Protein AF-A0A183ARN9-F1 (afdb_monomer_lite)

InterPro domains:
  IPR012890 Intron Large complex component GCFC2-like [PTHR12214] (2-516)
  IPR022783 GCF, C-terminal [PF07842] (341-507)

Radius of gyration: 44.6 Å; chains: 1; bounding box: 77×116×147 Å

Structure (mmCIF, N/CA/C/O backbone):
data_AF-A0A183ARN9-F1
#
_entry.id   AF-A0A183ARN9-F1
#
loop_
_atom_site.group_PDB
_atom_site.id
_atom_site.type_symbol
_atom_site.label_atom_id
_atom_site.label_alt_id
_atom_site.label_comp_id
_atom_site.label_asym_id
_atom_site.label_entity_id
_atom_site.label_seq_id
_atom_site.pdbx_PDB_ins_code
_atom_site.Cartn_x
_atom_site.Cartn_y
_atom_site.Cartn_z
_atom_site.occupancy
_atom_site.B_iso_or_equiv
_atom_site.auth_seq_id
_atom_site.auth_comp_id
_atom_site.auth_asym_id
_atom_site.auth_atom_id
_atom_site.pdbx_PDB_model_num
ATOM 1 N N . GLU A 1 1 ? 12.263 -86.709 -8.867 1.00 44.91 1 GLU A N 1
ATOM 2 C CA . GLU A 1 1 ? 12.924 -85.497 -9.391 1.00 44.91 1 GLU A CA 1
ATOM 3 C C . GLU A 1 1 ? 11.816 -84.650 -10.030 1.00 44.91 1 GLU A C 1
ATOM 5 O O . GLU A 1 1 ? 11.851 -84.416 -11.228 1.00 44.91 1 GLU A O 1
ATOM 10 N N . ASP A 1 2 ? 10.675 -84.500 -9.343 1.00 39.44 2 ASP A N 1
ATOM 11 C CA . ASP A 1 2 ? 10.376 -83.474 -8.311 1.00 39.44 2 ASP A CA 1
ATOM 12 C C . ASP A 1 2 ? 10.194 -82.129 -9.059 1.00 39.44 2 ASP A C 1
ATOM 14 O O . ASP A 1 2 ? 11.183 -81.421 -9.246 1.00 39.44 2 ASP A O 1
ATOM 18 N N . ASP A 1 3 ? 9.063 -81.822 -9.724 1.00 37.75 3 ASP A N 1
ATOM 19 C CA . ASP A 1 3 ? 7.634 -81.803 -9.293 1.00 37.75 3 ASP A CA 1
ATOM 20 C C . ASP A 1 3 ? 7.503 -81.021 -7.960 1.00 37.75 3 ASP A C 1
ATOM 22 O O . ASP A 1 3 ? 8.247 -81.301 -7.023 1.00 37.75 3 ASP A O 1
ATOM 26 N N . ASP A 1 4 ? 6.666 -80.006 -7.751 1.00 37.38 4 ASP A N 1
ATOM 27 C CA . ASP A 1 4 ? 5.477 -79.512 -8.442 1.00 37.38 4 ASP A CA 1
ATOM 28 C C . ASP A 1 4 ? 5.183 -78.066 -7.974 1.00 37.38 4 ASP A C 1
ATOM 30 O O . ASP A 1 4 ? 5.836 -77.524 -7.071 1.00 37.38 4 ASP A O 1
ATOM 34 N N . ASP A 1 5 ? 4.201 -77.478 -8.656 1.00 41.72 5 ASP A N 1
ATOM 35 C CA . ASP A 1 5 ? 3.306 -76.394 -8.251 1.00 41.72 5 ASP A CA 1
ATOM 36 C C . ASP A 1 5 ? 2.854 -76.469 -6.776 1.00 41.72 5 ASP A C 1
ATOM 38 O O . ASP A 1 5 ? 2.963 -77.514 -6.150 1.00 41.72 5 ASP A O 1
ATOM 42 N N . ASP A 1 6 ? 2.324 -75.366 -6.234 1.00 37.03 6 ASP A N 1
ATOM 43 C CA . ASP A 1 6 ? 1.080 -75.398 -5.444 1.00 37.03 6 ASP A CA 1
ATOM 44 C C . ASP A 1 6 ? 0.569 -73.963 -5.222 1.00 37.03 6 ASP A C 1
ATOM 46 O O . ASP A 1 6 ? 1.120 -73.148 -4.471 1.00 37.03 6 ASP A O 1
ATOM 50 N N . GLU A 1 7 ? -0.490 -73.656 -5.971 1.00 39.56 7 GLU A N 1
ATOM 51 C CA . GLU A 1 7 ? -1.539 -72.719 -5.590 1.00 39.56 7 GLU A CA 1
ATOM 52 C C . GLU A 1 7 ? -2.240 -73.269 -4.340 1.00 39.56 7 GLU A C 1
ATOM 54 O O . GLU A 1 7 ? -2.524 -74.458 -4.288 1.00 39.56 7 GLU A O 1
ATOM 59 N N . ASP A 1 8 ? -2.591 -72.408 -3.385 1.00 34.72 8 ASP A N 1
ATOM 60 C CA . ASP A 1 8 ? -3.678 -72.706 -2.451 1.00 34.72 8 ASP A CA 1
ATOM 61 C C . ASP A 1 8 ? -4.549 -71.456 -2.276 1.00 34.72 8 ASP A C 1
ATOM 63 O O . ASP A 1 8 ? -4.125 -70.405 -1.778 1.00 34.72 8 ASP A O 1
ATOM 67 N N . GLU A 1 9 ? -5.774 -71.609 -2.769 1.00 35.41 9 GLU A N 1
ATOM 68 C CA . GLU A 1 9 ? -6.948 -70.776 -2.558 1.00 35.41 9 GLU A CA 1
ATOM 69 C C . GLU A 1 9 ? -7.520 -70.951 -1.135 1.00 35.41 9 GLU A C 1
ATOM 71 O O . GLU A 1 9 ? -7.319 -71.965 -0.476 1.00 35.41 9 GLU A O 1
ATOM 76 N N . ASP A 1 10 ? -8.304 -69.946 -0.732 1.00 30.75 10 ASP A N 1
ATOM 77 C CA . ASP A 1 10 ? -9.470 -70.012 0.158 1.00 30.75 10 ASP A CA 1
ATOM 78 C C . ASP A 1 10 ? -9.326 -70.519 1.612 1.00 30.75 10 ASP A C 1
ATOM 80 O O . ASP A 1 10 ? -9.099 -71.684 1.897 1.00 30.75 10 ASP A O 1
ATOM 84 N N . GLU A 1 11 ? -9.684 -69.666 2.582 1.00 31.92 11 GLU A N 1
ATOM 85 C CA . GLU A 1 11 ? -11.018 -69.797 3.187 1.00 31.92 11 GLU A CA 1
ATOM 86 C C . GLU A 1 11 ? -11.372 -68.674 4.174 1.00 31.92 11 GLU A C 1
ATOM 88 O O . GLU A 1 11 ? -10.577 -68.099 4.920 1.00 31.92 11 GLU A O 1
ATOM 93 N N . ILE A 1 12 ? -12.663 -68.389 4.126 1.00 32.47 12 ILE A N 1
ATOM 94 C CA . ILE A 1 12 ? -13.461 -67.406 4.836 1.00 32.47 12 ILE A CA 1
ATOM 95 C C . ILE A 1 12 ? -13.647 -67.819 6.302 1.00 32.47 12 ILE A C 1
ATOM 97 O O . ILE A 1 12 ? -14.090 -68.927 6.576 1.00 32.47 12 ILE A O 1
ATOM 101 N N . TYR A 1 13 ? -13.494 -66.873 7.234 1.00 29.39 13 TYR A N 1
ATOM 102 C CA . TYR A 1 13 ? -14.309 -66.855 8.455 1.00 29.39 13 TYR A CA 1
ATOM 103 C C . TYR A 1 13 ? -14.806 -65.439 8.758 1.00 29.39 13 TYR A C 1
ATOM 105 O O . TYR A 1 13 ? -14.143 -64.623 9.397 1.00 29.39 13 TYR A O 1
ATOM 113 N N . ASP A 1 14 ? -16.029 -65.181 8.303 1.00 31.89 14 ASP A N 1
ATOM 114 C CA . ASP A 1 14 ? -16.958 -64.242 8.922 1.00 31.89 14 ASP A CA 1
ATOM 115 C C . ASP A 1 14 ? -17.508 -64.885 10.203 1.00 31.89 14 ASP A C 1
ATOM 117 O O . ASP A 1 14 ? -18.146 -65.934 10.138 1.00 31.89 14 ASP A O 1
ATOM 121 N N . VAL A 1 15 ? -17.292 -64.253 11.361 1.00 28.22 15 VAL A N 1
ATOM 122 C CA . VAL A 1 15 ? -18.281 -64.258 12.449 1.00 28.22 15 VAL A CA 1
ATOM 123 C C . VAL A 1 15 ? -18.326 -62.866 13.069 1.00 28.22 15 VAL A C 1
ATOM 125 O O . VAL A 1 15 ? -17.660 -62.533 14.049 1.00 28.22 15 VAL A O 1
ATOM 128 N N . SER A 1 16 ? -19.196 -62.058 12.484 1.00 29.97 16 SER A N 1
ATOM 129 C CA . SER A 1 16 ? -20.094 -61.140 13.177 1.00 29.97 16 SER A CA 1
ATOM 130 C C . SER A 1 16 ? -20.365 -61.488 14.656 1.00 29.97 16 SER A C 1
ATOM 132 O O . SER A 1 16 ? -20.984 -62.507 14.962 1.00 29.97 16 SER A O 1
ATOM 134 N N . ARG A 1 17 ? -20.072 -60.556 15.577 1.00 27.70 17 ARG A N 1
ATOM 135 C CA . ARG A 1 17 ? -20.925 -60.319 16.757 1.00 27.70 17 ARG A CA 1
ATOM 136 C C . ARG A 1 17 ? -20.998 -58.837 17.124 1.00 27.70 17 ARG A C 1
ATOM 138 O O . ARG A 1 17 ? -20.152 -58.270 17.804 1.00 27.70 17 ARG A O 1
ATOM 145 N N . SER A 1 18 ? -22.089 -58.260 16.632 1.00 27.38 18 SER A N 1
ATOM 146 C CA . SER A 1 18 ? -22.792 -57.082 17.128 1.00 27.38 18 SER A CA 1
ATOM 147 C C . SER A 1 18 ? -23.069 -57.145 18.637 1.00 27.38 18 SER A C 1
ATOM 149 O O . SER A 1 18 ? -23.407 -58.215 19.142 1.00 27.38 18 SER A O 1
ATOM 151 N N . LEU A 1 19 ? -22.966 -55.985 19.301 1.00 28.22 19 LEU A N 1
ATOM 152 C CA . LEU A 1 19 ? -23.854 -55.438 20.350 1.00 28.22 19 LEU A CA 1
ATOM 153 C C . LEU A 1 19 ? -23.316 -54.028 20.691 1.00 28.22 19 LEU A C 1
ATOM 155 O O . LEU A 1 19 ? -22.310 -53.887 21.374 1.00 28.22 19 LEU A O 1
ATOM 159 N N . GLN A 1 20 ? -23.733 -52.969 19.993 1.00 29.27 20 GLN A N 1
ATOM 160 C CA . GLN A 1 20 ? -24.872 -52.093 20.324 1.00 29.27 20 GLN A CA 1
ATOM 161 C C . GLN A 1 20 ? -24.995 -51.687 21.806 1.00 29.27 20 GLN A C 1
ATOM 163 O O . GLN A 1 20 ? -25.457 -52.471 22.624 1.00 29.27 20 GLN A O 1
ATOM 168 N N . SER A 1 21 ? -24.690 -50.411 22.089 1.00 28.02 21 SER A N 1
ATOM 169 C CA . SER A 1 21 ? -25.463 -49.489 22.953 1.00 28.02 21 SER A CA 1
ATOM 170 C C . SER A 1 21 ? -24.850 -48.079 22.814 1.00 28.02 21 SER A C 1
ATOM 172 O O . SER A 1 21 ? -23.754 -47.821 23.289 1.00 28.02 21 SER A O 1
ATOM 174 N N . SER A 1 22 ? -25.376 -47.235 21.922 1.00 28.23 22 SER A N 1
ATOM 175 C CA . SER A 1 22 ? -26.328 -46.140 22.214 1.00 28.23 22 SER A CA 1
ATOM 176 C C . SER A 1 22 ? -25.679 -44.776 22.535 1.00 28.23 22 SER A C 1
ATOM 178 O O . SER A 1 22 ? -25.383 -44.450 23.679 1.00 28.23 22 SER A O 1
ATOM 180 N N . THR A 1 23 ? -25.522 -43.979 21.474 1.00 28.97 23 THR A N 1
ATOM 181 C CA . THR A 1 23 ? -25.970 -42.576 21.329 1.00 28.97 23 THR A CA 1
ATOM 182 C C . THR A 1 23 ? -25.825 -41.591 22.503 1.00 28.97 23 THR A C 1
ATOM 184 O O . THR A 1 23 ? -26.618 -41.618 23.438 1.00 28.97 23 THR A O 1
ATOM 187 N N . SER A 1 24 ? -25.004 -40.551 22.312 1.00 30.06 24 SER A N 1
ATOM 188 C CA . SER A 1 24 ? -25.506 -39.165 22.348 1.00 30.06 24 SER A CA 1
ATOM 189 C C . SER A 1 24 ? -24.572 -38.209 21.590 1.00 30.06 24 SER A C 1
ATOM 191 O O . SER A 1 24 ? -23.353 -38.228 21.725 1.00 30.06 24 SER A O 1
ATOM 193 N N . THR A 1 25 ? -25.197 -37.408 20.741 1.00 33.16 25 THR A N 1
ATOM 194 C CA . THR A 1 25 ? -24.700 -36.486 19.713 1.00 33.16 25 THR A CA 1
ATOM 195 C C . THR A 1 25 ? -23.734 -35.392 20.192 1.00 33.16 25 THR A C 1
ATOM 197 O O . THR A 1 25 ? -24.111 -34.532 20.988 1.00 33.16 25 THR A O 1
ATOM 200 N N . ARG A 1 26 ? -22.543 -35.319 19.575 1.00 33.81 26 ARG A N 1
ATOM 201 C CA . ARG A 1 26 ? -21.731 -34.091 19.438 1.00 33.81 26 ARG A CA 1
ATOM 202 C C . ARG A 1 26 ? -21.574 -33.741 17.950 1.00 33.81 26 ARG A C 1
ATOM 204 O O . ARG A 1 26 ? -21.454 -34.624 17.109 1.00 33.81 26 ARG A O 1
ATOM 211 N N . ARG A 1 27 ? -21.671 -32.443 17.654 1.00 35.62 27 ARG A N 1
ATOM 212 C CA . ARG A 1 27 ? -21.732 -31.819 16.316 1.00 35.62 27 ARG A CA 1
ATOM 213 C C . ARG A 1 27 ? -20.389 -31.924 15.561 1.00 35.62 27 ARG A C 1
ATOM 215 O O . ARG A 1 27 ? -19.360 -32.024 16.227 1.00 35.62 27 ARG A O 1
ATOM 222 N N . PRO A 1 28 ? -20.381 -31.905 14.212 1.00 35.78 28 PRO A N 1
ATOM 223 C CA . PRO A 1 28 ? -19.243 -32.347 13.417 1.00 35.78 28 PRO A CA 1
ATOM 224 C C . PRO A 1 28 ? -18.214 -31.226 13.264 1.00 35.78 28 PRO A C 1
ATOM 226 O O . PRO A 1 28 ? -18.506 -30.173 12.705 1.00 35.78 28 PRO A O 1
ATOM 229 N N . ALA A 1 29 ? -17.000 -31.477 13.735 1.00 35.34 29 ALA A N 1
ATOM 230 C CA . ALA A 1 29 ? -15.812 -30.743 13.339 1.00 35.34 29 ALA A CA 1
ATOM 231 C C . ALA A 1 29 ? -14.781 -31.780 12.883 1.00 35.34 29 ALA A C 1
ATOM 233 O O . ALA A 1 29 ? -14.573 -32.776 13.573 1.00 35.34 29 ALA A O 1
ATOM 234 N N . PHE A 1 30 ? -14.159 -31.509 11.737 1.00 34.59 30 PHE A N 1
ATOM 235 C CA . PHE A 1 30 ? -13.045 -32.247 11.135 1.00 34.59 30 PHE A CA 1
ATOM 236 C C . PHE A 1 30 ? -13.396 -33.572 10.443 1.00 34.59 30 PHE A C 1
ATOM 238 O O . PHE A 1 30 ? -13.280 -34.657 11.001 1.00 34.59 30 PHE A O 1
ATOM 245 N N . VAL A 1 31 ? -13.708 -33.468 9.149 1.00 33.25 31 VAL A N 1
ATOM 246 C CA . VAL A 1 31 ? -13.317 -34.486 8.168 1.00 33.25 31 VAL A CA 1
ATOM 247 C C . VAL A 1 31 ? -12.196 -33.862 7.344 1.00 33.25 31 VAL A C 1
ATOM 249 O O . VAL A 1 31 ? -12.447 -33.014 6.494 1.00 33.25 31 VAL A O 1
ATOM 252 N N . VAL A 1 32 ? -10.953 -34.232 7.648 1.00 37.50 32 VAL A N 1
ATOM 253 C CA . VAL A 1 32 ? -9.807 -33.999 6.764 1.00 37.50 32 VAL A CA 1
ATOM 254 C C . VAL A 1 32 ? -9.590 -35.301 6.009 1.00 37.50 32 VAL A C 1
ATOM 256 O O . VAL A 1 32 ? -9.371 -36.348 6.611 1.00 37.50 32 VAL A O 1
ATOM 259 N N . SER A 1 33 ? -9.721 -35.226 4.691 1.00 33.38 33 SER A N 1
ATOM 260 C CA . SER A 1 33 ? -9.428 -36.292 3.739 1.00 33.38 33 SER A CA 1
ATOM 261 C C . SER A 1 33 ? -7.984 -36.781 3.873 1.00 33.38 33 SER A C 1
ATOM 263 O O . SER A 1 33 ? -7.048 -35.981 3.896 1.00 33.38 33 SER A O 1
ATOM 265 N N . GLU A 1 34 ? -7.823 -38.102 3.941 1.00 37.47 34 GLU A N 1
ATOM 266 C CA . GLU A 1 34 ? -6.538 -38.797 3.906 1.00 37.47 34 GLU A CA 1
ATOM 267 C C . GLU A 1 34 ? -5.773 -38.541 2.596 1.00 37.47 34 GLU A C 1
ATOM 269 O O . GLU A 1 34 ? -6.361 -38.340 1.534 1.00 37.47 34 GLU A O 1
ATOM 274 N N . ALA A 1 35 ? -4.446 -38.648 2.707 1.00 36.81 35 ALA A N 1
ATOM 275 C CA . ALA A 1 35 ? -3.417 -38.612 1.665 1.00 36.81 35 ALA A CA 1
ATOM 276 C C . ALA A 1 35 ? -2.827 -37.233 1.305 1.00 36.81 35 ALA A C 1
ATOM 278 O O . ALA A 1 35 ? -3.185 -36.607 0.309 1.00 36.81 35 ALA A O 1
ATOM 279 N N . ARG A 1 36 ? -1.765 -36.854 2.033 1.00 34.12 36 ARG A N 1
ATOM 280 C CA . ARG A 1 36 ? -0.423 -36.665 1.443 1.00 34.12 36 ARG A CA 1
ATOM 281 C C . ARG A 1 36 ? 0.645 -36.496 2.524 1.00 34.12 36 ARG A C 1
ATOM 283 O O . ARG A 1 36 ? 0.717 -35.483 3.214 1.00 34.12 36 ARG A O 1
ATOM 290 N N . ASP A 1 37 ? 1.484 -37.519 2.628 1.00 36.84 37 ASP A N 1
ATOM 291 C CA . ASP A 1 37 ? 2.714 -37.535 3.410 1.00 36.84 37 ASP A CA 1
ATOM 292 C C . ASP A 1 37 ? 3.651 -36.393 2.985 1.00 36.84 37 ASP A C 1
ATOM 294 O O . ASP A 1 37 ? 4.085 -36.319 1.835 1.00 36.84 37 ASP A O 1
ATOM 298 N N . THR A 1 38 ? 4.006 -35.522 3.930 1.00 37.72 38 THR A N 1
ATOM 299 C CA . THR A 1 38 ? 5.193 -34.661 3.834 1.00 37.72 38 THR A CA 1
ATOM 300 C C . THR A 1 38 ? 6.018 -34.818 5.105 1.00 37.72 38 THR A C 1
ATOM 302 O O . THR A 1 38 ? 5.951 -34.063 6.075 1.00 37.72 38 THR A O 1
ATOM 305 N N . VAL A 1 39 ? 6.829 -35.872 5.098 1.00 46.44 39 VAL A N 1
ATOM 306 C CA . VAL A 1 39 ? 7.975 -36.018 5.987 1.00 46.44 39 VAL A CA 1
ATOM 307 C C . VAL A 1 39 ? 9.000 -34.965 5.570 1.00 46.44 39 VAL A C 1
ATOM 309 O O . VAL A 1 39 ? 9.564 -35.065 4.489 1.00 46.44 39 VAL A O 1
ATOM 312 N N . VAL A 1 40 ? 9.186 -33.933 6.401 1.00 48.81 40 VAL A N 1
ATOM 313 C CA . VAL A 1 40 ? 10.450 -33.235 6.736 1.00 48.81 40 VAL A CA 1
ATOM 314 C C . VAL A 1 40 ? 10.083 -31.915 7.442 1.00 48.81 40 VAL A C 1
ATOM 316 O O . VAL A 1 40 ? 9.371 -31.091 6.884 1.00 48.81 40 VAL A O 1
ATOM 319 N N . LYS A 1 41 ? 10.618 -31.729 8.666 1.00 48.88 41 LYS A N 1
ATOM 320 C CA . LYS A 1 41 ? 10.458 -30.616 9.650 1.00 48.88 41 LYS A CA 1
ATOM 321 C C . LYS A 1 41 ? 9.670 -30.906 10.947 1.00 48.88 41 LYS A C 1
ATOM 323 O O . LYS A 1 41 ? 9.298 -29.978 11.658 1.00 48.88 41 LYS A O 1
ATOM 328 N N . ARG A 1 42 ? 9.537 -32.169 11.373 1.00 49.16 42 ARG A N 1
ATOM 329 C CA . ARG A 1 42 ? 9.012 -32.505 12.720 1.00 49.16 42 ARG A CA 1
ATOM 330 C C . ARG A 1 42 ? 9.937 -32.293 13.946 1.00 49.16 42 ARG A C 1
ATOM 332 O O . ARG A 1 42 ? 9.372 -32.214 15.036 1.00 49.16 42 ARG A O 1
ATOM 339 N N . PRO A 1 43 ? 11.283 -32.149 13.883 1.00 47.38 43 PRO A N 1
ATOM 340 C CA . PRO A 1 43 ? 12.063 -32.113 15.126 1.00 47.38 43 PRO A CA 1
ATOM 341 C C . PRO A 1 43 ? 11.965 -30.775 15.879 1.00 47.38 43 PRO A C 1
ATOM 343 O O . PRO A 1 43 ? 12.030 -30.778 17.102 1.00 47.38 43 PRO A O 1
ATOM 346 N N . VAL A 1 44 ? 11.749 -29.649 15.182 1.00 50.62 44 VAL A N 1
ATOM 347 C CA . VAL A 1 44 ? 11.706 -28.302 15.801 1.00 50.62 44 VAL A CA 1
ATOM 348 C C . VAL A 1 44 ? 10.328 -27.968 16.387 1.00 50.62 44 VAL A C 1
ATOM 350 O O . VAL A 1 44 ? 10.227 -27.295 17.408 1.00 50.62 44 VAL A O 1
ATOM 353 N N . ILE A 1 45 ? 9.254 -28.475 15.774 1.00 50.97 45 ILE A N 1
ATOM 354 C CA . ILE A 1 45 ? 7.889 -28.339 16.307 1.00 50.97 45 ILE A CA 1
ATOM 355 C C . ILE A 1 45 ? 7.709 -29.278 17.505 1.00 50.97 45 ILE A C 1
ATOM 357 O O . ILE A 1 45 ? 7.170 -28.868 18.526 1.00 50.97 45 ILE A O 1
ATOM 361 N N . GLY A 1 46 ? 8.247 -30.502 17.427 1.00 55.62 46 GLY A N 1
ATOM 362 C CA . GLY A 1 46 ? 8.234 -31.446 18.544 1.00 55.62 46 GLY A CA 1
ATOM 363 C C . GLY A 1 46 ? 9.036 -30.964 19.755 1.00 55.62 46 GLY A C 1
ATOM 364 O O . GLY A 1 46 ? 8.600 -31.173 20.881 1.00 55.62 46 GLY A O 1
ATOM 365 N N . SER A 1 47 ? 10.170 -30.283 19.556 1.00 59.91 47 SER A N 1
ATOM 366 C CA . SER A 1 47 ? 10.938 -29.712 20.670 1.00 59.91 47 SER A CA 1
ATOM 367 C C . SER A 1 47 ? 10.266 -28.482 21.285 1.00 59.91 47 SER A C 1
ATOM 369 O O . SER A 1 47 ? 10.287 -28.352 22.504 1.00 59.91 47 SER A O 1
ATOM 371 N N . ARG A 1 48 ? 9.612 -27.623 20.488 1.00 60.69 48 ARG A N 1
ATOM 372 C CA . ARG A 1 48 ? 8.831 -26.478 21.000 1.00 60.69 48 ARG A CA 1
ATOM 373 C C . ARG A 1 48 ? 7.551 -26.902 21.720 1.00 60.69 48 ARG A C 1
ATOM 375 O O . ARG A 1 48 ? 7.236 -26.329 22.755 1.00 60.69 48 ARG A O 1
ATOM 382 N N . LEU A 1 49 ? 6.856 -27.925 21.219 1.00 63.06 49 LEU A N 1
ATOM 383 C CA . LEU A 1 49 ? 5.702 -28.518 21.899 1.00 63.06 49 LEU A CA 1
ATOM 384 C C . LEU A 1 49 ? 6.119 -29.200 23.202 1.00 63.06 49 LEU A C 1
ATOM 386 O O . LEU A 1 49 ? 5.514 -28.913 24.222 1.00 63.06 49 LEU A O 1
ATOM 390 N N . LYS A 1 50 ? 7.198 -29.997 23.205 1.00 70.25 50 LYS A N 1
ATOM 391 C CA . LYS A 1 50 ? 7.731 -30.604 24.438 1.00 70.25 50 LYS A CA 1
ATOM 392 C C . LYS A 1 50 ? 8.241 -29.571 25.438 1.00 70.25 50 LYS A C 1
ATOM 394 O O . LYS A 1 50 ? 8.119 -29.783 26.634 1.00 70.25 50 LYS A O 1
ATOM 399 N N . HIS A 1 51 ? 8.814 -28.461 24.971 1.00 70.12 51 HIS A N 1
ATOM 400 C CA . HIS A 1 51 ? 9.231 -27.376 25.856 1.00 70.12 51 HIS A CA 1
ATOM 401 C C . HIS A 1 51 ? 8.022 -26.703 26.506 1.00 70.12 51 HIS A C 1
ATOM 403 O O . HIS A 1 51 ? 8.006 -26.571 27.720 1.00 70.12 51 HIS A O 1
ATOM 409 N N . ARG A 1 52 ? 6.983 -26.386 25.721 1.00 73.06 52 ARG A N 1
ATOM 410 C CA . ARG A 1 52 ? 5.731 -25.806 26.223 1.00 73.06 52 ARG A CA 1
ATOM 411 C C . ARG A 1 52 ? 4.949 -26.774 27.115 1.00 73.06 52 ARG A C 1
ATOM 413 O O . ARG A 1 52 ? 4.336 -26.345 28.078 1.00 73.06 52 ARG A O 1
ATOM 420 N N . GLU A 1 53 ? 4.975 -28.070 26.819 1.00 74.19 53 GLU A N 1
ATOM 421 C CA . GLU A 1 53 ? 4.352 -29.121 27.633 1.00 74.19 53 GLU A CA 1
ATOM 422 C C . GLU A 1 53 ? 5.099 -29.310 28.957 1.00 74.19 53 GLU A C 1
ATOM 424 O O . GLU A 1 53 ? 4.467 -29.324 30.004 1.00 74.19 53 GLU A O 1
ATOM 429 N N . ASN A 1 54 ? 6.436 -29.327 28.943 1.00 76.38 54 ASN A N 1
ATOM 430 C CA . ASN A 1 54 ? 7.243 -29.345 30.165 1.00 76.38 54 ASN A CA 1
ATOM 431 C C . ASN A 1 54 ? 7.102 -28.051 30.978 1.00 76.38 54 ASN A C 1
ATOM 433 O O . ASN A 1 54 ? 7.154 -28.098 32.200 1.00 76.38 54 ASN A O 1
ATOM 437 N N . GLU A 1 55 ? 6.935 -26.901 30.323 1.00 76.56 55 GLU A N 1
ATOM 438 C CA . GLU A 1 55 ? 6.686 -25.614 30.976 1.00 76.56 55 GLU A CA 1
ATOM 439 C C . GLU A 1 55 ? 5.297 -25.595 31.625 1.00 76.56 55 GLU A C 1
ATOM 441 O O . GLU A 1 55 ? 5.171 -25.204 32.777 1.00 76.56 55 GLU A O 1
ATOM 446 N N . LEU A 1 56 ? 4.269 -26.115 30.947 1.00 76.94 56 LEU A N 1
ATOM 447 C CA . LEU A 1 56 ? 2.929 -26.283 31.513 1.00 76.94 56 LEU A CA 1
ATOM 448 C C . LEU A 1 56 ? 2.900 -27.314 32.648 1.00 76.94 56 LEU A C 1
ATOM 450 O O . LEU A 1 56 ? 2.220 -27.082 33.642 1.00 76.94 56 LEU A O 1
ATOM 454 N N . GLU A 1 57 ? 3.640 -28.418 32.538 1.00 78.88 57 GLU A N 1
ATOM 455 C CA . GLU A 1 57 ? 3.772 -29.418 33.604 1.00 78.88 57 GLU A CA 1
ATOM 456 C C . GLU A 1 57 ? 4.556 -28.849 34.793 1.00 78.88 57 GLU A C 1
ATOM 458 O O . GLU A 1 57 ? 4.187 -29.089 35.937 1.00 78.88 57 GLU A O 1
ATOM 463 N N . SER A 1 58 ? 5.581 -28.027 34.537 1.00 82.00 58 SER A N 1
ATOM 464 C CA . SER A 1 58 ? 6.311 -27.288 35.569 1.00 82.00 58 SER A CA 1
ATOM 465 C C . SER A 1 58 ? 5.407 -26.277 36.260 1.00 82.00 58 SER A C 1
ATOM 467 O O . SER A 1 58 ? 5.393 -26.253 37.478 1.00 82.00 58 SER A O 1
ATOM 469 N N . ILE A 1 59 ? 4.619 -25.489 35.520 1.00 75.81 59 ILE A N 1
ATOM 470 C CA . ILE A 1 59 ? 3.641 -24.539 36.078 1.00 75.81 59 ILE A CA 1
ATOM 471 C C . ILE A 1 59 ? 2.569 -25.284 36.875 1.00 75.81 59 ILE A C 1
ATOM 473 O O . ILE A 1 59 ? 2.153 -24.828 37.934 1.00 75.81 59 ILE A O 1
ATOM 477 N N . ARG A 1 60 ? 2.125 -26.447 36.392 1.00 76.12 60 ARG A N 1
ATOM 478 C CA . ARG A 1 60 ? 1.141 -27.284 37.080 1.00 76.12 60 ARG A CA 1
ATOM 479 C C . ARG A 1 60 ? 1.717 -27.901 38.352 1.00 76.12 60 ARG A C 1
ATOM 481 O O . ARG A 1 60 ? 1.010 -27.944 39.353 1.00 76.12 60 ARG A O 1
ATOM 488 N N . GLN A 1 61 ? 2.975 -28.346 38.333 1.00 74.44 61 GLN A N 1
ATOM 489 C CA . GLN A 1 61 ? 3.682 -28.800 39.529 1.00 74.44 61 GLN A CA 1
ATOM 490 C C . GLN A 1 61 ? 3.938 -27.659 40.508 1.00 74.44 61 GLN A C 1
ATOM 492 O O . GLN A 1 61 ? 3.746 -27.879 41.693 1.00 74.44 61 GLN A O 1
ATOM 497 N N . ASP A 1 62 ? 4.301 -26.462 40.044 1.00 71.06 62 ASP A N 1
ATOM 498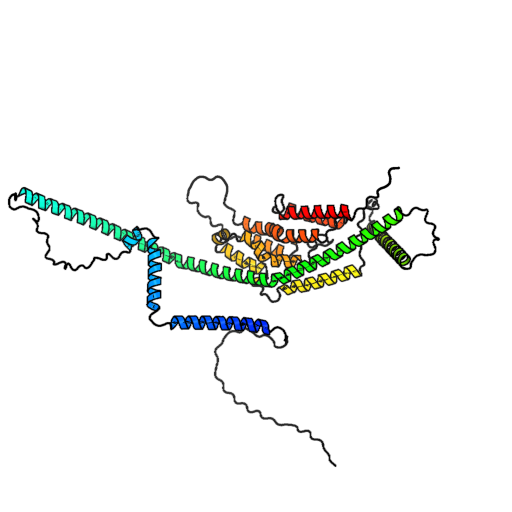 C CA . ASP A 1 62 ? 4.489 -25.280 40.896 1.00 71.06 62 ASP A CA 1
ATOM 499 C C . ASP A 1 62 ? 3.160 -24.866 41.537 1.00 71.06 62 ASP A C 1
ATOM 501 O O . ASP A 1 62 ? 3.093 -24.603 42.733 1.00 71.06 62 ASP A O 1
ATOM 505 N N . PHE A 1 63 ? 2.065 -24.909 40.772 1.00 70.00 63 PHE A N 1
ATOM 506 C CA . PHE A 1 63 ? 0.715 -24.643 41.265 1.00 70.00 63 PHE A CA 1
ATOM 507 C C . PHE A 1 63 ? 0.276 -25.677 42.315 1.00 70.00 63 PHE A C 1
ATOM 509 O O . PHE A 1 63 ? -0.173 -25.300 43.392 1.00 70.00 63 PHE A O 1
ATOM 516 N N . LEU A 1 64 ? 0.479 -26.974 42.053 1.00 68.50 64 LEU A N 1
ATOM 517 C CA . LEU A 1 64 ? 0.196 -28.052 43.013 1.00 68.50 64 LEU A CA 1
ATOM 518 C C . LEU A 1 64 ? 1.137 -28.026 44.230 1.00 68.50 64 LEU A C 1
ATOM 520 O O . LEU A 1 64 ? 0.725 -28.401 45.323 1.00 68.50 64 LEU A O 1
ATOM 524 N N . ALA A 1 65 ? 2.386 -27.586 44.068 1.00 66.62 65 ALA A N 1
ATOM 525 C CA . ALA A 1 65 ? 3.342 -27.405 45.160 1.00 66.62 65 ALA A CA 1
ATOM 526 C C . ALA A 1 65 ? 3.014 -26.173 46.014 1.00 66.62 65 ALA A C 1
ATOM 528 O O . ALA A 1 65 ? 3.278 -26.195 47.211 1.00 66.62 65 ALA A O 1
ATOM 529 N N . THR A 1 66 ? 2.395 -25.145 45.426 1.00 61.09 66 THR A N 1
ATOM 530 C CA . THR A 1 66 ? 1.855 -23.977 46.139 1.00 61.09 66 THR A CA 1
ATOM 531 C C . THR A 1 66 ? 0.558 -24.341 46.874 1.00 61.09 66 THR A C 1
ATOM 533 O O . THR A 1 66 ? 0.363 -23.933 48.011 1.00 61.09 66 THR A O 1
ATOM 536 N N . GLU A 1 67 ? -0.297 -25.185 46.283 1.00 54.47 67 GLU A N 1
ATOM 537 C CA . GLU A 1 67 ? -1.539 -25.678 46.908 1.00 54.47 67 GLU A CA 1
ATOM 538 C C . GLU A 1 67 ? -1.282 -26.711 48.028 1.00 54.47 67 GLU A C 1
ATOM 540 O O . GLU A 1 67 ? -2.058 -26.818 48.976 1.00 54.47 67 GLU A O 1
ATOM 545 N N . HIS A 1 68 ? -0.171 -27.454 47.958 1.00 51.88 68 HIS A N 1
ATOM 546 C CA . HIS A 1 68 ? 0.268 -28.406 48.989 1.00 51.88 68 HIS A CA 1
ATOM 547 C C . HIS A 1 68 ? 1.465 -27.918 49.823 1.00 51.88 68 HIS A C 1
ATOM 549 O O . HIS A 1 68 ? 2.023 -28.684 50.619 1.00 51.88 68 HIS A O 1
ATOM 555 N N . GLY A 1 69 ? 1.855 -26.652 49.670 1.00 50.03 69 GLY A N 1
ATOM 556 C CA . GLY A 1 69 ? 2.844 -25.993 50.508 1.00 50.03 69 GLY A CA 1
ATOM 557 C C . GLY A 1 69 ? 2.269 -25.828 51.907 1.00 50.03 69 GLY A C 1
ATOM 558 O O . GLY A 1 69 ? 1.461 -24.941 52.133 1.00 50.03 69 GLY A O 1
ATOM 559 N N . SER A 1 70 ? 2.634 -26.758 52.799 1.00 50.53 70 SER A N 1
ATOM 560 C CA . SER A 1 70 ? 2.498 -26.737 54.265 1.00 50.53 70 SER A CA 1
ATOM 561 C C . SER A 1 70 ? 1.749 -25.518 54.831 1.00 50.53 70 SER A C 1
ATOM 563 O O . SER A 1 70 ? 2.260 -24.408 54.704 1.00 50.53 70 SER A O 1
ATOM 565 N N . ASP A 1 71 ? 0.664 -25.758 55.587 1.00 52.84 71 ASP A N 1
ATOM 566 C CA . ASP A 1 71 ? -0.191 -24.825 56.369 1.00 52.84 71 ASP A CA 1
ATOM 567 C C . ASP A 1 71 ? 0.504 -23.633 57.085 1.00 52.84 71 ASP A C 1
ATOM 569 O O . ASP A 1 71 ? -0.161 -22.750 57.611 1.00 52.84 71 ASP A O 1
ATOM 573 N N . ARG A 1 72 ? 1.837 -23.578 57.123 1.00 52.84 72 ARG A N 1
ATOM 574 C CA . ARG A 1 72 ? 2.657 -22.439 57.556 1.00 52.84 72 ARG A CA 1
ATOM 575 C C . ARG A 1 72 ? 2.780 -21.272 56.564 1.00 52.84 72 ARG A C 1
ATOM 577 O O . ARG A 1 72 ? 3.069 -20.173 57.033 1.00 52.84 72 ARG A O 1
ATOM 584 N N . ASP A 1 73 ? 2.596 -21.463 55.255 1.00 52.81 73 ASP A N 1
ATOM 585 C CA . ASP A 1 73 ? 2.700 -20.354 54.277 1.00 52.81 73 ASP A CA 1
ATOM 586 C C . ASP A 1 73 ? 1.360 -19.633 54.039 1.00 52.81 73 ASP A C 1
ATOM 588 O O . ASP A 1 73 ? 1.348 -18.454 53.690 1.00 52.81 73 ASP A O 1
ATOM 592 N N . SER A 1 74 ? 0.232 -20.269 54.383 1.00 58.56 74 SER A N 1
ATOM 593 C CA . SER A 1 74 ? -1.096 -19.630 54.424 1.00 58.56 74 SER A CA 1
ATOM 594 C C . SER A 1 74 ? -1.136 -18.417 55.363 1.00 58.56 74 SER A C 1
ATOM 596 O O . SER A 1 74 ? -1.828 -17.436 55.087 1.00 58.56 74 SER A O 1
ATOM 598 N N . ASP A 1 75 ? -0.407 -18.467 56.480 1.00 60.59 75 ASP A N 1
ATOM 599 C CA . ASP A 1 75 ? -0.368 -17.363 57.442 1.00 60.59 75 ASP A CA 1
ATOM 600 C C . ASP A 1 75 ? 0.469 -16.184 56.915 1.00 60.59 75 ASP A C 1
ATOM 602 O O . ASP A 1 75 ? 0.092 -15.030 57.113 1.00 60.59 75 ASP A O 1
ATOM 606 N N . GLN A 1 76 ? 1.551 -16.452 56.174 1.00 64.00 76 GLN A N 1
ATOM 607 C CA . GLN A 1 76 ? 2.387 -15.413 55.558 1.00 64.00 76 GLN A CA 1
ATOM 608 C C . GLN A 1 76 ? 1.686 -14.719 54.386 1.00 64.00 76 GLN A C 1
ATOM 610 O O . GLN A 1 76 ? 1.755 -13.493 54.285 1.00 64.00 76 GLN A O 1
ATOM 615 N N . ASP A 1 77 ? 0.963 -15.461 53.547 1.00 62.72 77 ASP A N 1
ATOM 616 C CA . ASP A 1 77 ? 0.165 -14.876 52.465 1.00 62.72 77 ASP A CA 1
ATOM 617 C C . ASP A 1 77 ? -1.013 -14.062 53.014 1.00 62.72 77 ASP A C 1
ATOM 619 O O . ASP A 1 77 ? -1.271 -12.950 52.547 1.00 62.72 77 ASP A O 1
ATOM 623 N N . ALA A 1 78 ? -1.663 -14.536 54.083 1.00 69.12 78 ALA A N 1
ATOM 624 C CA . ALA A 1 78 ? -2.697 -13.771 54.775 1.00 69.12 78 ALA A CA 1
ATOM 625 C C . ALA A 1 78 ? -2.138 -12.503 55.447 1.00 69.12 78 ALA A C 1
ATOM 627 O O . ALA A 1 78 ? -2.828 -11.484 55.533 1.00 69.12 78 ALA A O 1
ATOM 628 N N . GLU A 1 79 ? -0.903 -12.529 55.950 1.00 76.56 79 GLU A N 1
ATOM 629 C CA . GLU A 1 79 ? -0.223 -11.349 56.492 1.00 76.56 79 GLU A CA 1
ATOM 630 C C . GLU A 1 79 ? 0.202 -10.368 55.392 1.00 76.56 79 GLU A C 1
ATOM 632 O O . GLU A 1 79 ? 0.056 -9.153 55.559 1.00 76.56 79 GLU A O 1
ATOM 637 N N . TRP A 1 80 ? 0.671 -10.867 54.248 1.00 74.31 80 TRP A N 1
ATOM 638 C CA . TRP A 1 80 ? 1.034 -10.050 53.094 1.00 74.31 80 TRP A CA 1
ATOM 639 C C . TRP A 1 80 ? -0.193 -9.373 52.467 1.00 74.31 80 TRP A C 1
ATOM 641 O O . TRP A 1 80 ? -0.166 -8.170 52.189 1.00 74.31 80 TRP A O 1
ATOM 651 N N . GLU A 1 81 ? -1.305 -10.099 52.336 1.00 71.69 81 GLU A N 1
ATOM 652 C CA . GLU A 1 81 ? -2.590 -9.573 51.869 1.00 71.69 81 GLU A CA 1
ATOM 653 C C . GLU A 1 81 ? -3.119 -8.479 52.814 1.00 71.69 81 GLU A C 1
ATOM 655 O O . GLU A 1 81 ? -3.479 -7.383 52.368 1.00 71.69 81 GLU A O 1
ATOM 660 N N . ARG A 1 82 ? -3.052 -8.700 54.138 1.00 75.25 82 ARG A N 1
ATOM 661 C CA . ARG A 1 82 ? -3.377 -7.672 55.148 1.00 75.25 82 ARG A CA 1
ATOM 662 C C . ARG A 1 82 ? -2.505 -6.424 55.005 1.00 75.25 82 ARG A C 1
ATOM 664 O O . ARG A 1 82 ? -3.019 -5.312 55.132 1.00 75.25 82 ARG A O 1
ATOM 671 N N . GLN A 1 83 ? -1.214 -6.576 54.709 1.00 77.25 83 GLN A N 1
ATOM 672 C CA . GLN A 1 83 ? -0.301 -5.444 54.520 1.00 77.25 83 GLN A CA 1
ATOM 673 C C . GLN A 1 83 ? -0.597 -4.644 53.242 1.00 77.25 83 GLN A C 1
ATOM 675 O O . GLN A 1 83 ? -0.477 -3.414 53.256 1.00 77.25 83 GLN A O 1
ATOM 680 N N . GLN A 1 84 ? -1.022 -5.292 52.153 1.00 69.06 84 GLN A N 1
ATOM 681 C CA . GLN A 1 84 ? -1.446 -4.583 50.938 1.00 69.06 84 GLN A CA 1
ATOM 682 C C . GLN A 1 84 ? -2.761 -3.828 51.150 1.00 69.06 84 GLN A C 1
ATOM 684 O O . GLN A 1 84 ? -2.867 -2.664 50.757 1.00 69.06 84 GLN A O 1
ATOM 689 N N . ILE A 1 85 ? -3.724 -4.436 51.851 1.00 64.56 85 ILE A N 1
ATOM 690 C CA . ILE A 1 85 ? -4.973 -3.773 52.251 1.00 64.56 85 ILE A CA 1
ATOM 691 C C . ILE A 1 85 ? -4.668 -2.556 53.135 1.00 64.56 85 ILE A C 1
ATOM 693 O O . ILE A 1 85 ? -5.210 -1.476 52.911 1.00 64.56 85 ILE A O 1
ATOM 697 N N . GLN A 1 86 ? -3.739 -2.683 54.086 1.00 66.50 86 GLN A N 1
ATOM 698 C CA . GLN A 1 86 ? -3.330 -1.584 54.960 1.00 66.50 86 GLN A CA 1
ATOM 699 C C . GLN A 1 86 ? -2.628 -0.450 54.191 1.00 66.50 86 GLN A C 1
ATOM 701 O O . GLN A 1 86 ? -2.887 0.722 54.460 1.00 66.50 86 GLN A O 1
ATOM 706 N N . LYS A 1 87 ? -1.793 -0.762 53.190 1.00 65.94 87 LYS A N 1
ATOM 707 C CA . LYS A 1 87 ? -1.184 0.248 52.302 1.00 65.94 87 LYS A CA 1
ATOM 708 C C . LYS A 1 87 ? -2.210 0.977 51.429 1.00 65.94 87 LYS A C 1
ATOM 710 O O . LYS A 1 87 ? -2.090 2.191 51.249 1.00 65.94 87 LYS A O 1
ATOM 715 N N . ALA A 1 88 ? -3.221 0.270 50.924 1.00 52.53 88 ALA A N 1
ATOM 716 C CA . ALA A 1 88 ? -4.329 0.864 50.175 1.00 52.53 88 ALA A CA 1
ATOM 717 C C . ALA A 1 88 ? -5.236 1.738 51.068 1.00 52.53 88 ALA A C 1
ATOM 719 O O . ALA A 1 88 ? -5.751 2.761 50.619 1.00 52.53 88 ALA A O 1
ATOM 720 N N . LEU A 1 89 ? -5.375 1.388 52.351 1.00 50.59 89 LEU A N 1
ATOM 721 C CA . LEU A 1 89 ? -6.147 2.151 53.338 1.00 50.59 89 LEU A CA 1
ATOM 722 C C . LEU A 1 89 ? -5.472 3.481 53.730 1.00 50.59 89 LEU A C 1
ATOM 724 O O . LEU A 1 89 ? -6.157 4.444 54.055 1.00 50.59 89 LEU A O 1
ATOM 728 N N . ILE A 1 90 ? -4.138 3.562 53.656 1.00 55.88 90 ILE A N 1
ATOM 729 C CA . ILE A 1 90 ? -3.354 4.774 53.972 1.00 55.88 90 ILE A CA 1
ATOM 730 C C . ILE A 1 90 ? -3.458 5.846 52.867 1.00 55.88 90 ILE A C 1
ATOM 732 O O . ILE A 1 90 ? -3.217 7.024 53.125 1.00 55.88 90 ILE A O 1
ATOM 736 N N . THR A 1 91 ? -3.821 5.471 51.635 1.00 53.81 91 THR A N 1
ATOM 737 C CA . THR A 1 91 ? -3.839 6.379 50.469 1.00 53.81 91 THR A CA 1
ATOM 738 C C . THR A 1 91 ? -5.199 7.020 50.178 1.00 53.81 91 THR A C 1
ATOM 740 O O . THR A 1 91 ? -5.277 7.892 49.312 1.00 53.81 91 THR A O 1
ATOM 743 N N . GLN A 1 92 ? -6.262 6.655 50.902 1.00 48.22 92 GLN A N 1
ATOM 744 C CA . GLN A 1 92 ? -7.583 7.266 50.745 1.00 48.22 92 GLN A CA 1
ATOM 745 C C . GLN A 1 92 ? -7.951 8.165 51.930 1.00 48.22 92 GLN A C 1
ATOM 747 O O . GLN A 1 92 ? -7.605 7.895 53.075 1.00 48.22 92 GLN A O 1
ATOM 752 N N . ASN A 1 93 ? -8.642 9.258 51.594 1.00 48.91 93 ASN A N 1
ATOM 753 C CA . ASN A 1 93 ? -9.175 10.314 52.458 1.00 48.91 93 ASN A CA 1
ATOM 754 C C . ASN A 1 93 ? -9.405 9.894 53.931 1.00 48.91 93 ASN A C 1
ATOM 756 O O . ASN A 1 93 ? -10.153 8.941 54.168 1.00 48.91 93 ASN A O 1
ATOM 760 N N . PRO A 1 94 ? -8.896 10.650 54.925 1.00 52.59 94 PRO A N 1
ATOM 761 C CA . PRO A 1 94 ? -9.052 10.323 56.349 1.00 52.59 94 PRO A CA 1
ATOM 762 C C . PRO A 1 94 ? -10.519 10.200 56.809 1.00 52.59 94 PRO A C 1
ATOM 764 O O . PRO A 1 94 ? -10.793 9.511 57.787 1.00 52.59 94 PRO A O 1
ATOM 767 N N . ALA A 1 95 ? -11.472 10.770 56.062 1.00 51.28 95 ALA A N 1
ATOM 768 C CA . ALA A 1 95 ? -12.911 10.636 56.300 1.00 51.28 95 ALA A CA 1
ATOM 769 C C . ALA A 1 95 ? -13.459 9.202 56.110 1.00 51.28 95 ALA A C 1
ATOM 771 O O . ALA A 1 95 ? -14.462 8.838 56.716 1.00 51.28 95 ALA A O 1
ATOM 772 N N . VAL A 1 96 ? -12.816 8.366 55.284 1.00 49.81 96 VAL A N 1
ATOM 773 C CA . VAL A 1 96 ? -13.233 6.965 55.066 1.00 49.81 96 VAL A CA 1
ATOM 774 C C . VAL A 1 96 ? -12.716 6.057 56.190 1.00 49.81 96 VAL A C 1
ATOM 776 O O . VAL A 1 96 ? -13.390 5.105 56.575 1.00 49.81 96 VAL A O 1
ATOM 779 N N . LEU A 1 97 ? -11.563 6.392 56.777 1.00 48.56 97 LEU A N 1
ATOM 780 C CA . LEU A 1 97 ? -11.012 5.728 57.964 1.00 48.56 97 LEU A CA 1
ATOM 781 C C . LEU A 1 97 ? -11.852 5.991 59.222 1.00 48.56 97 LEU A C 1
ATOM 783 O O . LEU A 1 97 ? -12.010 5.088 60.035 1.00 48.56 97 LEU A O 1
ATOM 787 N N . GLU A 1 98 ? -12.434 7.181 59.359 1.00 53.25 98 GLU A N 1
ATOM 788 C CA . GLU A 1 98 ? -13.356 7.508 60.458 1.00 53.25 98 GLU A CA 1
ATOM 789 C C . GLU A 1 98 ? -14.696 6.754 60.337 1.00 53.25 98 GLU A C 1
ATOM 791 O O . GLU A 1 98 ? -15.306 6.403 61.343 1.00 53.25 98 GLU A O 1
ATOM 796 N N . ALA A 1 99 ? -15.115 6.424 59.108 1.00 50.19 99 ALA A N 1
ATOM 797 C CA . ALA A 1 99 ? -16.336 5.664 58.831 1.00 50.19 99 ALA A CA 1
ATOM 798 C C . ALA A 1 99 ? -16.153 4.130 58.863 1.00 50.19 99 ALA A C 1
ATOM 800 O O . ALA A 1 99 ? -17.128 3.406 59.070 1.00 50.19 99 ALA A O 1
ATOM 801 N N . LEU A 1 100 ? -14.931 3.627 58.631 1.00 46.41 100 LEU A N 1
ATOM 802 C CA . LEU A 1 100 ? -14.599 2.193 58.611 1.00 46.41 100 LEU A CA 1
ATOM 803 C C . LEU A 1 100 ? -13.855 1.701 59.851 1.00 46.41 100 LEU A C 1
ATOM 805 O O . LEU A 1 100 ? -13.716 0.487 60.005 1.00 46.41 100 LEU A O 1
ATOM 809 N N . GLN A 1 101 ? -13.394 2.583 60.743 1.00 43.22 101 GLN A N 1
ATOM 810 C CA . GLN A 1 101 ? -13.075 2.147 62.095 1.00 43.22 101 GLN A CA 1
ATOM 811 C C . GLN A 1 101 ? -14.357 1.536 62.673 1.00 43.22 101 GLN A C 1
ATOM 813 O O . GLN A 1 101 ? -15.348 2.252 62.845 1.00 43.22 101 GLN A O 1
ATOM 818 N N . PRO A 1 102 ? -14.374 0.232 63.026 1.00 42.72 102 PRO A N 1
ATOM 819 C CA . PRO A 1 102 ? -15.270 -0.173 64.087 1.00 42.72 102 PRO A CA 1
ATOM 820 C C . PRO A 1 102 ? -14.949 0.799 65.211 1.00 42.72 102 PRO A C 1
ATOM 822 O O . PRO A 1 102 ? -13.770 1.044 65.487 1.00 42.72 102 PRO A O 1
ATOM 825 N N . THR A 1 103 ? -15.954 1.379 65.850 1.00 40.25 103 THR A N 1
ATOM 826 C CA . THR A 1 103 ? -15.737 1.922 67.180 1.00 40.25 103 THR A CA 1
ATOM 827 C C . THR A 1 103 ? -15.288 0.738 68.032 1.00 40.25 103 THR A C 1
ATOM 829 O O . THR A 1 103 ? -16.103 0.074 68.672 1.00 40.25 103 THR A O 1
ATOM 832 N N . SER A 1 104 ? -13.993 0.431 68.001 1.00 37.44 104 SER A N 1
ATOM 833 C CA . SER A 1 104 ? -13.275 -0.326 68.996 1.00 37.44 104 SER A CA 1
ATOM 834 C C . SER A 1 104 ? -13.324 0.576 70.212 1.00 37.44 104 SER A C 1
ATOM 836 O O . SER A 1 104 ? -12.361 1.249 70.566 1.00 37.44 104 SER A O 1
ATOM 838 N N . ARG A 1 105 ? -14.512 0.625 70.827 1.00 39.62 105 ARG A N 1
ATOM 839 C CA . ARG A 1 105 ? -14.620 0.699 72.266 1.00 39.62 105 ARG A CA 1
ATOM 840 C C . ARG A 1 105 ? -13.594 -0.307 72.741 1.00 39.62 105 ARG A C 1
ATOM 842 O O . ARG A 1 105 ? -13.752 -1.510 72.550 1.00 39.62 105 ARG A O 1
ATOM 849 N N . THR A 1 106 ? -12.492 0.206 73.254 1.00 33.94 106 THR A N 1
ATOM 850 C CA . THR A 1 106 ? -11.707 -0.540 74.205 1.00 33.94 106 THR A CA 1
ATOM 851 C C . THR A 1 106 ? -12.706 -0.974 75.268 1.00 33.94 106 THR A C 1
ATOM 853 O O . THR A 1 106 ? -13.110 -0.172 76.107 1.00 33.94 106 THR A O 1
ATOM 856 N N . ASP A 1 107 ? -13.124 -2.235 75.203 1.00 36.19 107 ASP A N 1
ATOM 857 C CA . ASP A 1 107 ? -13.552 -3.021 76.354 1.00 36.19 107 ASP A CA 1
ATOM 858 C C . ASP A 1 107 ? -12.327 -3.160 77.282 1.00 36.19 107 ASP A C 1
ATOM 860 O O . ASP A 1 107 ? -11.802 -4.232 77.560 1.00 36.19 107 ASP A O 1
ATOM 864 N N . SER A 1 108 ? -11.809 -2.029 77.761 1.00 34.44 108 SER A N 1
ATOM 865 C CA . SER A 1 108 ? -11.367 -1.956 79.138 1.00 34.44 108 SER A CA 1
ATOM 866 C C . SER A 1 108 ? -12.657 -2.068 79.924 1.00 34.44 108 SER A C 1
ATOM 868 O O . SER A 1 108 ? -13.466 -1.142 79.884 1.00 34.44 108 SER A O 1
ATOM 870 N N . GLY A 1 109 ? -12.881 -3.236 80.524 1.00 38.16 109 GLY A N 1
ATOM 871 C CA . GLY A 1 109 ? -14.059 -3.530 81.320 1.00 38.16 109 GLY A CA 1
ATOM 872 C C . GLY A 1 109 ? -14.315 -2.433 82.344 1.00 38.16 109 GLY A C 1
ATOM 873 O O . GLY A 1 109 ? -13.784 -2.456 83.447 1.00 38.16 109 GLY A O 1
ATOM 874 N N . THR A 1 110 ? -15.177 -1.504 81.971 1.00 34.94 110 THR A N 1
ATOM 875 C CA . THR A 1 110 ? -16.070 -0.845 82.896 1.00 34.94 110 THR A CA 1
ATOM 876 C C . THR A 1 110 ? -17.419 -1.379 82.484 1.00 34.94 110 THR A C 1
ATOM 878 O O . THR A 1 110 ? -18.031 -0.912 81.522 1.00 34.94 110 THR A O 1
ATOM 881 N N . SER A 1 111 ? -17.842 -2.439 83.175 1.00 34.06 111 SER A N 1
ATOM 882 C CA . SER A 1 111 ? -19.258 -2.706 83.343 1.00 34.06 111 SER A CA 1
ATOM 883 C C . SER A 1 111 ? -19.934 -1.354 83.523 1.00 34.06 111 SER A C 1
ATOM 885 O O . SER A 1 111 ? -19.606 -0.608 84.447 1.00 34.06 111 SER A O 1
ATOM 887 N N . ILE A 1 112 ? -20.831 -0.999 82.610 1.00 41.75 112 ILE A N 1
ATOM 888 C CA . ILE A 1 112 ? -21.834 0.001 82.938 1.00 41.75 112 ILE A CA 1
ATOM 889 C C . ILE A 1 112 ? -22.697 -0.709 83.975 1.00 41.75 112 ILE A C 1
ATOM 891 O O . ILE A 1 112 ? -23.684 -1.363 83.645 1.00 41.75 112 ILE A O 1
ATOM 895 N N . ASP A 1 113 ? -22.246 -0.659 85.227 1.00 35.88 113 ASP A N 1
ATOM 896 C CA . ASP A 1 113 ? -23.148 -0.754 86.348 1.00 35.88 113 ASP A CA 1
ATOM 897 C C . ASP A 1 113 ? -24.229 0.292 86.067 1.00 35.88 113 ASP A C 1
ATOM 899 O O . ASP A 1 113 ? -23.899 1.465 85.853 1.00 35.88 113 ASP A O 1
ATOM 903 N N . PRO A 1 114 ? -25.518 -0.076 86.061 1.00 41.94 114 PRO A N 1
ATOM 904 C CA . PRO A 1 114 ? -26.611 0.885 85.929 1.00 41.94 114 PRO A CA 1
ATOM 905 C C . PRO A 1 114 ? -26.691 1.878 87.110 1.00 41.94 114 PRO A C 1
ATOM 907 O O . PRO A 1 114 ? -27.665 2.617 87.216 1.00 41.94 114 PRO A O 1
ATOM 910 N N . ASP A 1 115 ? -25.668 1.916 87.970 1.00 38.03 115 ASP A N 1
ATOM 911 C CA . ASP A 1 115 ? -25.592 2.658 89.224 1.00 38.03 115 ASP A CA 1
ATOM 912 C C . ASP A 1 115 ? -24.514 3.762 89.238 1.00 38.03 115 ASP A C 1
ATOM 914 O O . ASP A 1 115 ? -24.385 4.483 90.226 1.00 38.03 115 ASP A O 1
ATOM 918 N N . SER A 1 116 ? -23.764 3.989 88.148 1.00 44.28 116 SER A N 1
ATOM 919 C CA . SER A 1 116 ? -22.882 5.167 88.062 1.00 44.28 116 SER A CA 1
ATOM 920 C C . SER A 1 116 ? -23.653 6.410 87.600 1.00 44.28 116 SER A C 1
ATOM 922 O O . SER A 1 116 ? -23.327 7.053 86.598 1.00 44.28 116 SER A O 1
ATOM 924 N N . THR A 1 117 ? -24.701 6.783 88.335 1.00 48.06 117 THR A N 1
ATOM 925 C CA . THR A 1 117 ? -25.129 8.179 88.314 1.00 48.06 117 THR A CA 1
ATOM 926 C C . THR A 1 117 ? -23.999 8.978 88.943 1.00 48.06 117 THR A C 1
ATOM 928 O O . THR A 1 117 ? -23.789 8.888 90.153 1.00 48.06 117 THR A O 1
ATOM 931 N N . ASP A 1 118 ? -23.256 9.742 88.142 1.00 51.19 118 ASP A N 1
ATOM 932 C CA . ASP A 1 118 ? -22.404 10.803 88.676 1.00 51.19 118 ASP A CA 1
ATOM 933 C C . ASP A 1 118 ? -23.252 11.579 89.693 1.00 51.19 118 ASP A C 1
ATOM 935 O O . ASP A 1 118 ? -24.319 12.087 89.312 1.00 51.19 118 ASP A O 1
ATOM 939 N N . PRO A 1 119 ? -22.873 11.628 90.986 1.00 57.03 119 PRO A N 1
ATOM 940 C CA . PRO A 1 119 ? -23.764 12.151 91.999 1.00 57.03 119 PRO A CA 1
ATOM 941 C C . PRO A 1 119 ? -24.195 13.555 91.588 1.00 57.03 119 PRO A C 1
ATOM 943 O O . PRO A 1 119 ? -23.386 14.369 91.119 1.00 57.03 119 PRO A O 1
ATOM 946 N N . LEU A 1 120 ? -25.491 13.842 91.744 1.00 53.16 120 LEU A N 1
ATOM 947 C CA . LEU A 1 120 ? -26.127 15.105 91.346 1.00 53.16 120 LEU A CA 1
ATOM 948 C C . LEU A 1 120 ? -25.333 16.344 91.804 1.00 53.16 120 LEU A C 1
ATOM 950 O O . LEU A 1 120 ? -25.393 17.374 91.137 1.00 53.16 120 LEU A O 1
ATOM 954 N N . PHE A 1 121 ? -24.480 16.195 92.822 1.00 54.72 121 PHE A N 1
ATOM 955 C CA . PHE A 1 121 ? -23.701 17.238 93.477 1.00 54.72 121 PHE A CA 1
ATOM 956 C C . PHE A 1 121 ? -22.172 17.042 93.485 1.00 54.72 121 PHE A C 1
ATOM 958 O O . PHE A 1 121 ? -21.494 17.679 94.291 1.00 54.72 121 PHE A O 1
ATOM 965 N N . ALA A 1 122 ? -21.601 16.193 92.621 1.00 57.47 122 ALA A N 1
ATOM 966 C CA . ALA A 1 122 ? -20.144 16.056 92.512 1.00 57.47 122 ALA A CA 1
ATOM 967 C C . ALA A 1 122 ? -19.484 17.425 92.222 1.00 57.47 122 ALA A C 1
ATOM 969 O O . ALA A 1 122 ? -19.683 17.997 91.150 1.00 57.47 122 ALA A O 1
ATOM 970 N N . GLY A 1 123 ? -18.754 17.970 93.206 1.00 55.78 123 GLY A N 1
ATOM 971 C CA . GLY A 1 123 ? -18.111 19.293 93.153 1.00 55.78 123 GLY A CA 1
ATOM 972 C C . GLY A 1 123 ? -18.707 20.375 94.069 1.00 55.78 123 GLY A C 1
ATOM 973 O O . GLY A 1 123 ? -18.127 21.454 94.180 1.00 55.78 123 GLY A O 1
ATOM 974 N N . LEU A 1 124 ? -19.818 20.117 94.769 1.00 54.53 124 LEU A N 1
ATOM 975 C CA . LEU A 1 124 ? -20.343 21.038 95.785 1.00 54.53 124 LEU A CA 1
ATOM 976 C C . LEU A 1 124 ? -19.638 20.807 97.127 1.00 54.53 124 LEU A C 1
ATOM 978 O O . LEU A 1 124 ? -19.906 19.838 97.834 1.00 54.53 124 LEU A O 1
ATOM 982 N N . ASN A 1 125 ? -18.737 21.719 97.494 1.00 57.25 125 ASN A N 1
ATOM 983 C CA . ASN A 1 125 ? -18.162 21.751 98.837 1.00 57.25 125 ASN A CA 1
ATOM 984 C C . ASN A 1 125 ? -19.270 22.013 99.870 1.00 57.25 125 ASN A C 1
ATOM 986 O O . ASN A 1 125 ? -19.986 23.011 99.769 1.00 57.25 125 ASN A O 1
ATOM 990 N N . ALA A 1 126 ? -19.364 21.159 100.895 1.00 58.50 126 ALA A N 1
ATOM 991 C CA . ALA A 1 126 ? -20.377 21.216 101.957 1.00 58.50 126 ALA A CA 1
ATOM 992 C C . ALA A 1 126 ? -20.441 22.565 102.710 1.00 58.50 126 ALA A C 1
ATOM 994 O O . ALA A 1 126 ? -21.436 22.862 103.361 1.00 58.50 126 ALA A O 1
ATOM 995 N N . ALA A 1 127 ? -19.405 23.401 102.589 1.00 58.41 127 ALA A N 1
ATOM 996 C CA . ALA A 1 127 ? -19.337 24.733 103.185 1.00 58.41 127 ALA A CA 1
ATOM 997 C C . ALA A 1 127 ? -20.099 25.834 102.405 1.00 58.41 127 ALA A C 1
ATOM 999 O O . ALA A 1 127 ? -20.401 26.864 102.995 1.00 58.41 127 ALA A O 1
ATOM 1000 N N . ASN A 1 128 ? -20.447 25.627 101.121 1.00 56.91 128 ASN A N 1
ATOM 1001 C CA . ASN A 1 128 ? -21.051 26.647 100.236 1.00 56.91 128 ASN A CA 1
ATOM 1002 C C . ASN A 1 128 ? -22.363 26.179 99.563 1.00 56.91 128 ASN A C 1
ATOM 1004 O O . ASN A 1 128 ? -22.700 26.603 98.452 1.00 56.91 128 ASN A O 1
ATOM 1008 N N . VAL A 1 129 ? -23.109 25.277 100.206 1.00 63.72 129 VAL A N 1
ATOM 1009 C CA . VAL A 1 129 ? -24.377 24.751 99.675 1.00 63.72 129 VAL A CA 1
ATOM 1010 C C . VAL A 1 129 ? -25.508 25.746 99.950 1.00 63.72 129 VAL A C 1
ATOM 1012 O O . VAL A 1 129 ? -26.117 25.744 101.016 1.00 63.72 129 VAL A O 1
ATOM 1015 N N . THR A 1 130 ? -25.799 26.604 98.975 1.00 70.31 130 THR A N 1
ATOM 1016 C CA . THR A 1 130 ? -27.023 27.417 98.933 1.00 70.31 130 THR A CA 1
ATOM 1017 C C . THR A 1 130 ? -28.018 26.805 97.943 1.00 70.31 130 THR A C 1
ATOM 1019 O O . THR A 1 130 ? -27.628 26.130 96.985 1.00 70.31 130 THR A O 1
ATOM 1022 N N . LEU A 1 131 ? -29.318 27.049 98.147 1.00 74.06 131 LEU A N 1
ATOM 1023 C CA . LEU A 1 131 ? -30.377 26.606 97.227 1.00 74.06 131 LEU A CA 1
ATOM 1024 C C . LEU A 1 131 ? -30.130 27.104 95.789 1.00 74.06 131 LEU A C 1
ATOM 1026 O O . LEU A 1 131 ? -30.408 26.390 94.827 1.00 74.06 131 LEU A O 1
ATOM 1030 N N . GLU A 1 132 ? -29.558 28.302 95.646 1.00 77.12 132 GLU A N 1
ATOM 1031 C CA . GLU A 1 132 ? -29.173 28.884 94.357 1.00 77.12 132 GLU A CA 1
ATOM 1032 C C . GLU A 1 132 ? -28.039 28.112 93.671 1.00 77.12 132 GLU A C 1
ATOM 1034 O O . GLU A 1 132 ? -28.149 27.836 92.480 1.00 77.12 132 GLU A O 1
ATOM 1039 N N . ASN A 1 133 ? -27.005 27.677 94.404 1.00 74.88 133 ASN A N 1
ATOM 1040 C CA . ASN A 1 133 ? -25.890 26.900 93.843 1.00 74.88 133 ASN A CA 1
ATOM 1041 C C . ASN A 1 133 ? -26.328 25.499 93.389 1.00 74.88 133 ASN A C 1
ATOM 1043 O O . ASN A 1 133 ? -25.900 25.017 92.340 1.00 74.88 133 ASN A O 1
ATOM 1047 N N . VAL A 1 134 ? -27.223 24.860 94.148 1.00 79.94 134 VAL A N 1
ATOM 1048 C CA . VAL A 1 134 ? -27.843 23.580 93.769 1.00 79.94 134 VAL A CA 1
ATOM 1049 C C . VAL A 1 134 ? -28.700 23.744 92.515 1.00 79.94 134 VAL A C 1
ATOM 1051 O O . VAL A 1 134 ? -28.551 22.978 91.565 1.00 79.94 134 VAL A O 1
ATOM 1054 N N . LYS A 1 135 ? -29.551 24.775 92.468 1.00 82.94 135 LYS A N 1
ATOM 1055 C CA . LYS A 1 135 ? -30.378 25.082 91.294 1.00 82.94 135 LYS A CA 1
ATOM 1056 C C . LYS A 1 135 ? -29.523 25.388 90.060 1.00 82.94 135 LYS A C 1
ATOM 1058 O O . LYS A 1 135 ? -29.820 24.873 88.987 1.00 82.94 135 LYS A O 1
ATOM 1063 N N . ALA A 1 136 ? -28.458 26.176 90.206 1.00 82.19 136 ALA A N 1
ATOM 1064 C CA . ALA A 1 136 ? -27.531 26.496 89.123 1.00 82.19 136 ALA A CA 1
ATOM 1065 C C . ALA A 1 136 ? -26.793 25.250 88.606 1.00 82.19 136 ALA A C 1
ATOM 1067 O O . ALA A 1 136 ? -26.686 25.063 87.398 1.00 82.19 136 ALA A O 1
ATOM 1068 N N . SER A 1 137 ? -26.351 24.356 89.499 1.00 80.31 137 SER A N 1
ATOM 1069 C CA . SER A 1 137 ? -25.705 23.092 89.117 1.00 80.31 137 SER A CA 1
ATOM 1070 C C . SER A 1 137 ? -26.660 22.151 88.371 1.00 80.31 137 SER A C 1
ATOM 1072 O O . SER A 1 137 ? -26.283 21.566 87.355 1.00 80.31 137 SER A O 1
ATOM 1074 N N . LEU A 1 138 ? -27.916 22.050 88.823 1.00 84.44 138 LEU A N 1
ATOM 1075 C CA . LEU A 1 138 ? -28.957 21.272 88.144 1.00 84.44 138 LEU A CA 1
ATOM 1076 C C . LEU A 1 138 ? -29.286 21.837 86.760 1.00 84.44 138 LEU A C 1
ATOM 1078 O O . LEU A 1 138 ? -29.383 21.066 85.810 1.00 84.44 138 LEU A O 1
ATOM 1082 N N . LEU A 1 139 ? -29.412 23.162 86.635 1.00 88.38 139 LEU A N 1
ATOM 1083 C CA . LEU A 1 139 ? -29.641 23.827 85.349 1.00 88.38 139 LEU A CA 1
ATOM 1084 C C . LEU A 1 139 ? -28.467 23.613 84.390 1.00 88.38 139 LEU A C 1
ATOM 1086 O O . LEU A 1 139 ? -28.688 23.219 83.253 1.00 88.38 139 LEU A O 1
ATOM 1090 N N . GLN A 1 140 ? -27.228 23.760 84.863 1.00 86.81 140 GLN A N 1
ATOM 1091 C CA . GLN A 1 140 ? -26.035 23.516 84.053 1.00 86.81 140 GLN A CA 1
ATOM 1092 C C . GLN A 1 140 ? -25.954 22.058 83.573 1.00 86.81 140 GLN A C 1
ATOM 1094 O O . GLN A 1 140 ? -25.584 21.795 82.430 1.00 86.81 140 GLN A O 1
ATOM 1099 N N . LYS A 1 141 ? -26.283 21.085 84.435 1.00 85.50 141 LYS A N 1
ATOM 1100 C CA . LYS A 1 141 ? -26.323 19.665 84.049 1.00 85.50 141 LYS A CA 1
ATOM 1101 C C . LYS A 1 141 ? -27.462 19.379 83.067 1.00 85.50 141 LYS A C 1
ATOM 1103 O O . LYS A 1 141 ? -27.238 18.657 82.100 1.00 85.50 141 LYS A O 1
ATOM 1108 N N . TYR A 1 142 ? -28.640 19.967 83.276 1.00 89.56 142 TYR A N 1
ATOM 1109 C CA . TYR A 1 142 ? -29.766 19.874 82.346 1.00 89.56 142 TYR A CA 1
ATOM 1110 C C . TYR A 1 142 ? -29.408 20.446 80.968 1.00 89.56 142 TYR A C 1
ATOM 1112 O O . TYR A 1 142 ? -29.634 19.781 79.964 1.00 89.56 142 TYR A O 1
ATOM 1120 N N . GLU A 1 143 ? -28.784 21.625 80.913 1.00 91.38 143 GLU A N 1
ATOM 1121 C CA . GLU A 1 143 ? -28.314 22.240 79.666 1.00 91.38 143 GLU A CA 1
ATOM 1122 C C . GLU A 1 143 ? -27.273 21.366 78.963 1.00 91.38 143 GLU A C 1
ATOM 1124 O O . GLU A 1 143 ? -27.409 21.120 77.768 1.00 91.38 143 GLU A O 1
ATOM 1129 N N . LYS A 1 144 ? -26.294 20.811 79.694 1.00 89.69 144 LYS A N 1
ATOM 1130 C CA . LYS A 1 144 ? -25.303 19.878 79.128 1.00 89.69 144 LYS A CA 1
ATOM 1131 C C . LYS A 1 144 ? -25.950 18.635 78.520 1.00 89.69 144 LYS A C 1
ATOM 1133 O O . LYS A 1 144 ? -25.596 18.245 77.411 1.00 89.69 144 LYS A O 1
ATOM 1138 N N . VAL A 1 145 ? -26.895 18.013 79.227 1.00 91.81 145 VAL A N 1
ATOM 1139 C CA . VAL A 1 145 ? -27.606 16.824 78.729 1.00 91.81 145 VAL A CA 1
ATOM 1140 C C . VAL A 1 145 ? -28.507 17.182 77.548 1.00 91.81 145 VAL A C 1
ATOM 1142 O O . VAL A 1 145 ? -28.527 16.455 76.562 1.00 91.81 145 VAL A O 1
ATOM 1145 N N . SER A 1 146 ? -29.211 18.314 77.602 1.00 94.19 146 SER A N 1
ATOM 1146 C CA . SER A 1 146 ? -30.047 18.796 76.499 1.00 94.19 146 SER A CA 1
ATOM 1147 C C . SER A 1 146 ? -29.219 19.102 75.250 1.00 94.19 146 SER A C 1
ATOM 1149 O O . SER A 1 146 ? -29.646 18.779 74.143 1.00 94.19 146 SER A O 1
ATOM 1151 N N . GLN A 1 147 ? -28.041 19.707 75.414 1.00 93.88 147 GLN A N 1
ATOM 1152 C CA . GLN A 1 147 ? -27.120 19.983 74.318 1.00 93.88 147 GLN A CA 1
ATOM 1153 C C . GLN A 1 147 ? -26.568 18.679 73.730 1.00 93.88 147 GLN A C 1
ATOM 1155 O O . GLN A 1 147 ? -26.647 18.485 72.522 1.00 93.88 147 GLN A O 1
ATOM 1160 N N . SER A 1 148 ? -26.111 17.751 74.577 1.00 93.38 148 SER A N 1
ATOM 1161 C CA . SER A 1 148 ? -25.647 16.425 74.148 1.00 93.38 148 SER A CA 1
ATOM 1162 C C . SER A 1 148 ? -26.742 15.643 73.415 1.00 93.38 148 SER A C 1
ATOM 1164 O O . SER A 1 148 ? -26.476 15.052 72.373 1.00 93.38 148 SER A O 1
ATOM 1166 N N . LEU A 1 149 ? -27.992 15.686 73.887 1.00 94.44 149 LEU A N 1
ATOM 1167 C CA . LEU A 1 149 ? -29.123 15.063 73.199 1.00 94.44 149 LEU A CA 1
ATOM 1168 C C . LEU A 1 149 ? -29.354 15.685 71.814 1.00 94.44 149 LEU A C 1
ATOM 1170 O O . LEU A 1 149 ? -29.564 14.952 70.852 1.00 94.44 149 LEU A O 1
ATOM 1174 N N . SER A 1 150 ? -29.285 17.015 71.702 1.00 95.12 150 SER A N 1
ATOM 1175 C CA . SER A 1 150 ? -29.410 17.715 70.418 1.00 95.12 150 SER A CA 1
ATOM 1176 C C . SER A 1 150 ? -28.267 17.373 69.458 1.00 95.12 150 SER A C 1
ATOM 1178 O O . SER A 1 150 ? -28.505 17.211 68.263 1.00 95.12 150 SER A O 1
ATOM 1180 N N . GLU A 1 151 ? -27.036 17.264 69.959 1.00 95.00 151 GLU A N 1
ATOM 1181 C CA . GLU A 1 151 ? -25.861 16.865 69.176 1.00 95.00 151 GLU A CA 1
ATOM 1182 C C . GLU A 1 151 ? -25.988 15.415 68.693 1.00 95.00 151 GLU A C 1
ATOM 1184 O O . GLU A 1 151 ? -25.745 15.131 67.520 1.00 95.00 151 GLU A O 1
ATOM 1189 N N . HIS A 1 152 ? -26.435 14.502 69.560 1.00 93.62 152 HIS A N 1
ATOM 1190 C CA . HIS A 1 152 ? -26.678 13.109 69.195 1.00 93.62 152 HIS A CA 1
ATOM 1191 C C . HIS A 1 152 ? -27.824 12.953 68.193 1.00 93.62 152 HIS A C 1
ATOM 1193 O O . HIS A 1 152 ? -27.686 12.166 67.259 1.00 93.62 152 HIS A O 1
ATOM 1199 N N . ASP A 1 153 ? -28.924 13.697 68.334 1.00 95.38 153 ASP A N 1
ATOM 1200 C CA . ASP A 1 153 ? -30.025 13.665 67.363 1.00 95.38 153 ASP A CA 1
ATOM 1201 C C . ASP A 1 153 ? -29.576 14.203 65.994 1.00 95.38 153 ASP A C 1
ATOM 1203 O O . ASP A 1 153 ? -29.842 13.586 64.960 1.00 95.38 153 ASP A O 1
ATOM 1207 N N . ALA A 1 154 ? -28.797 15.291 65.974 1.00 95.62 154 ALA A N 1
ATOM 1208 C CA . ALA A 1 154 ? -28.195 15.814 64.750 1.00 95.62 154 ALA A CA 1
ATOM 1209 C C . ALA A 1 154 ? -27.238 14.800 64.096 1.00 95.62 154 ALA A C 1
ATOM 1211 O O . ALA A 1 154 ? -27.348 14.540 62.896 1.00 95.62 154 ALA A O 1
ATOM 1212 N N . ALA A 1 155 ? -26.349 14.177 64.876 1.00 95.06 155 ALA A N 1
ATOM 1213 C CA . ALA A 1 155 ? -25.429 13.148 64.391 1.00 95.06 155 ALA A CA 1
ATOM 1214 C C . ALA A 1 155 ? -26.172 11.911 63.860 1.00 95.06 155 ALA A C 1
ATOM 1216 O O . ALA A 1 155 ? -25.803 11.353 62.828 1.00 95.06 155 ALA A O 1
ATOM 1217 N N . LEU A 1 156 ? -27.256 11.504 64.522 1.00 95.75 156 LEU A N 1
ATOM 1218 C CA . LEU A 1 156 ? -28.092 10.383 64.102 1.00 95.75 156 LEU A CA 1
ATOM 1219 C C . LEU A 1 156 ? -28.817 10.698 62.788 1.00 95.75 156 LEU A C 1
ATOM 1221 O O . LEU A 1 156 ? -28.841 9.863 61.880 1.00 95.75 156 LEU A O 1
ATOM 1225 N N . ASN A 1 157 ? -29.373 11.902 62.652 1.00 95.94 157 ASN A N 1
ATOM 1226 C CA . ASN A 1 157 ? -30.007 12.353 61.413 1.00 95.94 157 ASN A CA 1
ATOM 1227 C C . ASN A 1 157 ? -28.995 12.446 60.259 1.00 95.94 157 ASN A C 1
ATOM 1229 O O . ASN A 1 157 ? -29.303 12.007 59.149 1.00 95.94 157 ASN A O 1
ATOM 1233 N N . GLN A 1 158 ? -27.772 12.914 60.528 1.00 96.75 158 GLN A N 1
ATOM 1234 C CA . GLN A 1 158 ? -26.6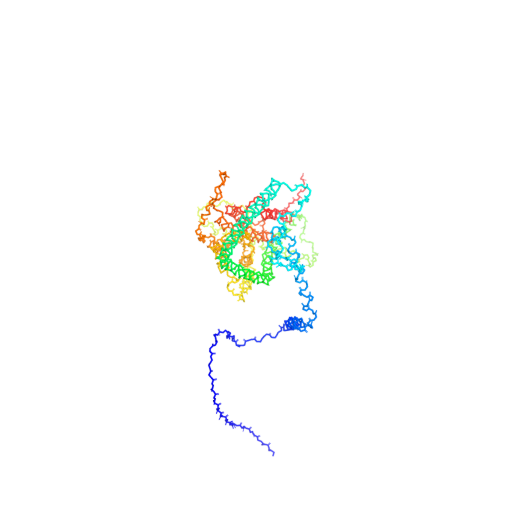79 12.911 59.555 1.00 96.75 158 GLN A CA 1
ATOM 1235 C C . GLN A 1 158 ? -26.313 11.481 59.129 1.00 96.75 158 GLN A C 1
ATOM 1237 O O . GLN A 1 158 ? -26.312 11.180 57.939 1.00 96.75 158 GLN A O 1
ATOM 1242 N N . ALA A 1 159 ? -26.102 10.567 60.079 1.00 95.19 159 ALA A N 1
ATOM 1243 C CA . ALA A 1 159 ? -25.784 9.169 59.787 1.00 95.19 159 ALA A CA 1
ATOM 1244 C C . ALA A 1 159 ? -26.891 8.474 58.971 1.00 95.19 159 ALA A C 1
ATOM 1246 O O . ALA A 1 159 ? -26.603 7.706 58.053 1.00 95.19 159 ALA A O 1
ATOM 1247 N N . ARG A 1 160 ? -28.168 8.771 59.251 1.00 96.75 160 ARG A N 1
ATOM 1248 C CA . ARG A 1 160 ? -29.303 8.285 58.446 1.00 96.75 160 ARG A CA 1
ATOM 1249 C C . ARG A 1 160 ? -29.251 8.807 57.012 1.00 96.75 160 ARG A C 1
ATOM 1251 O O . ARG A 1 160 ? -29.453 8.026 56.083 1.00 96.75 160 ARG A O 1
ATOM 1258 N N . ALA A 1 161 ? -28.975 10.098 56.828 1.00 96.31 161 ALA A N 1
ATOM 1259 C CA . ALA A 1 161 ? -28.846 10.691 55.501 1.00 96.31 161 ALA A CA 1
ATOM 1260 C C . ALA A 1 161 ? -27.668 10.082 54.724 1.00 96.31 161 ALA A C 1
ATOM 1262 O O . ALA A 1 161 ? -27.786 9.827 53.528 1.00 96.31 161 ALA A O 1
ATOM 1263 N N . ASP A 1 162 ? -26.543 9.827 55.388 1.00 96.38 162 ASP A N 1
ATOM 1264 C CA . ASP A 1 162 ? -25.349 9.221 54.792 1.00 96.38 162 ASP A CA 1
ATOM 1265 C C . ASP A 1 162 ? -25.614 7.781 54.348 1.00 96.38 162 ASP A C 1
ATOM 1267 O O . ASP A 1 162 ? -25.262 7.398 53.230 1.00 96.38 162 ASP A O 1
ATOM 1271 N N . LEU A 1 163 ? -26.309 7.007 55.184 1.00 96.94 163 LEU A N 1
ATOM 1272 C CA . LEU A 1 163 ? -26.711 5.638 54.876 1.00 96.94 163 LEU A CA 1
ATOM 1273 C C . LEU A 1 163 ? -27.637 5.602 53.652 1.00 96.94 163 LEU A C 1
ATOM 1275 O O . LEU A 1 163 ? -27.449 4.774 52.759 1.00 96.94 163 LEU A O 1
ATOM 1279 N N . GLU A 1 164 ? -28.588 6.532 53.560 1.00 96.44 164 GLU A N 1
ATOM 1280 C CA . GLU A 1 164 ? -29.477 6.625 52.401 1.00 96.44 164 GLU A CA 1
ATOM 1281 C C . GLU A 1 164 ? -28.724 7.018 51.120 1.00 96.44 164 GLU A C 1
ATOM 1283 O O . GLU A 1 164 ? -28.920 6.394 50.075 1.00 96.44 164 GLU A O 1
ATOM 1288 N N . ARG A 1 165 ? -27.773 7.963 51.199 1.00 96.50 165 ARG A N 1
ATOM 1289 C CA . ARG A 1 165 ? -26.877 8.271 50.068 1.00 96.50 165 ARG A CA 1
ATOM 1290 C C . ARG A 1 165 ? -26.064 7.046 49.645 1.00 96.50 165 ARG A C 1
ATOM 1292 O O . ARG A 1 165 ? -25.965 6.768 48.452 1.00 96.50 165 ARG A O 1
ATOM 1299 N N . GLY A 1 166 ? -25.535 6.279 50.599 1.00 96.75 166 GLY A N 1
ATOM 1300 C CA . GLY A 1 166 ? -24.811 5.035 50.329 1.00 96.75 166 GLY A CA 1
ATOM 1301 C C . GLY A 1 166 ? -25.674 3.977 49.632 1.00 96.75 166 GLY A C 1
ATOM 1302 O O . GLY A 1 166 ? -25.231 3.363 48.659 1.00 96.75 166 GLY A O 1
ATOM 1303 N N . ARG A 1 167 ? -26.931 3.801 50.063 1.00 96.69 167 ARG A N 1
ATOM 1304 C CA . ARG A 1 167 ? -27.898 2.902 49.402 1.00 96.69 167 ARG A CA 1
ATOM 1305 C C . ARG A 1 167 ? -28.213 3.334 47.976 1.00 96.69 167 ARG A C 1
ATOM 1307 O O . ARG A 1 167 ? -28.304 2.477 47.093 1.00 96.69 167 ARG A O 1
ATOM 1314 N N . GLN A 1 168 ? -28.352 4.637 47.744 1.00 96.19 168 GLN A N 1
ATOM 1315 C CA . GLN A 1 168 ? -28.584 5.176 46.410 1.00 96.19 168 GLN A CA 1
ATOM 1316 C C . GLN A 1 168 ? -27.395 4.877 45.488 1.00 96.19 168 GLN A C 1
ATOM 1318 O O . GLN A 1 168 ? -27.583 4.279 44.430 1.00 96.19 168 GLN A O 1
ATOM 1323 N N . VAL A 1 169 ? -26.166 5.161 45.937 1.00 96.25 169 VAL A N 1
ATOM 1324 C CA . VAL A 1 169 ? -24.938 4.842 45.188 1.00 96.25 169 VAL A CA 1
ATOM 1325 C C . VAL A 1 169 ? -24.840 3.344 44.895 1.00 96.25 169 VAL A C 1
ATOM 1327 O O . VAL A 1 169 ? -24.594 2.958 43.755 1.00 96.25 169 VAL A O 1
ATOM 1330 N N . GLN A 1 170 ? -25.096 2.475 45.879 1.00 95.56 170 GLN A N 1
ATOM 1331 C CA . GLN A 1 170 ? -25.066 1.024 45.669 1.00 95.56 170 GLN A CA 1
ATOM 1332 C C . GLN A 1 170 ? -26.089 0.576 44.615 1.00 95.56 170 GLN A C 1
ATOM 1334 O O . GLN A 1 170 ? -25.798 -0.290 43.784 1.00 95.56 170 GLN A O 1
ATOM 1339 N N . THR A 1 171 ? -27.284 1.162 44.645 1.00 95.62 171 THR A N 1
ATOM 1340 C CA . THR A 1 171 ? -28.349 0.871 43.683 1.00 95.62 171 THR A CA 1
ATOM 1341 C C . THR A 1 171 ? -27.956 1.322 42.279 1.00 95.62 171 THR A C 1
ATOM 1343 O O . THR A 1 171 ? -28.138 0.567 41.324 1.00 95.62 171 THR A O 1
ATOM 1346 N N . ASP A 1 172 ? -27.372 2.510 42.145 1.00 94.50 172 ASP A N 1
ATOM 1347 C CA . ASP A 1 172 ? -26.948 3.055 40.856 1.00 94.50 172 ASP A CA 1
ATOM 1348 C C . ASP A 1 172 ? -25.760 2.279 40.273 1.00 94.50 172 ASP A C 1
ATOM 1350 O O . ASP A 1 172 ? -25.800 1.891 39.104 1.00 94.50 172 ASP A O 1
ATOM 1354 N N . CYS A 1 173 ? -24.772 1.909 41.095 1.00 94.31 173 CYS A N 1
ATOM 1355 C CA . CYS A 1 173 ? -23.689 1.014 40.684 1.00 94.31 173 CYS A CA 1
ATOM 1356 C C . CYS A 1 173 ? -24.222 -0.347 40.212 1.00 94.31 173 CYS A C 1
ATOM 1358 O O . CYS A 1 173 ? -23.799 -0.846 39.171 1.00 94.31 173 CYS A O 1
ATOM 1360 N N . ARG A 1 174 ? -25.187 -0.946 40.929 1.00 94.62 174 ARG A N 1
ATOM 1361 C CA . ARG A 1 174 ? -25.805 -2.222 40.517 1.00 94.62 174 ARG A CA 1
ATOM 1362 C C . ARG A 1 174 ? -26.555 -2.114 39.191 1.00 94.62 174 ARG A C 1
ATOM 1364 O O . ARG A 1 174 ? -26.549 -3.078 38.430 1.00 94.62 174 ARG A O 1
ATOM 1371 N N . LYS A 1 175 ? -27.176 -0.966 38.900 1.00 94.06 175 LYS A N 1
ATOM 1372 C CA . LYS A 1 175 ? -27.834 -0.711 37.608 1.00 94.06 175 LYS A CA 1
ATOM 1373 C C . LYS A 1 175 ? -26.826 -0.564 36.465 1.00 94.06 175 LYS A C 1
ATOM 1375 O O . LYS A 1 175 ? -27.084 -1.074 35.382 1.00 94.06 175 LYS A O 1
ATOM 1380 N N . GLN A 1 176 ? -25.690 0.094 36.702 1.00 94.12 176 GLN A N 1
ATOM 1381 C CA . GLN A 1 176 ? -24.652 0.321 35.684 1.00 94.12 176 GLN A CA 1
ATOM 1382 C C . GLN A 1 176 ? -23.765 -0.907 35.425 1.00 94.12 176 GLN A C 1
ATOM 1384 O O . GLN A 1 176 ? -23.260 -1.083 34.315 1.00 94.12 176 GLN A O 1
ATOM 1389 N N . LEU A 1 177 ? -23.588 -1.778 36.423 1.00 94.31 177 LEU A N 1
ATOM 1390 C CA . LEU A 1 177 ? -22.753 -2.978 36.339 1.00 94.31 177 LEU A CA 1
ATOM 1391 C C . LEU A 1 177 ? -22.997 -3.848 35.086 1.00 94.31 177 LEU A C 1
ATOM 1393 O O . LEU A 1 177 ? -22.016 -4.175 34.419 1.00 94.31 177 LEU A O 1
ATOM 1397 N N . PRO A 1 178 ? -24.239 -4.224 34.707 1.00 93.44 178 PRO A N 1
ATOM 1398 C CA . PRO A 1 178 ? -24.465 -5.042 33.514 1.00 93.44 178 PRO A CA 1
ATOM 1399 C C . PRO A 1 178 ? -24.077 -4.338 32.207 1.00 93.44 178 PRO A C 1
ATOM 1401 O O . PRO A 1 178 ? -23.607 -4.997 31.281 1.00 93.44 178 PRO A O 1
ATOM 1404 N N . GLU A 1 179 ? -24.255 -3.019 32.106 1.00 89.56 179 GLU A N 1
ATOM 1405 C CA . GLU A 1 179 ? -23.846 -2.260 30.917 1.00 89.56 179 GLU A CA 1
ATOM 1406 C C . GLU A 1 179 ? -22.321 -2.188 30.801 1.00 89.56 179 GLU A C 1
ATOM 1408 O O . GLU A 1 179 ? -21.770 -2.416 29.722 1.00 89.56 179 GLU A O 1
ATOM 1413 N N . LEU A 1 180 ? -21.634 -1.940 31.920 1.00 91.25 180 LEU A N 1
ATOM 1414 C CA . LEU A 1 180 ? -20.173 -1.952 31.987 1.00 91.25 180 LEU A CA 1
ATOM 1415 C C . LEU A 1 180 ? -19.602 -3.343 31.689 1.00 91.25 180 LEU A C 1
ATOM 1417 O O . LEU A 1 180 ? -18.648 -3.453 30.926 1.00 91.25 180 LEU A O 1
ATOM 1421 N N . ALA A 1 181 ? -20.216 -4.408 32.211 1.00 93.44 181 ALA A N 1
ATOM 1422 C CA . ALA A 1 181 ? -19.804 -5.783 31.934 1.00 93.44 181 ALA A CA 1
ATOM 1423 C C . ALA A 1 181 ? -19.932 -6.138 30.442 1.00 93.44 181 ALA A C 1
ATOM 1425 O O . ALA A 1 181 ? -19.034 -6.762 29.878 1.00 93.44 181 ALA A O 1
ATOM 1426 N N . LYS A 1 182 ? -21.010 -5.696 29.775 1.00 89.94 182 LYS A N 1
ATOM 1427 C CA . LYS A 1 182 ? -21.179 -5.862 28.320 1.00 89.94 182 LYS A CA 1
ATOM 1428 C C . LYS A 1 182 ? -20.106 -5.110 27.531 1.00 89.94 182 LYS A C 1
ATOM 1430 O O . LYS A 1 182 ? -19.499 -5.700 26.642 1.00 89.94 182 LYS A O 1
ATOM 1435 N N . LYS A 1 183 ? -19.844 -3.842 27.876 1.00 91.38 183 LYS A N 1
ATOM 1436 C CA . LYS A 1 183 ? -18.773 -3.032 27.264 1.00 91.38 183 LYS A CA 1
ATOM 1437 C C . LYS A 1 183 ? -17.405 -3.692 27.429 1.00 91.38 183 LYS A C 1
ATOM 1439 O O . LYS A 1 183 ? -16.666 -3.815 26.458 1.00 91.38 183 LYS A O 1
ATOM 1444 N N . PHE A 1 184 ? -17.099 -4.158 28.638 1.00 93.12 184 PHE A N 1
ATOM 1445 C CA . PHE A 1 184 ? -15.847 -4.840 28.950 1.00 93.12 184 PHE A CA 1
ATOM 1446 C C . PHE A 1 184 ? -15.688 -6.138 28.151 1.00 93.12 184 PHE A C 1
ATOM 1448 O O . PHE A 1 184 ? -14.659 -6.342 27.516 1.00 93.12 184 PHE A O 1
ATOM 1455 N N . SER A 1 185 ? -16.720 -6.988 28.115 1.00 94.94 185 SER A N 1
ATOM 1456 C CA . SER A 1 185 ? -16.682 -8.231 27.337 1.00 94.94 185 SER A CA 1
ATOM 1457 C C . SER A 1 185 ? -16.505 -7.968 25.841 1.00 94.94 185 SER A C 1
ATOM 1459 O O . SER A 1 185 ? -15.713 -8.655 25.201 1.00 94.94 185 SER A O 1
ATOM 1461 N N . TYR A 1 186 ? -17.188 -6.960 25.290 1.00 93.81 186 TYR A N 1
ATOM 1462 C CA . TYR A 1 186 ? -17.010 -6.566 23.893 1.00 93.81 186 TYR A CA 1
ATOM 1463 C C . TYR A 1 186 ? -15.575 -6.112 23.610 1.00 93.81 186 TYR A C 1
ATOM 1465 O O . TYR A 1 186 ? -14.948 -6.613 22.679 1.00 93.81 186 TYR A O 1
ATOM 1473 N N . ALA A 1 187 ? -15.037 -5.209 24.436 1.00 93.31 187 ALA A N 1
ATOM 1474 C CA . ALA A 1 187 ? -13.674 -4.711 24.289 1.00 93.31 187 ALA A CA 1
ATOM 1475 C C . ALA A 1 187 ? -12.637 -5.839 24.395 1.00 93.31 187 ALA A C 1
ATOM 1477 O O . ALA A 1 187 ? -11.692 -5.868 23.613 1.00 93.31 187 ALA A O 1
ATOM 1478 N N . GLN A 1 188 ? -12.837 -6.800 25.303 1.00 96.19 188 GLN A N 1
ATOM 1479 C CA . GLN A 1 188 ? -11.947 -7.951 25.448 1.00 96.19 188 GLN A CA 1
ATOM 1480 C C . GLN A 1 188 ? -11.980 -8.867 24.219 1.00 96.19 188 GLN A C 1
ATOM 1482 O O . GLN A 1 188 ? -10.928 -9.300 23.750 1.00 96.19 188 GLN A O 1
ATOM 1487 N N . ASN A 1 189 ? -13.168 -9.128 23.667 1.00 96.19 189 ASN A N 1
ATOM 1488 C CA . ASN A 1 189 ? -13.313 -9.921 22.447 1.00 96.19 189 ASN A CA 1
ATOM 1489 C C . ASN A 1 189 ? -12.660 -9.222 21.251 1.00 96.19 189 ASN A C 1
ATOM 1491 O O . ASN A 1 189 ? -11.940 -9.855 20.483 1.00 96.19 189 ASN A O 1
ATOM 1495 N N . LEU A 1 190 ? -12.872 -7.911 21.112 1.00 95.50 190 LEU A N 1
ATOM 1496 C CA . LEU A 1 190 ? -12.272 -7.132 20.036 1.00 95.50 190 LEU A CA 1
ATOM 1497 C C . LEU A 1 190 ? -10.750 -7.052 20.174 1.00 95.50 190 LEU A C 1
ATOM 1499 O O . LEU A 1 190 ? -10.045 -7.172 19.178 1.00 95.50 190 LEU A O 1
ATOM 1503 N N . LYS A 1 191 ? -10.240 -6.900 21.400 1.00 95.56 191 LYS A N 1
ATOM 1504 C CA . LYS A 1 191 ? -8.804 -6.953 21.675 1.00 95.56 191 LYS A CA 1
ATOM 1505 C C . LYS A 1 191 ? -8.219 -8.295 21.240 1.00 95.56 191 LYS A C 1
ATOM 1507 O O . LYS A 1 191 ? -7.250 -8.294 20.496 1.00 95.56 191 LYS A O 1
ATOM 1512 N N . SER A 1 192 ? -8.826 -9.409 21.660 1.00 97.62 192 SER A N 1
ATOM 1513 C CA . SER A 1 192 ? -8.380 -10.752 21.261 1.00 97.62 192 SER A CA 1
ATOM 1514 C C . SER A 1 192 ? -8.349 -10.895 19.741 1.00 97.62 192 SER A C 1
ATOM 1516 O O . SER A 1 192 ? -7.350 -11.328 19.188 1.00 97.62 192 SER A O 1
ATOM 1518 N N . TYR A 1 193 ? -9.406 -10.446 19.061 1.00 97.94 193 TYR A N 1
ATOM 1519 C CA . TYR A 1 193 ? -9.469 -10.463 17.604 1.00 97.94 193 TYR A CA 1
ATOM 1520 C C . TYR A 1 193 ? -8.344 -9.643 16.950 1.00 97.94 193 TYR A C 1
ATOM 1522 O O . TYR A 1 193 ? -7.712 -10.107 16.004 1.00 97.94 193 TYR A O 1
ATOM 1530 N N . VAL A 1 194 ? -8.074 -8.427 17.440 1.00 97.44 194 VAL A N 1
ATOM 1531 C CA . VAL A 1 194 ? -6.994 -7.581 16.905 1.00 97.44 194 VAL A CA 1
ATOM 1532 C C . VAL A 1 194 ? -5.621 -8.194 17.182 1.00 97.44 194 VAL A C 1
ATOM 1534 O O . VAL A 1 194 ? -4.764 -8.135 16.303 1.00 97.44 194 VAL A O 1
ATOM 1537 N N . ASP A 1 195 ? -5.410 -8.799 18.353 1.00 97.81 195 ASP A N 1
ATOM 1538 C CA . ASP A 1 195 ? -4.164 -9.502 18.680 1.00 97.81 195 ASP A CA 1
ATOM 1539 C C . ASP A 1 195 ? -3.923 -10.662 17.698 1.00 97.81 195 ASP A C 1
ATOM 1541 O O . ASP A 1 195 ? -2.855 -10.729 17.086 1.00 97.81 195 ASP A O 1
ATOM 1545 N N . ASP A 1 196 ? -4.938 -11.503 17.466 1.00 98.06 196 ASP A N 1
ATOM 1546 C CA . ASP A 1 196 ? -4.878 -12.623 16.517 1.00 98.06 196 ASP A CA 1
ATOM 1547 C C . ASP A 1 196 ? -4.621 -12.132 15.078 1.00 98.06 196 ASP A C 1
ATOM 1549 O O . ASP A 1 196 ? -3.816 -12.705 14.338 1.00 98.06 196 ASP A O 1
ATOM 1553 N N . LEU A 1 197 ? -5.270 -11.032 14.675 1.00 98.06 197 LEU A N 1
ATOM 1554 C CA . LEU A 1 197 ? -5.086 -10.415 13.359 1.00 98.06 197 LEU A CA 1
ATOM 1555 C C . LEU A 1 197 ? -3.652 -9.910 13.167 1.00 98.06 197 LEU A C 1
ATOM 1557 O O . LEU A 1 197 ? -3.043 -10.131 12.117 1.00 98.06 197 LEU A O 1
ATOM 1561 N N . VAL A 1 198 ? -3.099 -9.243 14.180 1.00 97.81 198 VAL A N 1
ATOM 1562 C CA . VAL A 1 198 ? -1.723 -8.739 14.159 1.00 97.81 198 VAL A CA 1
ATOM 1563 C C . VAL A 1 198 ? -0.721 -9.893 14.154 1.00 97.81 198 VAL A C 1
ATOM 1565 O O . VAL A 1 198 ? 0.252 -9.835 13.401 1.00 97.81 198 VAL A O 1
ATOM 1568 N N . GLU A 1 199 ? -0.943 -10.950 14.937 1.00 97.81 199 GLU A N 1
ATOM 1569 C CA . GLU A 1 199 ? -0.092 -12.146 14.933 1.00 97.81 199 GLU A CA 1
ATOM 1570 C C . GLU A 1 199 ? -0.085 -12.825 13.554 1.00 97.81 199 GLU A C 1
ATOM 1572 O O . GLU A 1 199 ? 0.990 -13.059 12.994 1.00 97.81 199 GLU A O 1
ATOM 1577 N N . CYS A 1 200 ? -1.264 -13.020 12.954 1.00 97.88 200 CYS A N 1
ATOM 1578 C CA . CYS A 1 200 ? -1.416 -13.536 11.593 1.00 97.88 200 CYS A CA 1
ATOM 1579 C C . CYS A 1 200 ? -0.628 -12.693 10.576 1.00 97.88 200 CYS A C 1
ATOM 1581 O O . CYS A 1 200 ? 0.193 -13.211 9.812 1.00 97.88 200 CYS A O 1
ATOM 1583 N N . PHE A 1 201 ? -0.822 -11.371 10.575 1.00 98.00 201 PHE A N 1
ATOM 1584 C CA . PHE A 1 201 ? -0.114 -10.491 9.647 1.00 98.00 201 PHE A CA 1
ATOM 1585 C C . PHE A 1 201 ? 1.396 -10.497 9.869 1.00 98.00 201 PHE A C 1
ATOM 1587 O O . PHE A 1 201 ? 2.138 -10.516 8.886 1.00 98.00 201 PHE A O 1
ATOM 1594 N N . ASN A 1 202 ? 1.860 -10.552 11.117 1.00 97.44 202 ASN A N 1
ATOM 1595 C CA . ASN A 1 202 ? 3.282 -10.654 11.439 1.00 97.44 202 ASN A CA 1
ATOM 1596 C C . ASN A 1 202 ? 3.904 -11.957 10.917 1.00 97.44 202 ASN A C 1
ATOM 1598 O O . ASN A 1 202 ? 5.011 -11.923 10.372 1.00 97.44 202 ASN A O 1
ATOM 1602 N N . GLU A 1 203 ? 3.199 -13.087 11.008 1.00 97.19 203 GLU A N 1
ATOM 1603 C CA . GLU A 1 203 ? 3.657 -14.359 10.439 1.00 97.19 203 GLU A CA 1
ATOM 1604 C C . GLU A 1 203 ? 3.816 -14.267 8.910 1.00 97.19 203 GLU A C 1
ATOM 1606 O O . GLU A 1 203 ? 4.844 -14.669 8.349 1.00 97.19 203 GLU A O 1
ATOM 1611 N N . LYS A 1 204 ? 2.835 -13.671 8.220 1.00 97.44 204 LYS A N 1
ATOM 1612 C CA . LYS A 1 204 ? 2.846 -13.519 6.751 1.00 97.44 204 LYS A CA 1
ATOM 1613 C C . LYS A 1 204 ? 3.797 -12.422 6.258 1.00 97.44 204 LYS A C 1
ATOM 1615 O O . LYS A 1 204 ? 4.214 -12.443 5.094 1.00 97.44 204 LYS A O 1
ATOM 1620 N N . MET A 1 205 ? 4.200 -11.506 7.138 1.00 97.81 205 MET A N 1
ATOM 1621 C CA . MET A 1 205 ? 4.952 -10.292 6.816 1.00 97.81 205 MET A CA 1
ATOM 1622 C C . MET A 1 205 ? 6.256 -10.576 6.063 1.00 97.81 205 MET A C 1
ATOM 1624 O O . MET A 1 205 ? 6.533 -9.976 5.025 1.00 97.81 205 MET A O 1
ATOM 1628 N N . THR A 1 206 ? 7.037 -11.556 6.525 1.00 97.56 206 THR A N 1
ATOM 1629 C CA . THR A 1 206 ? 8.339 -11.882 5.912 1.00 97.56 206 THR A CA 1
ATOM 1630 C C . THR A 1 206 ? 8.188 -12.331 4.455 1.00 97.56 206 THR A C 1
ATOM 1632 O O . THR A 1 206 ? 8.989 -11.961 3.588 1.00 97.56 206 THR A O 1
ATOM 1635 N N . LYS A 1 207 ? 7.156 -13.133 4.161 1.00 98.12 207 LYS A N 1
ATOM 1636 C CA . LYS A 1 207 ? 6.892 -13.618 2.803 1.00 98.12 207 LYS A CA 1
ATOM 1637 C C . LYS A 1 207 ? 6.316 -12.510 1.923 1.00 98.12 207 LYS A C 1
ATOM 1639 O O . LYS A 1 207 ? 6.735 -12.414 0.770 1.00 98.12 207 LYS A O 1
ATOM 1644 N N . LEU A 1 208 ? 5.441 -11.656 2.458 1.00 98.38 208 LEU A N 1
ATOM 1645 C CA . LEU A 1 208 ? 4.943 -10.469 1.758 1.00 98.38 208 LEU A CA 1
ATOM 1646 C C . LEU A 1 208 ? 6.103 -9.584 1.275 1.00 98.38 208 LEU A C 1
ATOM 1648 O O . LEU A 1 208 ? 6.208 -9.309 0.080 1.00 98.38 208 LEU A O 1
ATOM 1652 N N . GLU A 1 209 ? 7.036 -9.231 2.161 1.00 98.06 209 GLU A N 1
ATOM 1653 C CA . GLU A 1 209 ? 8.191 -8.402 1.786 1.00 98.06 209 GLU A CA 1
ATOM 1654 C C . GLU A 1 209 ? 9.102 -9.083 0.768 1.00 98.06 209 GLU A C 1
ATOM 1656 O O . GLU A 1 209 ? 9.675 -8.428 -0.102 1.00 98.06 209 GLU A O 1
ATOM 1661 N N . TYR A 1 210 ? 9.266 -10.405 0.861 1.00 98.31 210 TYR A N 1
ATOM 1662 C CA . TYR A 1 210 ? 10.010 -11.157 -0.145 1.00 98.31 210 TYR A CA 1
ATOM 1663 C C . TYR A 1 210 ? 9.368 -11.014 -1.534 1.00 98.31 210 TYR A C 1
ATOM 1665 O O . TYR A 1 210 ? 10.079 -10.783 -2.516 1.00 98.31 210 TYR A O 1
ATOM 1673 N N . LEU A 1 211 ? 8.040 -11.123 -1.621 1.00 98.44 211 LEU A N 1
ATOM 1674 C CA . LEU A 1 211 ? 7.310 -10.987 -2.880 1.00 98.44 211 LEU A CA 1
ATOM 1675 C C . LEU A 1 211 ? 7.396 -9.557 -3.433 1.00 98.44 211 LEU A C 1
ATOM 1677 O O . LEU A 1 211 ? 7.671 -9.378 -4.620 1.00 98.44 211 LEU A O 1
ATOM 1681 N N . GLU A 1 212 ? 7.252 -8.540 -2.580 1.00 97.81 212 GLU A N 1
ATOM 1682 C CA . GLU A 1 212 ? 7.423 -7.131 -2.960 1.00 97.81 212 GLU A CA 1
ATOM 1683 C C . GLU A 1 212 ? 8.832 -6.856 -3.493 1.00 97.81 212 GLU A C 1
ATOM 1685 O O . GLU A 1 212 ? 8.986 -6.275 -4.571 1.00 97.81 212 GLU A O 1
ATOM 1690 N N . ARG A 1 213 ? 9.868 -7.329 -2.783 1.00 97.81 213 ARG A N 1
ATOM 1691 C CA . ARG A 1 213 ? 11.269 -7.212 -3.212 1.00 97.81 213 ARG A CA 1
ATOM 1692 C C . ARG A 1 213 ? 11.488 -7.886 -4.564 1.00 97.81 213 ARG A C 1
ATOM 1694 O O . ARG A 1 213 ? 12.125 -7.292 -5.434 1.00 97.81 213 ARG A O 1
ATOM 1701 N N . LYS A 1 214 ? 10.941 -9.089 -4.771 1.00 97.75 214 LYS A N 1
ATOM 1702 C CA . LYS A 1 214 ? 11.039 -9.819 -6.045 1.00 97.75 214 LYS A CA 1
ATOM 1703 C C . LYS A 1 214 ? 10.340 -9.068 -7.185 1.00 97.75 214 LYS A C 1
ATOM 1705 O O . LYS A 1 214 ? 10.928 -8.947 -8.257 1.00 97.75 214 LYS A O 1
ATOM 1710 N N . SER A 1 215 ? 9.162 -8.486 -6.947 1.00 96.81 215 SER A N 1
ATOM 1711 C CA . SER A 1 215 ? 8.481 -7.614 -7.920 1.00 96.81 215 SER A CA 1
ATOM 1712 C C . SER A 1 215 ? 9.345 -6.404 -8.297 1.00 96.81 215 SER A C 1
ATOM 1714 O O . SER A 1 215 ? 9.597 -6.151 -9.477 1.00 96.81 215 SER A O 1
ATOM 1716 N N . THR A 1 216 ? 9.890 -5.702 -7.299 1.00 97.00 216 THR A N 1
ATOM 1717 C CA . THR A 1 216 ? 10.762 -4.542 -7.522 1.00 97.00 216 THR A CA 1
ATOM 1718 C C . THR A 1 216 ? 12.020 -4.912 -8.315 1.00 97.00 216 THR A C 1
ATOM 1720 O O . THR A 1 216 ? 12.445 -4.149 -9.182 1.00 97.00 216 THR A O 1
ATOM 1723 N N . ILE A 1 217 ? 12.614 -6.084 -8.060 1.00 96.81 217 ILE A N 1
ATOM 1724 C CA . ILE A 1 217 ? 13.774 -6.586 -8.815 1.00 96.81 217 ILE A CA 1
ATOM 1725 C C . ILE A 1 217 ? 13.411 -6.821 -10.285 1.00 96.81 217 ILE A C 1
ATOM 1727 O O . ILE A 1 217 ? 14.127 -6.331 -11.154 1.00 96.81 217 ILE A O 1
ATOM 1731 N N . LEU A 1 218 ? 12.287 -7.484 -10.582 1.00 95.38 218 LEU A N 1
ATOM 1732 C CA . LEU A 1 218 ? 11.857 -7.735 -11.966 1.00 95.38 218 LEU A CA 1
ATOM 1733 C C . LEU A 1 218 ? 11.674 -6.434 -12.767 1.00 95.38 218 LEU A C 1
ATOM 1735 O O . LEU A 1 218 ? 12.053 -6.358 -13.940 1.00 95.38 218 LEU A O 1
ATOM 1739 N N . LEU A 1 219 ? 11.119 -5.395 -12.133 1.00 92.94 219 LEU A N 1
ATOM 1740 C CA . LEU A 1 219 ? 10.956 -4.074 -12.747 1.00 92.94 219 LEU A CA 1
ATOM 1741 C C . LEU A 1 219 ? 12.301 -3.355 -12.927 1.00 92.94 219 LEU A C 1
ATOM 1743 O O . LEU A 1 219 ? 12.565 -2.795 -13.994 1.00 92.94 219 LEU A O 1
ATOM 1747 N N . ARG A 1 220 ? 13.188 -3.431 -11.928 1.00 95.94 220 ARG A N 1
ATOM 1748 C CA . ARG A 1 220 ? 14.543 -2.866 -11.993 1.00 95.94 220 ARG A CA 1
ATOM 1749 C C . ARG A 1 220 ? 15.390 -3.505 -13.089 1.00 95.94 220 ARG A C 1
ATOM 1751 O O . ARG A 1 220 ? 16.078 -2.791 -13.810 1.00 95.94 220 ARG A O 1
ATOM 1758 N N . GLU A 1 221 ? 15.328 -4.823 -13.257 1.00 95.00 221 GLU A N 1
ATOM 1759 C CA . GLU A 1 221 ? 16.084 -5.534 -14.294 1.00 95.00 221 GLU A CA 1
ATOM 1760 C C . GLU A 1 221 ? 15.705 -5.079 -15.707 1.00 95.00 221 GLU A C 1
ATOM 1762 O O . GLU A 1 221 ? 16.562 -5.000 -16.589 1.00 95.00 221 GLU A O 1
ATOM 1767 N N . ARG A 1 222 ? 14.419 -4.779 -15.945 1.00 92.69 222 ARG A N 1
ATOM 1768 C CA . ARG A 1 222 ? 13.979 -4.186 -17.215 1.00 92.69 222 ARG A CA 1
ATOM 1769 C C . ARG A 1 222 ? 14.648 -2.833 -17.430 1.00 92.69 222 ARG A C 1
ATOM 1771 O O . ARG A 1 222 ? 15.235 -2.611 -18.486 1.00 92.69 222 ARG A O 1
ATOM 1778 N N . TYR A 1 223 ? 14.553 -1.957 -16.434 1.00 92.44 223 TYR A N 1
ATOM 1779 C CA . TYR A 1 223 ? 15.137 -0.621 -16.483 1.00 92.44 223 TYR A CA 1
ATOM 1780 C C . TYR A 1 223 ? 16.653 -0.671 -16.745 1.00 92.44 223 TYR A C 1
ATOM 1782 O O . TYR A 1 223 ? 17.135 -0.050 -17.691 1.00 92.44 223 TYR A O 1
ATOM 1790 N N . GLN A 1 224 ? 17.393 -1.479 -15.980 1.00 94.00 224 GLN A N 1
ATOM 1791 C CA . GLN A 1 224 ? 18.846 -1.623 -16.117 1.00 94.00 224 GLN A CA 1
ATOM 1792 C C . GLN A 1 224 ? 19.249 -2.067 -17.525 1.00 94.00 224 GLN A C 1
ATOM 1794 O O . GLN A 1 224 ? 20.126 -1.454 -18.126 1.00 94.00 224 GLN A O 1
ATOM 1799 N N . LYS A 1 225 ? 18.552 -3.053 -18.105 1.00 93.44 225 LYS A N 1
ATOM 1800 C CA . LYS A 1 225 ? 18.818 -3.511 -19.480 1.00 93.44 225 LYS A CA 1
ATOM 1801 C C . LYS A 1 225 ? 18.647 -2.400 -20.516 1.00 93.44 225 LYS A C 1
ATOM 1803 O O . LYS A 1 225 ? 19.439 -2.314 -21.454 1.00 93.44 225 LYS A O 1
ATOM 1808 N N . LEU A 1 226 ? 17.623 -1.557 -20.368 1.00 91.81 226 LEU A N 1
ATOM 1809 C CA . LEU A 1 226 ? 17.386 -0.436 -21.283 1.00 91.81 226 LEU A CA 1
ATOM 1810 C C . LEU A 1 226 ? 18.468 0.640 -21.138 1.00 91.81 226 LEU A C 1
ATOM 1812 O O . LEU A 1 226 ? 19.004 1.108 -22.144 1.00 91.81 226 LEU A O 1
ATOM 1816 N N . VAL A 1 227 ? 18.844 0.985 -19.907 1.00 91.94 227 VAL A N 1
ATOM 1817 C CA . VAL A 1 227 ? 19.909 1.961 -19.638 1.00 91.94 227 VAL A CA 1
ATOM 1818 C C . VAL A 1 227 ? 21.261 1.477 -20.132 1.00 91.94 227 VAL A C 1
ATOM 1820 O O . VAL A 1 227 ? 21.929 2.200 -20.867 1.00 91.94 227 VAL A O 1
ATOM 1823 N N . GLU A 1 228 ? 21.655 0.249 -19.798 1.00 92.38 228 GLU A N 1
ATOM 1824 C CA . GLU A 1 228 ? 22.913 -0.346 -20.255 1.00 92.38 228 GLU A CA 1
ATOM 1825 C C . GLU A 1 228 ? 22.994 -0.351 -21.780 1.00 92.38 228 GLU A C 1
ATOM 1827 O O . GLU A 1 228 ? 24.004 0.062 -22.352 1.00 92.38 228 GLU A O 1
ATOM 1832 N N . ARG A 1 229 ? 21.904 -0.734 -22.457 1.00 91.69 229 ARG A N 1
ATOM 1833 C CA . ARG A 1 229 ? 21.827 -0.666 -23.918 1.00 91.69 229 ARG A CA 1
ATOM 1834 C C . ARG A 1 229 ? 22.049 0.755 -24.430 1.00 91.69 229 ARG A C 1
ATOM 1836 O O . ARG A 1 229 ? 22.838 0.935 -25.355 1.00 91.69 229 ARG A O 1
ATOM 1843 N N . ARG A 1 230 ? 21.395 1.762 -23.843 1.00 89.88 230 ARG A N 1
ATOM 1844 C CA . ARG A 1 230 ? 21.574 3.167 -24.249 1.00 89.88 230 ARG A CA 1
ATOM 1845 C C . ARG A 1 230 ? 22.990 3.673 -24.006 1.00 89.88 230 ARG A C 1
ATOM 1847 O O . ARG A 1 230 ? 23.540 4.326 -24.886 1.00 89.88 230 ARG A O 1
ATOM 1854 N N . ARG A 1 231 ? 23.605 3.341 -22.867 1.00 89.56 231 ARG A N 1
ATOM 1855 C CA . ARG A 1 231 ? 25.002 3.696 -22.562 1.00 89.56 231 ARG A CA 1
ATOM 1856 C C . ARG A 1 231 ? 25.959 3.099 -23.586 1.00 89.56 231 ARG A C 1
ATOM 1858 O O . ARG A 1 231 ? 26.847 3.786 -24.084 1.00 89.56 231 ARG A O 1
ATOM 1865 N N . LEU A 1 232 ? 25.757 1.830 -23.940 1.00 90.31 232 LEU A N 1
ATOM 1866 C CA . LEU A 1 232 ? 26.547 1.157 -24.969 1.00 90.31 232 LEU A CA 1
ATOM 1867 C C . LEU A 1 232 ? 26.340 1.788 -26.348 1.00 90.31 232 LEU A C 1
ATOM 1869 O O . LEU A 1 232 ? 27.311 2.010 -27.063 1.00 90.31 232 LEU A O 1
ATOM 1873 N N . ASP A 1 233 ? 25.103 2.129 -26.698 1.00 88.56 233 ASP A N 1
ATOM 1874 C CA . ASP A 1 233 ? 24.781 2.807 -27.952 1.00 88.56 233 ASP A CA 1
ATOM 1875 C C . ASP A 1 233 ? 25.419 4.201 -28.037 1.00 88.56 233 ASP A C 1
ATOM 1877 O O . ASP A 1 233 ? 25.966 4.577 -29.073 1.00 88.56 233 ASP A O 1
ATOM 1881 N N . MET A 1 234 ? 25.401 4.952 -26.938 1.00 86.44 234 MET A N 1
ATOM 1882 C CA . MET A 1 234 ? 26.014 6.273 -26.833 1.00 86.44 234 MET A CA 1
ATOM 1883 C C . MET A 1 234 ? 27.540 6.204 -26.914 1.00 86.44 234 MET A C 1
ATOM 1885 O O . MET A 1 234 ? 28.145 6.948 -27.683 1.00 86.44 234 MET A O 1
ATOM 1889 N N . LYS A 1 235 ? 28.160 5.252 -26.205 1.00 87.38 235 LYS A N 1
ATOM 1890 C CA . LYS A 1 235 ? 29.590 4.942 -26.336 1.00 87.38 235 LYS A CA 1
ATOM 1891 C C . LYS A 1 235 ? 29.941 4.529 -27.764 1.00 87.38 235 LYS A C 1
ATOM 1893 O O . LYS A 1 235 ? 31.016 4.850 -28.267 1.00 87.38 235 LYS A O 1
ATOM 1898 N N . ASP A 1 236 ? 29.043 3.816 -28.442 1.00 87.44 236 ASP A N 1
ATOM 1899 C CA . ASP A 1 236 ? 29.287 3.401 -29.814 1.00 87.44 236 ASP A CA 1
ATOM 1900 C C . ASP A 1 236 ? 29.380 4.593 -30.768 1.00 87.44 236 ASP A C 1
ATOM 1902 O O . ASP A 1 236 ? 30.317 4.666 -31.567 1.00 87.44 236 ASP A O 1
ATOM 1906 N N . MET A 1 237 ? 28.453 5.539 -30.615 1.00 83.94 237 MET A N 1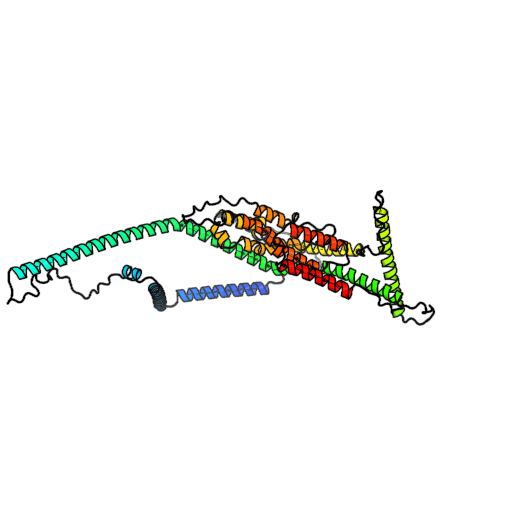
ATOM 1907 C CA . MET A 1 237 ? 28.408 6.790 -31.368 1.00 83.94 237 MET A CA 1
ATOM 1908 C C . MET A 1 237 ? 29.569 7.734 -31.021 1.00 83.94 237 MET A C 1
ATOM 1910 O O . MET A 1 237 ? 30.145 8.332 -31.927 1.00 83.94 237 MET A O 1
ATOM 1914 N N . ALA A 1 238 ? 29.944 7.850 -29.744 1.00 83.94 238 ALA A N 1
ATOM 1915 C CA . ALA A 1 238 ? 31.057 8.693 -29.302 1.00 83.94 238 ALA A CA 1
ATOM 1916 C C . ALA A 1 238 ? 32.401 8.213 -29.875 1.00 83.94 238 ALA A C 1
ATOM 1918 O O . ALA A 1 238 ? 33.176 9.012 -30.403 1.00 83.94 238 ALA A O 1
ATOM 1919 N N . ASP A 1 239 ? 32.651 6.903 -29.858 1.00 83.69 239 ASP A N 1
ATOM 1920 C CA . ASP A 1 239 ? 33.862 6.322 -30.445 1.00 83.69 239 ASP A CA 1
ATOM 1921 C C . ASP A 1 239 ? 33.892 6.503 -31.971 1.00 83.69 239 ASP A C 1
ATOM 1923 O O . ASP A 1 239 ? 34.964 6.676 -32.541 1.00 83.69 239 ASP A O 1
ATOM 1927 N N . LEU A 1 240 ? 32.737 6.479 -32.649 1.00 81.38 240 LEU A N 1
ATOM 1928 C CA . LEU A 1 240 ? 32.648 6.787 -34.085 1.00 81.38 240 LEU A CA 1
ATOM 1929 C C . LEU A 1 240 ? 32.940 8.263 -34.372 1.00 81.38 240 LEU A C 1
ATOM 1931 O O . LEU A 1 240 ? 33.618 8.567 -35.345 1.00 81.38 240 LEU A O 1
ATOM 1935 N N . ALA A 1 241 ? 32.440 9.173 -33.533 1.00 80.62 241 ALA A N 1
ATOM 1936 C CA . ALA A 1 241 ? 32.648 10.610 -33.693 1.00 80.62 241 ALA A CA 1
ATOM 1937 C C . ALA A 1 241 ? 34.088 11.055 -33.375 1.00 80.62 241 ALA A C 1
ATOM 1939 O O . ALA A 1 241 ? 34.557 12.046 -33.930 1.00 80.62 241 ALA A O 1
ATOM 1940 N N . THR A 1 242 ? 34.784 10.341 -32.485 1.00 77.56 242 THR A N 1
ATOM 1941 C CA . THR A 1 242 ? 36.170 10.640 -32.077 1.00 77.56 242 THR A CA 1
ATOM 1942 C C . THR A 1 242 ? 37.224 9.911 -32.911 1.00 77.56 242 THR A C 1
ATOM 1944 O O . THR A 1 242 ? 38.378 10.340 -32.936 1.00 77.56 242 THR A O 1
ATOM 1947 N N . GLN A 1 243 ? 36.849 8.849 -33.635 1.00 72.38 243 GLN A N 1
ATOM 1948 C CA . GLN A 1 243 ? 37.707 8.231 -34.645 1.00 72.38 243 GLN A CA 1
ATOM 1949 C C . GLN A 1 243 ? 37.948 9.223 -35.788 1.00 72.38 243 GLN A C 1
ATOM 1951 O O . GLN A 1 243 ? 37.097 9.446 -36.647 1.00 72.38 243 GLN A O 1
ATOM 1956 N N . THR A 1 244 ? 39.134 9.830 -35.798 1.00 56.12 244 THR A N 1
ATOM 1957 C CA . THR A 1 244 ? 39.605 10.656 -36.905 1.00 56.12 244 THR A CA 1
ATOM 1958 C C . THR A 1 244 ? 39.607 9.832 -38.192 1.00 56.12 244 THR A C 1
ATOM 1960 O O . THR A 1 244 ? 40.082 8.697 -38.242 1.00 56.12 244 THR A O 1
ATOM 1963 N N . SER A 1 245 ? 39.107 10.433 -39.270 1.00 55.12 245 SER A N 1
ATOM 1964 C CA . SER A 1 245 ? 39.014 9.893 -40.635 1.00 55.12 245 SER A CA 1
ATOM 1965 C C . SER A 1 245 ? 40.362 9.506 -41.277 1.00 55.12 245 SER A C 1
ATOM 1967 O O . SER A 1 245 ? 40.416 9.176 -42.459 1.00 55.12 245 SER A O 1
ATOM 1969 N N . THR A 1 246 ? 41.457 9.519 -40.512 1.00 45.62 246 THR A N 1
ATOM 1970 C CA . THR A 1 246 ? 42.819 9.160 -40.922 1.00 45.62 246 THR A CA 1
ATOM 1971 C C . THR A 1 246 ? 43.196 7.703 -40.633 1.00 45.62 246 THR A C 1
ATOM 1973 O O . THR A 1 246 ? 44.264 7.264 -41.064 1.00 45.62 246 THR A O 1
ATOM 1976 N N . ALA A 1 247 ? 42.342 6.917 -39.967 1.00 49.88 247 ALA A N 1
ATOM 1977 C CA . ALA A 1 247 ? 42.555 5.477 -39.825 1.00 49.88 247 ALA A CA 1
ATOM 1978 C C . ALA A 1 247 ? 42.259 4.760 -41.157 1.00 49.88 247 ALA A C 1
ATOM 1980 O O . ALA A 1 247 ? 41.121 4.423 -41.484 1.00 49.88 247 ALA A O 1
ATOM 1981 N N . THR A 1 248 ? 43.305 4.547 -41.953 1.00 47.44 248 THR A N 1
ATOM 1982 C CA . THR A 1 248 ? 43.261 3.722 -43.165 1.00 47.44 248 THR A CA 1
ATOM 1983 C C . THR A 1 248 ? 42.765 2.300 -42.834 1.00 47.44 248 THR A C 1
ATOM 1985 O O . THR A 1 248 ? 43.156 1.748 -41.806 1.00 47.44 248 THR A O 1
ATOM 1988 N N . PRO A 1 249 ? 41.954 1.642 -43.690 1.00 51.22 249 PRO A N 1
ATOM 1989 C CA . PRO A 1 249 ? 41.336 0.344 -43.369 1.00 51.22 249 PRO A CA 1
ATOM 1990 C C . PRO A 1 249 ? 42.313 -0.845 -43.275 1.00 51.22 249 PRO A C 1
ATOM 1992 O O . PRO A 1 249 ? 41.877 -1.966 -43.019 1.00 51.22 249 PRO A O 1
ATOM 1995 N N . ASN A 1 250 ? 43.613 -0.622 -43.499 1.00 46.66 250 ASN A N 1
ATOM 1996 C CA . ASN A 1 250 ? 44.597 -1.653 -43.836 1.00 46.66 250 ASN A CA 1
ATOM 1997 C C . ASN A 1 250 ? 45.740 -1.813 -42.811 1.00 46.66 250 ASN A C 1
ATOM 1999 O O . ASN A 1 250 ? 46.860 -2.140 -43.196 1.00 46.66 250 ASN A O 1
ATOM 2003 N N . SER A 1 251 ? 45.496 -1.655 -41.506 1.00 49.50 251 SER A N 1
ATOM 2004 C CA . SER A 1 251 ? 46.401 -2.230 -40.496 1.00 49.50 251 SER A CA 1
ATOM 2005 C C . SER A 1 251 ? 45.989 -3.677 -40.197 1.00 49.50 251 SER A C 1
ATOM 2007 O O . SER A 1 251 ? 45.200 -3.988 -39.304 1.00 49.50 251 SER A O 1
ATOM 2009 N N . ALA A 1 252 ? 46.498 -4.586 -41.027 1.00 50.97 252 ALA A N 1
ATOM 2010 C CA . ALA A 1 252 ? 46.319 -6.026 -40.906 1.00 50.97 252 ALA A CA 1
ATOM 2011 C C . ALA A 1 252 ? 47.140 -6.586 -39.731 1.00 50.97 252 ALA A C 1
ATOM 2013 O O . ALA A 1 252 ? 48.217 -7.136 -39.918 1.00 50.97 252 ALA A O 1
ATOM 2014 N N . SER A 1 253 ? 46.626 -6.416 -38.514 1.00 54.66 253 SER A N 1
ATOM 2015 C CA . SER A 1 253 ? 46.889 -7.283 -37.356 1.00 54.66 253 SER A CA 1
ATOM 2016 C C . SER A 1 253 ? 45.905 -6.918 -36.242 1.00 54.66 253 SER A C 1
ATOM 2018 O O . SER A 1 253 ? 46.293 -6.395 -35.201 1.00 54.66 253 SER A O 1
ATOM 2020 N N . LYS A 1 254 ? 44.605 -7.138 -36.474 1.00 60.50 254 LYS A N 1
ATOM 2021 C CA . LYS A 1 254 ? 43.615 -7.031 -35.395 1.00 60.50 254 LYS A CA 1
ATOM 2022 C C . LYS A 1 254 ? 43.716 -8.282 -34.539 1.00 60.50 254 LYS A C 1
ATOM 2024 O O . LYS A 1 254 ? 43.525 -9.389 -35.045 1.00 60.50 254 LYS A O 1
ATOM 2029 N N . ASN A 1 255 ? 43.997 -8.105 -33.256 1.00 72.19 255 ASN A N 1
ATOM 2030 C CA . ASN A 1 255 ? 43.939 -9.200 -32.295 1.00 72.19 255 ASN A CA 1
ATOM 2031 C C . ASN A 1 255 ? 42.512 -9.789 -32.306 1.00 72.19 255 ASN A C 1
ATOM 2033 O O . ASN A 1 255 ? 41.543 -9.050 -32.496 1.00 72.19 255 ASN A O 1
ATOM 2037 N N . SER A 1 256 ? 42.358 -11.107 -32.107 1.00 79.56 256 SER A N 1
ATOM 2038 C CA . SER A 1 256 ? 41.049 -11.802 -32.155 1.00 79.56 256 SER A CA 1
ATOM 2039 C C . SER A 1 256 ? 39.957 -11.072 -31.355 1.00 79.56 256 SER A C 1
ATOM 2041 O O . SER A 1 256 ? 38.802 -11.003 -31.774 1.00 79.56 256 SER A O 1
ATOM 2043 N N . ASP A 1 257 ? 40.321 -10.480 -30.219 1.00 81.50 257 ASP A N 1
ATOM 2044 C CA . ASP A 1 257 ? 39.370 -9.805 -29.339 1.00 81.50 257 ASP A CA 1
ATOM 2045 C C . ASP A 1 257 ? 38.940 -8.417 -29.839 1.00 81.50 257 ASP A C 1
ATOM 2047 O O . ASP A 1 257 ? 37.793 -8.027 -29.625 1.00 81.50 257 ASP A O 1
ATOM 2051 N N . GLU A 1 258 ? 39.782 -7.704 -30.590 1.00 81.50 258 GLU A N 1
ATOM 2052 C CA . GLU A 1 258 ? 39.394 -6.451 -31.256 1.00 81.50 258 GLU A CA 1
ATOM 2053 C C . GLU A 1 258 ? 38.409 -6.710 -32.401 1.00 81.50 258 GLU A C 1
ATOM 2055 O O . GLU A 1 258 ? 37.457 -5.952 -32.601 1.00 81.50 258 GLU A O 1
ATOM 2060 N N . ALA A 1 259 ? 38.595 -7.816 -33.131 1.00 82.56 259 ALA A N 1
ATOM 2061 C CA . ALA A 1 259 ? 37.663 -8.241 -34.171 1.00 82.56 259 ALA A CA 1
ATOM 2062 C C . ALA A 1 259 ? 36.277 -8.568 -33.584 1.00 82.56 259 ALA A C 1
ATOM 2064 O O . ALA A 1 259 ? 35.269 -8.076 -34.096 1.00 82.56 259 ALA A O 1
ATOM 2065 N N . LYS A 1 260 ? 36.225 -9.300 -32.460 1.00 87.06 260 LYS A N 1
ATOM 2066 C CA . LYS A 1 260 ? 34.973 -9.590 -31.734 1.00 87.06 260 LYS A CA 1
ATOM 2067 C C . LYS A 1 260 ? 34.278 -8.320 -31.242 1.00 87.06 260 LYS A C 1
ATOM 2069 O O . LYS A 1 260 ? 33.061 -8.201 -31.364 1.00 87.06 260 LYS A O 1
ATOM 2074 N N . GLN A 1 261 ? 35.026 -7.357 -30.699 1.00 85.19 261 GLN A N 1
ATOM 2075 C CA . GLN A 1 261 ? 34.459 -6.085 -30.235 1.00 85.19 261 GLN A CA 1
ATOM 2076 C C . GLN A 1 261 ? 33.881 -5.256 -31.388 1.00 85.19 261 GLN A C 1
ATOM 2078 O O . GLN A 1 261 ? 32.799 -4.679 -31.254 1.00 85.19 261 GLN A O 1
ATOM 2083 N N . LEU A 1 262 ? 34.561 -5.229 -32.538 1.00 84.38 262 LEU A N 1
ATOM 2084 C CA . LEU A 1 262 ? 34.072 -4.556 -33.740 1.00 84.38 262 LEU A CA 1
ATOM 2085 C C . LEU A 1 262 ? 32.796 -5.214 -34.284 1.00 84.38 262 LEU A C 1
ATOM 2087 O O . LEU A 1 262 ? 31.859 -4.515 -34.671 1.00 84.38 262 LEU A O 1
ATOM 2091 N N . GLU A 1 263 ? 32.741 -6.544 -34.303 1.00 87.56 263 GLU A N 1
ATOM 2092 C CA . GLU A 1 263 ? 31.549 -7.287 -34.717 1.00 87.56 263 GLU A CA 1
ATOM 2093 C C . GLU A 1 263 ? 30.373 -7.056 -33.755 1.00 87.56 263 GLU A C 1
ATOM 2095 O O . GLU A 1 263 ? 29.260 -6.763 -34.198 1.00 87.56 263 GLU A O 1
ATOM 2100 N N . ALA A 1 264 ? 30.619 -7.079 -32.441 1.00 88.25 264 ALA A N 1
ATOM 2101 C CA . ALA A 1 264 ? 29.613 -6.763 -31.430 1.00 88.25 264 ALA A CA 1
ATOM 2102 C C . ALA A 1 264 ? 29.058 -5.337 -31.597 1.00 88.25 264 ALA A C 1
ATOM 2104 O O . ALA A 1 264 ? 27.840 -5.142 -31.570 1.00 88.25 264 ALA A O 1
ATOM 2105 N N . ARG A 1 265 ? 29.931 -4.350 -31.850 1.00 88.69 265 ARG A N 1
ATOM 2106 C CA . ARG A 1 265 ? 29.538 -2.972 -32.197 1.00 88.69 265 ARG A CA 1
ATOM 2107 C C . ARG A 1 265 ? 28.664 -2.922 -33.448 1.00 88.69 265 ARG A C 1
ATOM 2109 O O . ARG A 1 265 ? 27.593 -2.320 -33.416 1.00 88.69 265 ARG A O 1
ATOM 2116 N N . ARG A 1 266 ? 29.072 -3.591 -34.535 1.00 88.19 266 ARG A N 1
ATOM 2117 C CA . ARG A 1 266 ? 28.283 -3.666 -35.780 1.00 88.19 266 ARG A CA 1
ATOM 2118 C C . ARG A 1 266 ? 26.891 -4.245 -35.532 1.00 88.19 266 ARG A C 1
ATOM 2120 O O . ARG A 1 266 ? 25.910 -3.680 -36.011 1.00 88.19 266 ARG A O 1
ATOM 2127 N N . ARG A 1 267 ? 26.791 -5.317 -34.739 1.00 90.06 267 ARG A N 1
ATOM 2128 C CA . ARG A 1 267 ? 25.510 -5.933 -34.368 1.00 90.06 267 ARG A CA 1
ATOM 2129 C C . ARG A 1 267 ? 24.611 -4.967 -33.591 1.00 90.06 267 ARG A C 1
ATOM 2131 O O . ARG A 1 267 ? 23.437 -4.851 -33.934 1.00 90.06 267 ARG A O 1
ATOM 2138 N N . ARG A 1 268 ? 25.145 -4.246 -32.596 1.00 91.31 268 ARG A N 1
ATOM 2139 C CA . ARG A 1 268 ? 24.381 -3.236 -31.836 1.00 91.31 268 ARG A CA 1
ATOM 2140 C C . ARG A 1 268 ? 23.911 -2.077 -32.712 1.00 91.31 268 ARG A C 1
ATOM 2142 O O . ARG A 1 268 ? 22.756 -1.674 -32.600 1.00 91.31 268 ARG A O 1
ATOM 2149 N N . CYS A 1 269 ? 24.759 -1.579 -33.617 1.00 88.81 269 CYS A N 1
ATOM 2150 C CA . CYS A 1 269 ? 24.372 -0.536 -34.573 1.00 88.81 269 CYS A CA 1
ATOM 2151 C C . CYS A 1 269 ? 23.226 -0.986 -35.486 1.00 88.81 269 CYS A C 1
ATOM 2153 O O . CYS A 1 269 ? 22.219 -0.286 -35.578 1.00 88.81 269 CYS A O 1
ATOM 2155 N N . ALA A 1 270 ? 23.329 -2.177 -36.082 1.00 89.94 270 ALA A N 1
ATOM 2156 C CA . ALA A 1 270 ? 22.264 -2.733 -36.916 1.00 89.94 270 ALA A CA 1
ATOM 2157 C C . ALA A 1 270 ? 20.957 -2.940 -36.127 1.00 89.94 270 ALA A C 1
ATOM 2159 O O . ALA A 1 270 ? 19.866 -2.662 -36.627 1.00 89.94 270 ALA A O 1
ATOM 2160 N N . GLU A 1 271 ? 21.042 -3.391 -34.872 1.00 90.81 271 GLU A N 1
ATOM 2161 C CA . GLU A 1 271 ? 19.868 -3.556 -34.011 1.00 90.81 271 GLU A CA 1
ATOM 2162 C C . GLU A 1 271 ? 19.201 -2.212 -33.680 1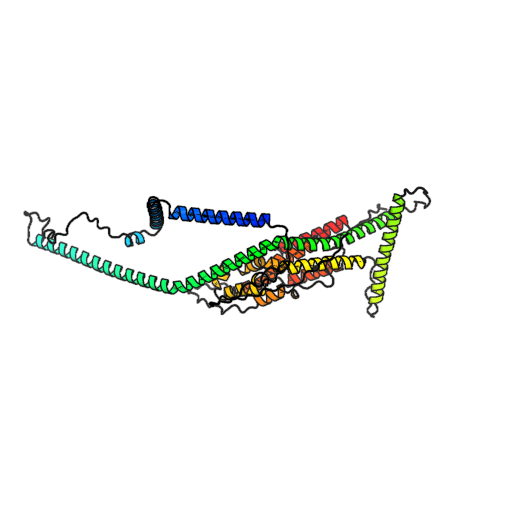.00 90.81 271 GLU A C 1
ATOM 2164 O O . GLU A 1 271 ? 17.975 -2.091 -33.745 1.00 90.81 271 GLU A O 1
ATOM 2169 N N . ARG A 1 272 ? 19.997 -1.182 -33.374 1.00 88.94 272 ARG A N 1
ATOM 2170 C CA . ARG A 1 272 ? 19.521 0.185 -33.130 1.00 88.94 272 ARG A CA 1
ATOM 2171 C C . ARG A 1 272 ? 18.816 0.762 -34.352 1.00 88.94 272 ARG A C 1
ATOM 2173 O O . ARG A 1 272 ? 17.719 1.302 -34.220 1.00 88.94 272 ARG A O 1
ATOM 2180 N N . GLU A 1 273 ? 19.404 0.618 -35.537 1.00 88.69 273 GLU A N 1
ATOM 2181 C CA . GLU A 1 273 ? 18.774 1.025 -36.798 1.00 88.69 273 GLU A CA 1
ATOM 2182 C C . GLU A 1 273 ? 17.479 0.248 -37.049 1.00 88.69 273 GLU A C 1
ATOM 2184 O O . GLU A 1 273 ? 16.459 0.843 -37.390 1.00 88.69 273 GLU A O 1
ATOM 2189 N N . SER A 1 274 ? 17.459 -1.059 -36.772 1.00 89.81 274 SER A N 1
ATOM 2190 C CA . SER A 1 274 ? 16.243 -1.876 -36.849 1.00 89.81 274 SER A CA 1
ATOM 2191 C C . SER A 1 274 ? 15.133 -1.370 -35.915 1.00 89.81 274 SER A C 1
ATOM 2193 O O . SER A 1 274 ? 13.966 -1.312 -36.316 1.00 89.81 274 SER A O 1
ATOM 2195 N N . ARG A 1 275 ? 15.458 -0.965 -34.675 1.00 89.81 275 ARG A N 1
ATOM 2196 C CA . ARG A 1 275 ? 14.493 -0.338 -33.748 1.00 89.81 275 ARG A CA 1
ATOM 2197 C C . ARG A 1 275 ? 13.988 1.004 -34.283 1.00 89.81 275 ARG A C 1
ATOM 2199 O O . ARG A 1 275 ? 12.776 1.205 -34.336 1.00 89.81 275 ARG A O 1
ATOM 2206 N N . ARG A 1 276 ? 14.879 1.876 -34.770 1.00 86.62 276 ARG A N 1
ATOM 2207 C CA . ARG A 1 276 ? 14.503 3.162 -35.392 1.00 86.62 276 ARG A CA 1
ATOM 2208 C C . ARG A 1 276 ? 13.571 2.973 -36.594 1.00 86.62 276 ARG A C 1
ATOM 2210 O O . ARG A 1 276 ? 12.525 3.617 -36.653 1.00 86.62 276 ARG A O 1
ATOM 2217 N N . MET A 1 277 ? 13.889 2.038 -37.489 1.00 86.44 277 MET A N 1
ATOM 2218 C CA . MET A 1 277 ? 13.062 1.708 -38.656 1.00 86.44 277 MET A CA 1
ATOM 2219 C C . MET A 1 277 ? 11.689 1.156 -38.259 1.00 86.44 277 MET A C 1
ATOM 2221 O O . MET A 1 277 ? 10.683 1.519 -38.866 1.00 86.44 277 MET A O 1
ATOM 2225 N N . ARG A 1 278 ? 11.612 0.307 -37.223 1.00 87.31 278 ARG A N 1
ATOM 2226 C CA . ARG A 1 278 ? 10.324 -0.172 -36.688 1.00 87.31 278 ARG A CA 1
ATOM 2227 C C . ARG A 1 278 ? 9.467 0.973 -36.159 1.00 87.31 278 ARG A C 1
ATOM 2229 O O . ARG A 1 278 ? 8.286 1.027 -36.488 1.00 87.31 278 ARG A O 1
ATOM 2236 N N . ARG A 1 279 ? 10.055 1.906 -35.405 1.00 85.88 279 ARG A N 1
ATOM 2237 C CA . ARG A 1 279 ? 9.351 3.100 -34.915 1.00 85.88 279 ARG A CA 1
ATOM 2238 C C . ARG A 1 279 ? 8.859 3.994 -36.046 1.00 85.88 279 ARG A C 1
ATOM 2240 O O . ARG A 1 279 ? 7.735 4.481 -35.990 1.00 85.88 279 ARG A O 1
ATOM 2247 N N . GLN A 1 280 ? 9.682 4.195 -37.073 1.00 83.69 280 GLN A N 1
ATOM 2248 C CA . GLN A 1 280 ? 9.299 4.971 -38.248 1.00 83.69 280 GLN A CA 1
ATOM 2249 C C . GLN A 1 280 ? 8.103 4.341 -38.968 1.00 83.69 280 GLN A C 1
ATOM 2251 O O . GLN A 1 280 ? 7.099 5.020 -39.161 1.00 83.69 280 GLN A O 1
ATOM 2256 N N . ARG A 1 281 ? 8.158 3.036 -39.255 1.00 85.38 281 ARG A N 1
ATOM 2257 C CA . ARG A 1 281 ? 7.041 2.310 -39.881 1.00 85.38 281 ARG A CA 1
ATOM 2258 C C . ARG A 1 281 ? 5.776 2.318 -39.026 1.00 85.38 281 ARG A C 1
ATOM 2260 O O . ARG A 1 281 ? 4.684 2.480 -39.552 1.00 85.38 281 ARG A O 1
ATOM 2267 N N . ALA A 1 282 ? 5.902 2.155 -37.706 1.00 84.25 282 ALA A N 1
ATOM 2268 C CA . ALA A 1 282 ? 4.756 2.210 -36.798 1.00 84.25 282 ALA A CA 1
ATOM 2269 C C . ALA A 1 282 ? 4.062 3.580 -36.838 1.00 84.25 282 ALA A C 1
ATOM 2271 O O . ALA A 1 282 ? 2.833 3.641 -36.825 1.00 84.25 282 ALA A O 1
ATOM 2272 N N . ARG A 1 283 ? 4.836 4.671 -36.940 1.00 82.88 283 ARG A N 1
ATOM 2273 C CA . ARG A 1 283 ? 4.291 6.017 -37.151 1.00 82.88 283 ARG A CA 1
ATOM 2274 C C . ARG A 1 283 ? 3.631 6.141 -38.516 1.00 82.88 283 ARG A C 1
ATOM 2276 O O . ARG A 1 283 ? 2.469 6.500 -38.551 1.00 82.88 283 ARG A O 1
ATOM 2283 N N . GLU A 1 284 ? 4.316 5.784 -39.602 1.00 81.75 284 GLU A N 1
ATOM 2284 C CA . GLU A 1 284 ? 3.764 5.827 -40.969 1.00 81.75 284 GLU A CA 1
ATOM 2285 C C . GLU A 1 284 ? 2.426 5.076 -41.075 1.00 81.75 284 GLU A C 1
ATOM 2287 O O . GLU A 1 284 ? 1.472 5.598 -41.645 1.00 81.75 284 GLU A O 1
ATOM 2292 N N . ASN A 1 285 ? 2.319 3.907 -40.435 1.00 80.25 285 ASN A N 1
ATOM 2293 C CA . ASN A 1 285 ? 1.082 3.128 -40.381 1.00 80.25 285 ASN A CA 1
ATOM 2294 C C . ASN A 1 285 ? -0.011 3.770 -39.506 1.00 80.25 285 ASN A C 1
ATOM 2296 O O . ASN A 1 285 ? -1.193 3.589 -39.782 1.00 80.25 285 ASN A O 1
ATOM 2300 N N . SER A 1 286 ? 0.363 4.501 -38.451 1.00 74.25 286 SER A N 1
ATOM 2301 C CA . SER A 1 286 ? -0.583 5.194 -37.558 1.00 74.25 286 SER A CA 1
ATOM 2302 C C . SER A 1 286 ? -1.060 6.535 -38.135 1.00 74.25 286 SER A C 1
ATOM 2304 O O . SER A 1 286 ? -2.167 6.973 -37.838 1.00 74.25 286 SER A O 1
ATOM 2306 N N . SER A 1 287 ? -0.260 7.168 -38.999 1.00 65.06 287 SER A N 1
ATOM 2307 C CA . SER A 1 287 ? -0.556 8.431 -39.693 1.00 65.06 287 SER A CA 1
ATOM 2308 C C . SER A 1 287 ? -1.574 8.301 -40.834 1.00 65.06 287 SER A C 1
ATOM 2310 O O . SER A 1 287 ? -1.778 9.258 -41.576 1.00 65.06 287 SER A O 1
ATOM 2312 N N . GLY A 1 288 ? -2.221 7.143 -41.005 1.00 57.62 288 GLY A N 1
ATOM 2313 C CA . GLY A 1 288 ? -3.221 6.899 -42.054 1.00 57.62 288 GLY A CA 1
ATOM 2314 C C . GLY A 1 288 ? -4.503 7.744 -41.955 1.00 57.62 288 GLY A C 1
ATOM 2315 O O . GLY A 1 288 ? -5.388 7.590 -42.791 1.00 57.62 288 GLY A O 1
ATOM 2316 N N . SER A 1 289 ? -4.618 8.635 -40.963 1.00 55.16 289 SER A N 1
ATOM 2317 C CA . SER A 1 289 ? -5.725 9.583 -40.812 1.00 55.16 289 SER A CA 1
ATOM 2318 C C . SER A 1 289 ? -5.241 11.009 -41.079 1.00 55.16 289 SER A C 1
ATOM 2320 O O . SER A 1 289 ? -4.194 11.416 -40.584 1.00 55.16 289 SER A O 1
ATOM 2322 N N . GLN A 1 290 ? -6.010 11.747 -41.882 1.00 51.28 290 GLN A N 1
ATOM 2323 C CA . GLN A 1 290 ? -5.733 13.048 -42.509 1.00 51.28 290 GLN A CA 1
ATOM 2324 C C . GLN A 1 290 ? -5.572 14.232 -41.528 1.00 51.28 290 GLN A C 1
ATOM 2326 O O . GLN A 1 290 ? -6.181 15.284 -41.705 1.00 51.28 290 GLN A O 1
ATOM 2331 N N . ILE A 1 291 ? -4.762 14.090 -40.482 1.00 52.28 291 ILE A N 1
ATOM 2332 C CA . ILE A 1 291 ? -4.396 15.178 -39.575 1.00 52.28 291 ILE A CA 1
ATOM 2333 C C . ILE A 1 291 ? -2.894 15.414 -39.751 1.00 52.28 291 ILE A C 1
ATOM 2335 O O . ILE A 1 291 ? -2.128 14.454 -39.641 1.00 52.28 291 ILE A O 1
ATOM 2339 N N . PRO A 1 292 ? -2.438 16.651 -40.031 1.00 48.56 292 PRO A N 1
ATOM 2340 C CA . PRO A 1 292 ? -1.019 16.957 -40.117 1.00 48.56 292 PRO A CA 1
ATOM 2341 C C . PRO A 1 292 ? -0.425 16.850 -38.710 1.00 48.56 292 PRO A C 1
ATOM 2343 O O . PRO A 1 292 ? -0.359 17.821 -37.960 1.00 48.56 292 PRO A O 1
ATOM 2346 N N . VAL A 1 293 ? -0.032 15.637 -38.324 1.00 54.25 293 VAL A N 1
ATOM 2347 C CA . VAL A 1 293 ? 0.804 15.411 -37.150 1.00 54.25 293 VAL A CA 1
ATOM 2348 C C . VAL A 1 293 ? 2.087 16.188 -37.417 1.00 54.25 293 VAL A C 1
ATOM 2350 O O . VAL A 1 293 ? 2.755 15.935 -38.421 1.00 54.25 293 VAL A O 1
ATOM 2353 N N . LEU A 1 294 ? 2.386 17.173 -36.560 1.00 57.53 294 LEU A N 1
ATOM 2354 C CA . LEU A 1 294 ? 3.657 17.900 -36.548 1.00 57.53 294 LEU A CA 1
ATOM 2355 C C . LEU A 1 294 ? 4.787 16.922 -36.877 1.00 57.53 294 LEU A C 1
ATOM 2357 O O . LEU A 1 294 ? 4.896 15.883 -36.223 1.00 57.53 294 LEU A O 1
ATOM 2361 N N . ALA A 1 295 ? 5.565 17.226 -37.921 1.00 66.69 295 ALA A N 1
ATOM 2362 C CA . ALA A 1 295 ? 6.620 16.351 -38.414 1.00 66.69 295 ALA A CA 1
ATOM 2363 C C . ALA A 1 295 ? 7.462 15.859 -37.230 1.00 66.69 295 ALA A C 1
ATOM 2365 O O . ALA A 1 295 ? 8.104 16.655 -36.548 1.00 66.69 295 ALA A O 1
ATOM 2366 N N . HIS A 1 296 ? 7.392 14.556 -36.946 1.00 68.19 296 HIS A N 1
ATOM 2367 C CA . HIS A 1 296 ? 8.104 13.951 -35.828 1.00 68.19 296 HIS A CA 1
ATOM 2368 C C . HIS A 1 296 ? 9.597 14.290 -35.947 1.00 68.19 296 HIS A C 1
ATOM 2370 O O . HIS A 1 296 ? 10.264 13.819 -36.871 1.00 68.19 296 HIS A O 1
ATOM 2376 N N . LEU A 1 297 ? 10.119 15.086 -35.011 1.00 69.12 297 LEU A N 1
ATOM 2377 C CA . LEU A 1 297 ? 11.525 15.480 -35.000 1.00 69.12 297 LEU A CA 1
ATOM 2378 C C . LEU A 1 297 ? 12.392 14.286 -34.591 1.00 69.12 297 LEU A C 1
ATOM 2380 O O . LEU A 1 297 ? 12.101 13.586 -33.613 1.00 69.12 297 LEU A O 1
ATOM 2384 N N . ASP A 1 298 ? 13.454 14.031 -35.356 1.00 65.31 298 ASP A N 1
ATOM 2385 C CA . ASP A 1 298 ? 14.409 12.982 -35.005 1.00 65.31 298 ASP A CA 1
ATOM 2386 C C . ASP A 1 298 ? 15.046 13.289 -33.640 1.00 65.31 298 ASP A C 1
ATOM 2388 O O . ASP A 1 298 ? 15.337 14.438 -33.314 1.00 65.31 298 ASP A O 1
ATOM 2392 N N . GLY A 1 299 ? 15.194 12.258 -32.810 1.00 66.50 299 GLY A N 1
ATOM 2393 C CA . GLY A 1 299 ? 15.637 12.394 -31.417 1.00 66.50 299 GLY A CA 1
ATOM 2394 C C . GLY A 1 299 ? 14.530 12.565 -30.367 1.00 66.50 299 GLY A C 1
ATOM 2395 O O . GLY A 1 299 ? 14.814 12.377 -29.189 1.00 66.50 299 GLY A O 1
ATOM 2396 N N . MET A 1 300 ? 13.266 12.808 -30.743 1.00 68.00 300 MET A N 1
ATOM 2397 C CA . MET A 1 300 ? 12.149 12.896 -29.775 1.00 68.00 300 MET A CA 1
ATOM 2398 C C . MET A 1 300 ? 11.527 11.543 -29.394 1.00 68.00 300 MET A C 1
ATOM 2400 O O . MET A 1 300 ? 10.575 11.479 -28.619 1.00 68.00 300 MET A O 1
ATOM 2404 N N . SER A 1 301 ? 12.035 10.443 -29.948 1.00 71.19 301 SER A N 1
ATOM 2405 C CA . SER A 1 301 ? 11.465 9.118 -29.733 1.00 71.19 301 SER A CA 1
ATOM 2406 C C . SER A 1 301 ? 12.261 8.313 -28.715 1.00 71.19 301 SER A C 1
ATOM 2408 O O . SER A 1 301 ? 13.440 8.019 -28.919 1.00 71.19 301 SER A O 1
ATOM 2410 N N . THR A 1 302 ? 11.567 7.878 -27.668 1.00 78.81 302 THR A N 1
ATOM 2411 C CA . THR A 1 302 ? 12.094 6.964 -26.657 1.00 78.81 302 THR A CA 1
ATOM 2412 C C . THR A 1 302 ? 12.437 5.594 -27.258 1.00 78.81 302 THR A C 1
ATOM 2414 O O . THR A 1 302 ? 11.631 5.009 -27.977 1.00 78.81 302 THR A O 1
ATOM 2417 N N . ASP A 1 303 ? 13.638 5.084 -26.968 1.00 83.00 303 ASP A N 1
ATOM 2418 C CA . ASP A 1 303 ? 14.103 3.742 -27.357 1.00 83.00 303 ASP A CA 1
ATOM 2419 C C . ASP A 1 303 ? 13.720 2.711 -26.280 1.00 83.00 303 ASP A C 1
ATOM 2421 O O . ASP A 1 303 ? 14.581 2.239 -25.542 1.00 83.00 303 ASP A O 1
ATOM 2425 N N . ASP A 1 304 ? 12.427 2.386 -26.179 1.00 85.44 304 ASP A N 1
ATOM 2426 C CA . ASP A 1 304 ? 11.860 1.463 -25.174 1.00 85.44 304 ASP A CA 1
ATOM 2427 C C . ASP A 1 304 ? 11.622 0.040 -25.718 1.00 85.44 304 ASP A C 1
ATOM 2429 O O . ASP A 1 304 ? 11.142 -0.828 -24.986 1.00 85.44 304 ASP A O 1
ATOM 2433 N N . GLU A 1 305 ? 11.889 -0.224 -27.004 1.00 87.62 305 GLU A N 1
ATOM 2434 C CA . GLU A 1 305 ? 11.525 -1.499 -27.629 1.00 87.62 305 GLU A CA 1
ATOM 2435 C C . GLU A 1 305 ? 12.362 -2.658 -27.092 1.00 87.62 305 GLU A C 1
ATOM 2437 O O . GLU A 1 305 ? 13.588 -2.577 -27.000 1.00 87.62 305 GLU A O 1
ATOM 2442 N N . GLU A 1 306 ? 11.707 -3.783 -26.825 1.00 89.44 306 GLU A N 1
ATOM 2443 C CA . GLU A 1 306 ? 12.341 -5.006 -26.344 1.00 89.44 306 GLU A CA 1
ATOM 2444 C C . GLU A 1 306 ? 11.957 -6.194 -27.239 1.00 89.44 306 GLU A C 1
ATOM 2446 O O . GLU A 1 306 ? 10.886 -6.185 -27.855 1.00 89.44 306 GLU A O 1
ATOM 2451 N N . PRO A 1 307 ? 12.796 -7.240 -27.331 1.00 89.75 307 PRO A N 1
ATOM 2452 C CA . PRO A 1 307 ? 12.420 -8.468 -28.019 1.00 89.75 307 PRO A CA 1
ATOM 2453 C C . PRO A 1 307 ? 11.183 -9.114 -27.379 1.00 89.75 307 PRO A C 1
ATOM 2455 O O . PRO A 1 307 ? 11.099 -9.228 -26.155 1.00 89.75 307 PRO A O 1
ATOM 2458 N N . GLN A 1 308 ? 10.263 -9.623 -28.205 1.00 91.00 308 GLN A N 1
ATOM 2459 C CA . GLN A 1 308 ? 9.016 -10.233 -27.726 1.00 91.00 308 GLN A CA 1
ATOM 2460 C C . GLN A 1 308 ? 9.255 -11.408 -26.765 1.00 91.00 308 GLN A C 1
ATOM 2462 O O . GLN A 1 308 ? 8.497 -11.589 -25.817 1.00 91.00 308 GLN A O 1
ATOM 2467 N N . SER A 1 309 ? 10.332 -12.174 -26.961 1.00 94.00 309 SER A N 1
ATOM 2468 C CA . SER A 1 309 ? 10.724 -13.264 -26.059 1.00 94.00 309 SER A CA 1
ATOM 2469 C C . SER A 1 309 ? 11.083 -12.775 -24.652 1.00 94.00 309 SER A C 1
ATOM 2471 O O . SER A 1 309 ? 10.744 -13.432 -23.671 1.00 94.00 309 SER A O 1
ATOM 2473 N N . VAL A 1 310 ? 11.723 -11.608 -24.533 1.00 93.75 310 VAL A N 1
ATOM 2474 C CA . VAL A 1 310 ? 12.079 -10.997 -23.242 1.00 93.75 310 VAL A CA 1
ATOM 2475 C C . VAL A 1 310 ? 10.829 -10.469 -22.540 1.00 93.75 310 VAL A C 1
ATOM 2477 O O . VAL A 1 310 ? 10.672 -10.682 -21.338 1.00 93.75 310 VAL A O 1
ATOM 2480 N N . ILE A 1 311 ? 9.917 -9.840 -23.290 1.00 92.75 311 ILE A N 1
ATOM 2481 C CA . ILE A 1 311 ? 8.620 -9.379 -22.773 1.00 92.75 311 ILE A CA 1
ATOM 2482 C C . ILE A 1 311 ? 7.802 -10.571 -22.260 1.00 92.75 311 ILE A C 1
ATOM 2484 O O . ILE A 1 311 ? 7.311 -10.534 -21.133 1.00 92.75 311 ILE A O 1
ATOM 2488 N N . ALA A 1 312 ? 7.698 -11.641 -23.055 1.00 95.94 312 ALA A N 1
ATOM 2489 C CA . ALA A 1 312 ? 6.964 -12.851 -22.693 1.00 95.94 312 ALA A CA 1
ATOM 2490 C C . ALA A 1 312 ? 7.554 -13.534 -21.453 1.00 95.94 312 ALA A C 1
ATOM 2492 O O . ALA A 1 312 ? 6.806 -13.894 -20.548 1.00 95.94 312 ALA A O 1
ATOM 2493 N N . LYS A 1 313 ? 8.889 -13.647 -21.369 1.00 96.31 313 LYS A N 1
ATOM 2494 C CA . LYS A 1 313 ? 9.565 -14.204 -20.191 1.00 96.31 313 LYS A CA 1
ATOM 2495 C C . LYS A 1 313 ? 9.265 -13.388 -18.932 1.00 96.31 313 LYS A C 1
ATOM 2497 O O . LYS A 1 313 ? 8.811 -13.949 -17.946 1.00 96.31 313 LYS A O 1
ATOM 2502 N N . ARG A 1 314 ? 9.455 -12.065 -18.977 1.00 94.38 314 ARG A N 1
ATOM 2503 C CA . ARG A 1 314 ? 9.183 -11.191 -17.823 1.00 94.38 314 ARG A CA 1
ATOM 2504 C C . ARG A 1 314 ? 7.723 -11.261 -17.390 1.00 94.38 314 ARG A C 1
ATOM 2506 O O . ARG A 1 314 ? 7.442 -11.246 -16.198 1.00 94.38 314 ARG A O 1
ATOM 2513 N N . LYS A 1 315 ? 6.800 -11.324 -18.353 1.00 94.44 315 LYS A N 1
ATOM 2514 C CA . LYS A 1 315 ? 5.379 -11.511 -18.068 1.00 94.44 315 LYS A CA 1
ATOM 2515 C C . LYS A 1 315 ? 5.134 -12.836 -17.343 1.00 94.44 315 LYS A C 1
ATOM 2517 O O . LYS A 1 315 ? 4.454 -12.816 -16.330 1.00 94.44 315 LYS A O 1
ATOM 2522 N N . ALA A 1 316 ? 5.725 -13.939 -17.799 1.00 97.44 316 ALA A N 1
ATOM 2523 C CA . ALA A 1 316 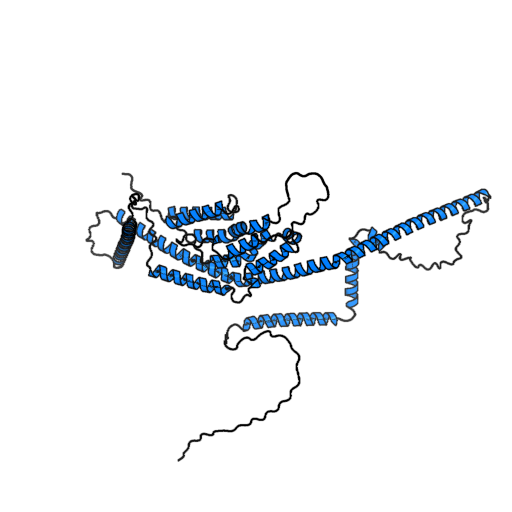? 5.618 -15.228 -17.117 1.00 97.44 316 ALA A CA 1
ATOM 2524 C C . ALA A 1 316 ? 6.217 -15.193 -15.697 1.00 97.44 316 ALA A C 1
ATOM 2526 O O . ALA A 1 316 ? 5.599 -15.706 -14.769 1.00 97.44 316 ALA A O 1
ATOM 2527 N N . ASP A 1 317 ? 7.369 -14.538 -15.509 1.00 97.06 317 ASP A N 1
ATOM 2528 C CA . ASP A 1 317 ? 8.006 -14.377 -14.194 1.00 97.06 317 ASP A CA 1
ATOM 2529 C C . ASP A 1 317 ? 7.123 -13.557 -13.228 1.00 97.06 317 ASP A C 1
ATOM 2531 O O . ASP A 1 317 ? 7.017 -13.889 -12.044 1.00 97.06 317 ASP A O 1
ATOM 2535 N N . LEU A 1 318 ? 6.463 -12.504 -13.730 1.00 95.88 318 LEU A N 1
ATOM 2536 C CA . LEU A 1 318 ? 5.511 -11.698 -12.962 1.00 95.88 318 LEU A CA 1
ATOM 2537 C C . LEU A 1 318 ? 4.216 -12.467 -12.675 1.00 95.88 318 LEU A C 1
ATOM 2539 O O . LEU A 1 318 ? 3.743 -12.444 -11.545 1.00 95.88 318 LEU A O 1
ATOM 2543 N N . ASP A 1 319 ? 3.660 -13.172 -13.661 1.00 97.12 319 ASP A N 1
ATOM 2544 C CA . ASP A 1 319 ? 2.441 -13.968 -13.495 1.00 97.12 319 ASP A CA 1
ATOM 2545 C C . ASP A 1 319 ? 2.669 -15.076 -12.444 1.00 97.12 319 ASP A C 1
ATOM 2547 O O . ASP A 1 319 ? 1.840 -15.255 -11.554 1.00 97.12 319 ASP A O 1
ATOM 2551 N N . ALA A 1 320 ? 3.830 -15.744 -12.458 1.00 97.88 320 ALA A N 1
ATOM 2552 C CA . ALA A 1 320 ? 4.220 -16.713 -11.431 1.00 97.88 320 ALA A CA 1
ATOM 2553 C C . ALA A 1 320 ? 4.355 -16.074 -10.036 1.00 97.88 320 ALA A C 1
ATOM 2555 O O . ALA A 1 320 ? 3.890 -16.637 -9.048 1.00 97.88 320 ALA A O 1
ATOM 2556 N N . LEU A 1 321 ? 4.937 -14.872 -9.944 1.00 98.00 321 LEU A N 1
ATOM 2557 C CA . LEU A 1 321 ? 5.004 -14.123 -8.686 1.00 98.00 321 LEU A CA 1
ATOM 2558 C C . LEU A 1 321 ? 3.610 -13.772 -8.143 1.00 98.00 321 LEU A C 1
ATOM 2560 O O . LEU A 1 321 ? 3.394 -13.805 -6.934 1.00 98.00 321 LEU A O 1
ATOM 2564 N N . LEU A 1 322 ? 2.671 -13.423 -9.023 1.00 97.06 322 LEU A N 1
ATOM 2565 C CA . LEU A 1 322 ? 1.302 -13.090 -8.636 1.00 97.06 322 LEU A CA 1
ATOM 2566 C C . LEU A 1 322 ? 0.503 -14.319 -8.194 1.00 97.06 322 LEU A C 1
ATOM 2568 O O . LEU A 1 322 ? -0.375 -14.180 -7.346 1.00 97.06 322 LEU A O 1
ATOM 2572 N N . VAL A 1 323 ? 0.817 -15.509 -8.711 1.00 97.81 323 VAL A N 1
ATOM 2573 C CA . VAL A 1 323 ? 0.280 -16.769 -8.174 1.00 97.81 323 VAL A CA 1
ATOM 2574 C C . VAL A 1 323 ? 0.751 -16.967 -6.731 1.00 97.81 323 VAL A C 1
ATOM 2576 O O . VAL A 1 323 ? -0.094 -17.127 -5.854 1.00 97.81 323 VAL A O 1
ATOM 2579 N N . ASP A 1 324 ? 2.057 -16.836 -6.464 1.00 97.25 324 ASP A N 1
ATOM 2580 C CA . ASP A 1 324 ? 2.609 -16.932 -5.100 1.00 97.25 324 ASP A CA 1
ATOM 2581 C C . ASP A 1 324 ? 2.004 -15.885 -4.142 1.00 97.25 324 ASP A C 1
ATOM 2583 O O . ASP A 1 324 ? 1.870 -16.125 -2.942 1.00 97.25 324 ASP A O 1
ATOM 2587 N N . ALA A 1 325 ? 1.681 -14.693 -4.653 1.00 97.38 325 ALA A N 1
ATOM 2588 C CA . ALA A 1 325 ? 1.061 -13.629 -3.869 1.00 97.38 325 ALA A CA 1
ATOM 2589 C C . ALA A 1 325 ? -0.389 -13.952 -3.489 1.00 97.38 325 ALA A C 1
ATOM 2591 O O . ALA A 1 325 ? -0.792 -13.713 -2.353 1.00 97.38 325 ALA A O 1
ATOM 2592 N N . ARG A 1 326 ? -1.162 -14.528 -4.418 1.00 95.62 326 ARG A N 1
ATOM 2593 C CA . ARG A 1 326 ? -2.555 -14.932 -4.171 1.00 95.62 326 ARG A CA 1
ATOM 2594 C C . ARG A 1 326 ? -2.659 -16.084 -3.175 1.00 95.62 326 ARG A C 1
ATOM 2596 O O . ARG A 1 326 ? -3.611 -16.112 -2.410 1.00 95.62 326 ARG A O 1
ATOM 2603 N N . SER A 1 327 ? -1.675 -16.981 -3.143 1.00 96.81 327 SER A N 1
ATOM 2604 C CA . SER A 1 327 ? -1.651 -18.095 -2.190 1.00 96.81 327 SER A CA 1
ATOM 2605 C C . SER A 1 327 ? -1.150 -17.707 -0.791 1.00 96.81 327 SER A C 1
ATOM 2607 O O . SER A 1 327 ? -1.089 -18.565 0.082 1.00 96.81 327 SER A O 1
ATOM 2609 N N . LEU A 1 328 ? -0.733 -16.451 -0.546 1.00 97.44 328 LEU A N 1
ATOM 2610 C CA . LEU A 1 328 ? -0.122 -16.066 0.739 1.00 97.44 328 LEU A CA 1
ATOM 2611 C C . LEU A 1 328 ? -1.070 -16.255 1.933 1.00 97.44 328 LEU A C 1
ATOM 2613 O O . LEU A 1 328 ? -0.616 -16.612 3.019 1.00 97.44 328 LEU A O 1
ATOM 2617 N N . PHE A 1 329 ? -2.357 -15.984 1.720 1.00 96.75 329 PHE A N 1
ATOM 2618 C CA . PHE A 1 329 ? -3.403 -16.020 2.742 1.00 96.75 329 PHE A CA 1
ATOM 2619 C C . PHE A 1 329 ? -4.398 -17.173 2.535 1.00 96.75 329 PHE A C 1
ATOM 2621 O O . PHE A 1 329 ? -5.451 -17.176 3.156 1.00 96.75 329 PHE A O 1
ATOM 2628 N N . GLU A 1 330 ? -4.088 -18.147 1.673 1.00 96.00 330 GLU A N 1
ATOM 2629 C CA . GLU A 1 330 ? -4.991 -19.270 1.363 1.00 96.00 330 GLU A CA 1
ATOM 2630 C C . GLU A 1 330 ? -5.260 -20.173 2.580 1.00 96.00 330 GLU A C 1
ATOM 2632 O O . GLU A 1 330 ? -6.318 -20.783 2.693 1.00 96.00 330 GLU A O 1
ATOM 2637 N N . ASP A 1 331 ? -4.314 -20.233 3.516 1.00 96.44 331 ASP A N 1
ATOM 2638 C CA . ASP A 1 331 ? -4.417 -20.962 4.781 1.00 96.44 331 ASP A CA 1
ATOM 2639 C C . ASP A 1 331 ? -5.040 -20.136 5.923 1.00 96.44 331 ASP A C 1
ATOM 2641 O O . ASP A 1 331 ? -5.137 -20.622 7.050 1.00 96.44 331 ASP A O 1
ATOM 2645 N N . VAL A 1 332 ? -5.458 -18.896 5.651 1.00 97.31 332 VAL A N 1
ATOM 2646 C CA . VAL A 1 332 ? -6.056 -17.980 6.629 1.00 97.31 332 VAL A CA 1
ATOM 2647 C C . VAL A 1 332 ? -7.555 -17.875 6.367 1.00 97.31 332 VAL A C 1
ATOM 2649 O O . VAL A 1 332 ? -7.982 -17.696 5.231 1.00 97.31 332 VAL A O 1
ATOM 2652 N N . VAL A 1 333 ? -8.367 -17.967 7.422 1.00 96.25 333 VAL A N 1
ATOM 2653 C CA . VAL A 1 333 ? -9.823 -17.811 7.298 1.00 96.25 333 VAL A CA 1
ATOM 2654 C C . VAL A 1 333 ? -10.198 -16.373 6.929 1.00 96.25 333 VAL A C 1
ATOM 2656 O O . VAL A 1 333 ? -9.559 -15.424 7.390 1.00 96.25 333 VAL A O 1
ATOM 2659 N N . ASP A 1 334 ? -11.278 -16.216 6.161 1.00 94.88 334 ASP A N 1
ATOM 2660 C CA . ASP A 1 334 ? -11.711 -14.932 5.586 1.00 94.88 334 ASP A CA 1
ATOM 2661 C C . ASP A 1 334 ? -11.828 -13.797 6.610 1.00 94.88 334 ASP A C 1
ATOM 2663 O O . ASP A 1 334 ? -11.578 -12.639 6.283 1.00 94.88 334 ASP A O 1
ATOM 2667 N N . GLU A 1 335 ? -12.171 -14.107 7.862 1.00 96.00 335 GLU A N 1
ATOM 2668 C CA . GLU A 1 335 ? -12.283 -13.111 8.929 1.00 96.00 335 GLU A CA 1
ATOM 2669 C C . GLU A 1 335 ? -10.981 -12.320 9.159 1.00 96.00 335 GLU A C 1
ATOM 2671 O O . GLU A 1 335 ? -11.042 -11.146 9.508 1.00 96.00 335 GLU A O 1
ATOM 2676 N N . TYR A 1 336 ? -9.817 -12.924 8.897 1.00 96.62 336 TYR A N 1
ATOM 2677 C CA . TYR A 1 336 ? -8.503 -12.321 9.143 1.00 96.62 336 TYR A CA 1
ATOM 2678 C C . TYR A 1 336 ? -7.750 -11.906 7.870 1.00 96.62 336 TYR A C 1
ATOM 2680 O O . TYR A 1 336 ? -6.662 -11.339 7.963 1.00 96.62 336 TYR A O 1
ATOM 2688 N N . CYS A 1 337 ? -8.284 -12.175 6.676 1.00 95.88 337 CYS A N 1
ATOM 2689 C CA . CYS A 1 337 ? -7.616 -11.838 5.411 1.00 95.88 337 CYS A CA 1
ATOM 2690 C C . CYS A 1 337 ? -8.511 -11.112 4.394 1.00 95.88 337 CYS A C 1
ATOM 2692 O O . CYS A 1 337 ? -7.996 -10.554 3.422 1.00 95.88 337 CYS A O 1
ATOM 2694 N N . HIS A 1 338 ? -9.825 -11.055 4.621 1.00 95.94 338 HIS A N 1
ATOM 2695 C CA . HIS A 1 338 ? -10.766 -10.332 3.773 1.00 95.94 338 HIS A CA 1
ATOM 2696 C C . HIS A 1 338 ? -11.086 -8.953 4.369 1.00 95.94 338 HIS A C 1
ATOM 2698 O O . HIS A 1 338 ? -11.601 -8.844 5.483 1.00 95.94 338 HIS A O 1
ATOM 2704 N N . LEU A 1 339 ? -10.791 -7.884 3.619 1.00 96.12 339 LEU A N 1
ATOM 2705 C CA . LEU A 1 339 ? -10.966 -6.499 4.078 1.00 96.12 339 LEU A CA 1
ATOM 2706 C C . LEU A 1 339 ? -12.401 -6.191 4.544 1.00 96.12 339 LEU A C 1
ATOM 2708 O O . LEU A 1 339 ? -12.531 -5.670 5.651 1.00 96.12 339 LEU A O 1
ATOM 2712 N N . PRO A 1 340 ? -13.469 -6.553 3.803 1.00 95.38 340 PRO A N 1
ATOM 2713 C CA . PRO A 1 340 ? -14.845 -6.362 4.263 1.00 95.38 340 PRO A CA 1
ATOM 2714 C C . PRO A 1 340 ? -15.149 -7.005 5.622 1.00 95.38 340 PRO A C 1
ATOM 2716 O O . PRO A 1 340 ? -15.801 -6.383 6.458 1.00 95.38 340 PRO A O 1
ATOM 2719 N N . SER A 1 341 ? -14.636 -8.212 5.884 1.00 95.56 341 SER A N 1
ATOM 2720 C CA . SER A 1 341 ? -14.826 -8.903 7.167 1.00 95.56 341 SER A CA 1
ATOM 2721 C C . SER A 1 341 ? -14.155 -8.148 8.315 1.00 95.56 341 SER A C 1
ATOM 2723 O O . SER A 1 341 ? -14.766 -7.926 9.362 1.00 95.56 341 SER A O 1
ATOM 2725 N N . ILE A 1 342 ? -12.919 -7.690 8.093 1.00 96.44 342 ILE A N 1
ATOM 2726 C CA . ILE A 1 342 ? -12.173 -6.887 9.067 1.00 96.44 342 ILE A CA 1
ATOM 2727 C C . ILE A 1 342 ? -12.903 -5.564 9.315 1.00 96.44 342 ILE A C 1
ATOM 2729 O O . ILE A 1 342 ? -13.144 -5.196 10.464 1.00 96.44 342 ILE A O 1
ATOM 2733 N N . PHE A 1 343 ? -13.301 -4.863 8.254 1.00 94.19 343 PHE A N 1
ATOM 2734 C CA . PHE A 1 343 ? -14.028 -3.600 8.341 1.00 94.19 343 PHE A CA 1
ATOM 2735 C C . PHE A 1 343 ? -15.359 -3.733 9.071 1.00 94.19 343 PHE A C 1
ATOM 2737 O O . PHE A 1 343 ? -15.681 -2.853 9.866 1.00 94.19 343 PHE A O 1
ATOM 2744 N N . GLN A 1 344 ? -16.084 -4.841 8.908 1.00 92.88 344 GLN A N 1
ATOM 2745 C CA . GLN A 1 344 ? -17.326 -5.073 9.643 1.00 92.88 344 GLN A CA 1
ATOM 2746 C C . GLN A 1 344 ? -17.107 -5.076 11.164 1.00 92.88 344 GLN A C 1
ATOM 2748 O O . GLN A 1 344 ? -17.883 -4.456 11.886 1.00 92.88 344 GLN A O 1
ATOM 2753 N N . ARG A 1 345 ? -16.018 -5.679 11.670 1.00 94.00 345 ARG A N 1
ATOM 2754 C CA . ARG A 1 345 ? -15.687 -5.663 13.112 1.00 94.00 345 ARG A CA 1
ATOM 2755 C C . ARG A 1 345 ? -15.500 -4.238 13.647 1.00 94.00 345 ARG A C 1
ATOM 2757 O O . ARG A 1 345 ? -15.948 -3.916 14.749 1.00 94.00 345 ARG A O 1
ATOM 2764 N N . PHE A 1 346 ? -14.863 -3.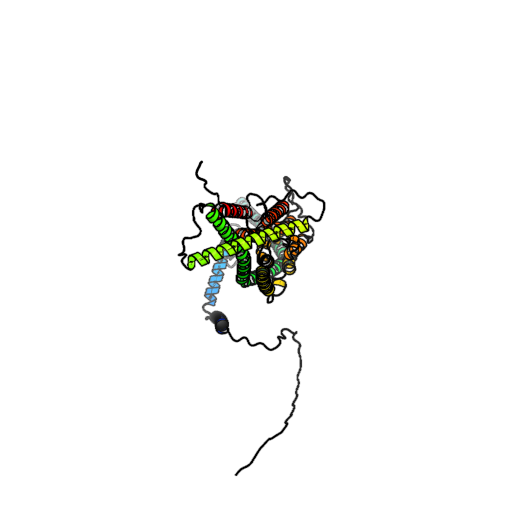373 12.861 1.00 93.12 346 PHE A N 1
ATOM 2765 C CA . PHE A 1 346 ? -14.651 -1.971 13.224 1.00 93.12 346 PHE A CA 1
ATOM 2766 C C . PHE A 1 346 ? -15.902 -1.109 13.017 1.00 93.12 346 PHE A C 1
ATOM 2768 O O . PHE A 1 346 ? -16.149 -0.212 13.822 1.00 93.12 346 PHE A O 1
ATOM 2775 N N . ALA A 1 347 ? -16.727 -1.415 12.013 1.00 90.81 347 ALA A N 1
ATOM 2776 C CA . ALA A 1 347 ? -18.037 -0.799 11.820 1.00 90.81 347 ALA A CA 1
ATOM 2777 C C . ALA A 1 347 ? -18.957 -1.089 13.013 1.00 90.81 347 ALA A C 1
ATOM 2779 O O . ALA A 1 347 ? -19.577 -0.173 13.553 1.00 90.81 347 ALA A O 1
ATOM 2780 N N . ASP A 1 348 ? -18.989 -2.341 13.474 1.00 91.56 348 ASP A N 1
ATOM 2781 C CA . ASP A 1 348 ? -19.766 -2.763 14.639 1.00 91.56 348 ASP A CA 1
ATOM 2782 C C . ASP A 1 348 ? -19.300 -2.037 15.908 1.00 91.56 348 ASP A C 1
ATOM 2784 O O . ASP A 1 348 ? -20.131 -1.584 16.700 1.00 91.56 348 ASP A O 1
ATOM 2788 N N . TRP A 1 349 ? -17.983 -1.858 16.083 1.00 91.81 349 TRP A N 1
ATOM 2789 C CA . TRP A 1 349 ? -17.438 -1.095 17.209 1.00 91.81 349 TRP A CA 1
ATOM 2790 C C . TRP A 1 349 ? -17.857 0.372 17.143 1.00 91.81 349 TRP A C 1
ATOM 2792 O O . TRP A 1 349 ? -18.356 0.910 18.132 1.00 91.81 349 TRP A O 1
ATOM 2802 N N . HIS A 1 350 ? -17.717 0.997 15.975 1.00 87.75 350 HIS A N 1
ATOM 2803 C CA . HIS A 1 350 ? -18.129 2.377 15.765 1.00 87.75 350 HIS A CA 1
ATOM 2804 C C . HIS A 1 350 ? -19.633 2.569 16.032 1.00 87.75 350 HIS A C 1
ATOM 2806 O O . HIS A 1 350 ? -20.032 3.538 16.675 1.00 87.75 350 HIS A O 1
ATOM 2812 N N . ALA A 1 351 ? -20.478 1.636 15.582 1.00 88.44 351 ALA A N 1
ATOM 2813 C CA . ALA A 1 351 ? -21.926 1.703 15.761 1.00 88.44 351 ALA A CA 1
ATOM 2814 C C . ALA A 1 351 ? -22.367 1.492 17.220 1.00 88.44 351 ALA A C 1
ATOM 2816 O O . ALA A 1 351 ? -23.283 2.168 17.687 1.00 88.44 351 ALA A O 1
ATOM 2817 N N . GLN A 1 352 ? -21.737 0.561 17.944 1.00 89.25 352 GLN A N 1
ATOM 2818 C CA . GLN A 1 352 ? -22.131 0.213 19.314 1.00 89.25 352 GLN A CA 1
ATOM 2819 C C . GLN A 1 352 ? -21.506 1.134 20.370 1.00 89.25 352 GLN A C 1
ATOM 2821 O O . GLN A 1 352 ? -22.162 1.470 21.358 1.00 89.25 352 GLN A O 1
ATOM 2826 N N . PHE A 1 353 ? -20.248 1.549 20.182 1.00 89.19 353 PHE A N 1
ATOM 2827 C CA . PHE A 1 353 ? -19.474 2.316 21.165 1.00 89.19 353 PHE A CA 1
ATOM 2828 C C . PHE A 1 353 ? -18.650 3.445 20.509 1.00 89.19 353 PHE A C 1
ATOM 2830 O O . PHE A 1 353 ? -17.418 3.431 20.594 1.00 89.19 353 PHE A O 1
ATOM 2837 N N . PRO A 1 354 ? -19.299 4.466 19.913 1.00 86.69 354 PRO A N 1
ATOM 2838 C CA . PRO A 1 354 ? -18.622 5.520 19.146 1.00 86.69 354 PRO A CA 1
ATOM 2839 C C . PRO A 1 354 ? -17.596 6.316 19.966 1.00 86.69 354 PRO A C 1
ATOM 2841 O O . PRO A 1 354 ? -16.520 6.630 19.468 1.00 86.69 354 PRO A O 1
ATOM 2844 N N . GLN A 1 355 ? -17.882 6.588 21.245 1.00 87.12 355 GLN A N 1
ATOM 2845 C CA . GLN A 1 355 ? -16.941 7.283 22.131 1.00 87.12 355 GLN A CA 1
ATOM 2846 C C . GLN A 1 355 ? -15.641 6.485 22.317 1.00 87.12 355 GLN A C 1
ATOM 2848 O O . GLN A 1 355 ? -14.556 7.031 22.166 1.00 87.12 355 GLN A O 1
ATOM 2853 N N . SER A 1 356 ? -15.745 5.179 22.586 1.00 89.56 356 SER A N 1
ATOM 2854 C CA . SER A 1 356 ? -14.572 4.317 22.771 1.00 89.56 356 SER A CA 1
ATOM 2855 C C . SER A 1 356 ? -13.778 4.142 21.475 1.00 89.56 356 SER A C 1
ATOM 2857 O O . SER A 1 356 ? -12.554 4.070 21.525 1.00 89.56 356 SER A O 1
ATOM 2859 N N . TYR A 1 357 ? -14.457 4.098 20.325 1.00 89.44 357 TYR A N 1
ATOM 2860 C CA . TYR A 1 357 ? -13.811 4.058 19.014 1.00 89.44 357 TYR A CA 1
ATOM 2861 C C . TYR A 1 357 ? -12.971 5.322 18.759 1.00 89.44 357 TYR A C 1
ATOM 2863 O O . TYR A 1 357 ? -11.822 5.230 18.322 1.00 89.44 357 TYR A O 1
ATOM 2871 N N . ALA A 1 358 ? -13.523 6.499 19.072 1.00 87.56 358 ALA A N 1
ATOM 2872 C CA . ALA A 1 358 ? -12.821 7.774 18.939 1.00 87.56 358 ALA A CA 1
ATOM 2873 C C . ALA A 1 358 ? -11.642 7.888 19.923 1.00 87.56 358 ALA A C 1
ATOM 2875 O O . ALA A 1 358 ? -10.527 8.204 19.515 1.00 87.56 358 ALA A O 1
ATOM 2876 N N . GLU A 1 359 ? -11.852 7.554 21.201 1.00 90.31 359 GLU A N 1
ATOM 2877 C CA . GLU A 1 359 ? -10.814 7.590 22.245 1.00 90.31 359 GLU A CA 1
ATOM 2878 C C . GLU A 1 359 ? -9.645 6.627 21.968 1.00 90.31 359 GLU A C 1
ATOM 2880 O O . GLU A 1 359 ? -8.517 6.881 22.391 1.00 90.31 359 GLU A O 1
ATOM 2885 N N . ALA A 1 360 ? -9.892 5.538 21.233 1.00 89.75 360 ALA A N 1
ATOM 2886 C CA . ALA A 1 360 ? -8.866 4.592 20.796 1.00 89.75 360 ALA A CA 1
ATOM 2887 C C . ALA A 1 360 ? -8.171 4.992 19.477 1.00 89.75 360 ALA A C 1
ATOM 2889 O O . ALA A 1 360 ? -7.323 4.244 18.987 1.00 89.75 360 ALA A O 1
ATOM 2890 N N . TYR A 1 361 ? -8.508 6.154 18.899 1.00 89.50 361 TYR A N 1
ATOM 2891 C CA . TYR A 1 361 ? -7.931 6.680 17.654 1.00 89.50 361 TYR A CA 1
ATOM 2892 C C . TYR A 1 361 ? -7.975 5.677 16.491 1.00 89.50 361 TYR A C 1
ATOM 2894 O O . TYR A 1 361 ? -7.052 5.593 15.676 1.00 89.50 361 TYR A O 1
ATOM 2902 N N . VAL A 1 362 ? -9.049 4.888 16.404 1.00 88.88 362 VAL A N 1
ATOM 2903 C CA . VAL A 1 362 ? -9.122 3.729 15.501 1.00 88.88 362 VAL A CA 1
ATOM 2904 C C . VAL A 1 362 ? -8.932 4.125 14.040 1.00 88.88 362 VAL A C 1
ATOM 2906 O O . VAL A 1 362 ? -8.191 3.459 13.317 1.00 88.88 362 VAL A O 1
ATOM 2909 N N . ALA A 1 363 ? -9.518 5.244 13.612 1.00 84.81 363 ALA A N 1
ATOM 2910 C CA . ALA A 1 363 ? -9.362 5.742 12.248 1.00 84.81 363 ALA A CA 1
ATOM 2911 C C . ALA A 1 363 ? -7.900 6.055 11.876 1.00 84.81 363 ALA A C 1
ATOM 2913 O O . ALA A 1 363 ? -7.494 5.888 10.729 1.00 84.81 363 ALA A O 1
ATOM 2914 N N . LEU A 1 364 ? -7.071 6.449 12.845 1.00 85.69 364 LEU A N 1
ATOM 2915 C CA . LEU A 1 364 ? -5.653 6.722 12.614 1.00 85.69 364 LEU A CA 1
ATOM 2916 C C . LEU A 1 364 ? -4.824 5.428 12.505 1.00 85.69 364 LEU A C 1
ATOM 2918 O O . LEU A 1 364 ? -3.817 5.378 11.794 1.00 85.69 364 LEU A O 1
ATOM 2922 N N . CYS A 1 365 ? -5.256 4.377 13.203 1.00 90.38 365 CYS A N 1
ATOM 2923 C CA . CYS A 1 365 ? -4.566 3.090 13.294 1.00 90.38 365 CYS A CA 1
ATOM 2924 C C . CYS A 1 365 ? -4.954 2.123 12.165 1.00 90.38 365 CYS A C 1
ATOM 2926 O O . CYS A 1 365 ? -4.115 1.351 11.695 1.00 90.38 365 CYS A O 1
ATOM 2928 N N . LEU A 1 366 ? -6.205 2.178 11.701 1.00 92.50 366 LEU A N 1
ATOM 2929 C CA . LEU A 1 366 ? -6.766 1.262 10.707 1.00 92.50 366 LEU A CA 1
ATOM 2930 C C . LEU A 1 366 ? -5.912 1.125 9.434 1.00 92.50 366 LEU A C 1
ATOM 2932 O O . LEU A 1 366 ? -5.574 -0.011 9.097 1.00 92.50 366 LEU A O 1
ATOM 2936 N N . PRO A 1 367 ? -5.470 2.216 8.767 1.00 92.75 367 PRO A N 1
ATOM 2937 C CA . PRO A 1 367 ? -4.652 2.113 7.555 1.00 92.75 367 PRO A CA 1
ATOM 2938 C C . PRO A 1 367 ? -3.348 1.338 7.752 1.00 92.75 367 PRO A C 1
ATOM 2940 O O . PRO A 1 367 ? -2.829 0.737 6.811 1.00 92.75 367 PRO A O 1
ATOM 2943 N N . GLN A 1 368 ? -2.798 1.354 8.970 1.00 92.19 368 GLN A N 1
ATOM 2944 C CA . GLN A 1 368 ? -1.603 0.586 9.307 1.00 92.19 368 GLN A CA 1
ATOM 2945 C C . GLN A 1 368 ? -1.944 -0.883 9.548 1.00 92.19 368 GLN A C 1
ATOM 2947 O O . GLN A 1 368 ? -1.230 -1.750 9.048 1.00 92.19 368 GLN A O 1
ATOM 2952 N N . LEU A 1 369 ? -3.049 -1.154 10.250 1.00 95.25 369 LEU A N 1
ATOM 2953 C CA . LEU A 1 369 ? -3.501 -2.505 10.568 1.00 95.25 369 LEU A CA 1
ATOM 2954 C C . LEU A 1 369 ? -3.741 -3.334 9.302 1.00 95.25 369 LEU A C 1
ATOM 2956 O O . LEU A 1 369 ? -3.163 -4.404 9.157 1.00 95.25 369 LEU A O 1
ATOM 2960 N N . PHE A 1 370 ? -4.533 -2.828 8.353 1.00 95.88 370 PHE A N 1
ATOM 2961 C CA . PHE A 1 370 ? -4.852 -3.568 7.126 1.00 95.88 370 PHE A CA 1
ATOM 2962 C C . PHE A 1 370 ? -3.827 -3.384 5.994 1.00 95.88 370 PHE A C 1
ATOM 2964 O O . PHE A 1 370 ? -3.994 -3.934 4.901 1.00 95.88 370 PHE A O 1
ATOM 2971 N N . SER A 1 371 ? -2.741 -2.638 6.236 1.00 96.94 371 SER A N 1
ATOM 2972 C CA . SER A 1 371 ? -1.698 -2.368 5.239 1.00 96.94 371 SER A CA 1
ATOM 2973 C C . SER A 1 371 ? -1.192 -3.622 4.507 1.00 96.94 371 SER A C 1
ATOM 2975 O O . SER A 1 371 ? -1.038 -3.538 3.285 1.00 96.94 371 SER A O 1
ATOM 2977 N N . PRO A 1 372 ? -0.969 -4.784 5.163 1.00 97.69 372 PRO A N 1
ATOM 2978 C CA . PRO A 1 372 ? -0.514 -5.996 4.477 1.00 97.69 372 PRO A CA 1
ATOM 2979 C C . PRO A 1 372 ? -1.437 -6.445 3.332 1.00 97.69 372 PRO A C 1
ATOM 2981 O O . PRO A 1 372 ? -0.950 -6.875 2.284 1.00 97.69 372 PRO A O 1
ATOM 2984 N N . LEU A 1 373 ? -2.754 -6.273 3.486 1.00 97.94 373 LEU A N 1
ATOM 2985 C CA . LEU A 1 373 ? -3.757 -6.656 2.486 1.00 97.94 373 LEU A CA 1
ATOM 2986 C C . LEU A 1 373 ? -3.822 -5.683 1.301 1.00 97.94 373 LEU A C 1
ATOM 2988 O O . LEU A 1 373 ? -4.083 -6.089 0.171 1.00 97.94 373 LEU A O 1
ATOM 2992 N N . VAL A 1 374 ? -3.524 -4.402 1.518 1.00 98.06 374 VAL A N 1
ATOM 2993 C CA . VAL A 1 374 ? -3.355 -3.441 0.414 1.00 98.06 374 VAL A CA 1
ATOM 2994 C C . VAL A 1 374 ? -2.042 -3.720 -0.320 1.00 98.06 374 VAL A C 1
ATOM 2996 O O . VAL A 1 374 ? -1.989 -3.757 -1.547 1.00 98.06 374 VAL A O 1
ATOM 2999 N N . ARG A 1 375 ? -0.965 -3.966 0.431 1.00 98.00 375 ARG A N 1
ATOM 3000 C CA . ARG A 1 375 ? 0.380 -4.217 -0.101 1.00 98.00 375 ARG A CA 1
ATOM 3001 C C . ARG A 1 375 ? 0.443 -5.436 -1.012 1.00 98.00 375 ARG A C 1
ATOM 3003 O O . ARG A 1 375 ? 1.031 -5.338 -2.088 1.00 98.00 375 ARG A O 1
ATOM 3010 N N . ILE A 1 376 ? -0.204 -6.545 -0.641 1.00 97.38 376 ILE A N 1
ATOM 3011 C CA . ILE A 1 376 ? -0.250 -7.741 -1.495 1.00 97.38 376 ILE A CA 1
ATOM 3012 C C . ILE A 1 376 ? -0.912 -7.440 -2.852 1.00 97.38 376 ILE A C 1
ATOM 3014 O O . ILE A 1 376 ? -0.408 -7.875 -3.889 1.00 97.38 376 ILE A O 1
ATOM 3018 N N . GLN A 1 377 ? -1.969 -6.619 -2.878 1.00 96.38 377 GLN A N 1
ATOM 3019 C CA . GLN A 1 377 ? -2.639 -6.208 -4.119 1.00 96.38 377 GLN A CA 1
ATOM 3020 C C . GLN A 1 377 ? -1.758 -5.283 -4.982 1.00 96.38 377 GLN A C 1
ATOM 3022 O O . GLN A 1 377 ? -1.857 -5.293 -6.209 1.00 96.38 377 GLN A O 1
ATOM 3027 N N . LEU A 1 378 ? -0.836 -4.534 -4.367 1.00 97.38 378 LEU A N 1
ATOM 3028 C CA . LEU A 1 378 ? 0.105 -3.646 -5.059 1.00 97.38 378 LEU A CA 1
ATOM 3029 C C . LEU A 1 378 ? 1.368 -4.348 -5.597 1.00 97.38 378 LEU A C 1
ATOM 3031 O O . LEU A 1 378 ? 2.180 -3.700 -6.265 1.00 97.38 378 LEU A O 1
ATOM 3035 N N . ILE A 1 379 ? 1.563 -5.655 -5.364 1.00 96.62 379 ILE A N 1
ATOM 3036 C CA . ILE A 1 379 ? 2.758 -6.384 -5.840 1.00 96.62 379 ILE A CA 1
ATOM 3037 C C . ILE A 1 379 ? 2.905 -6.287 -7.359 1.00 96.62 379 ILE A C 1
ATOM 3039 O O . ILE A 1 379 ? 4.007 -6.042 -7.851 1.00 96.62 379 ILE A O 1
ATOM 3043 N N . GLY A 1 380 ? 1.812 -6.467 -8.102 1.00 93.75 380 GLY A N 1
ATOM 3044 C CA . GLY A 1 380 ? 1.806 -6.418 -9.568 1.00 93.75 380 GLY A CA 1
ATOM 3045 C C . GLY A 1 380 ? 1.660 -5.019 -10.158 1.00 93.75 380 GLY A C 1
ATOM 3046 O O . GLY A 1 380 ? 1.672 -4.873 -11.379 1.00 93.75 380 GLY A O 1
ATOM 3047 N N . TRP A 1 381 ? 1.485 -3.999 -9.320 1.00 96.12 381 TRP A N 1
ATOM 3048 C CA . TRP A 1 381 ? 1.199 -2.650 -9.781 1.00 96.12 381 TRP A CA 1
ATOM 3049 C C . TRP A 1 381 ? 2.450 -1.995 -10.371 1.00 96.12 381 TRP A C 1
ATOM 3051 O O . TRP A 1 381 ? 3.493 -1.917 -9.720 1.00 96.12 381 TRP A O 1
ATOM 3061 N N . ASN A 1 382 ? 2.336 -1.511 -11.610 1.00 93.88 382 ASN A N 1
ATOM 3062 C CA . ASN A 1 382 ? 3.372 -0.731 -12.275 1.00 93.88 382 ASN A CA 1
ATOM 3063 C C . ASN A 1 382 ? 2.770 0.566 -12.847 1.00 93.88 382 ASN A C 1
ATOM 3065 O O . ASN A 1 382 ? 2.200 0.522 -13.939 1.00 93.88 382 ASN A O 1
ATOM 3069 N N . PRO A 1 383 ? 2.939 1.710 -12.161 1.00 94.12 383 PRO A N 1
ATOM 3070 C CA . PRO A 1 383 ? 2.309 2.975 -12.529 1.00 94.12 383 PRO A CA 1
ATOM 3071 C C . PRO A 1 383 ? 2.827 3.597 -13.832 1.00 94.12 383 PRO A C 1
ATOM 3073 O O . PRO A 1 383 ? 2.178 4.491 -14.364 1.00 94.12 383 PRO A O 1
ATOM 3076 N N . THR A 1 384 ? 3.983 3.158 -14.344 1.00 92.19 384 THR A N 1
ATOM 3077 C CA . THR A 1 384 ? 4.575 3.670 -15.595 1.00 92.19 384 THR A CA 1
ATOM 3078 C C . THR A 1 384 ? 4.328 2.751 -16.799 1.00 92.19 384 THR A C 1
ATOM 3080 O O . THR A 1 384 ? 4.845 2.990 -17.898 1.00 92.19 384 THR A O 1
ATOM 3083 N N . ALA A 1 385 ? 3.519 1.698 -16.628 1.00 89.81 385 ALA A N 1
ATOM 3084 C CA . ALA A 1 385 ? 3.083 0.827 -17.712 1.00 89.81 385 ALA A CA 1
ATOM 3085 C C . ALA A 1 385 ? 1.853 1.380 -18.456 1.00 89.81 385 ALA A C 1
ATOM 3087 O O . ALA A 1 385 ? 0.885 1.821 -17.851 1.00 89.81 385 ALA A O 1
ATOM 3088 N N . VAL A 1 386 ? 1.835 1.229 -19.790 1.00 83.38 386 VAL A N 1
ATOM 3089 C CA . VAL A 1 386 ? 0.771 1.726 -20.700 1.00 83.38 386 VAL A CA 1
ATOM 3090 C C . VAL A 1 386 ? -0.654 1.412 -20.240 1.00 83.38 386 VAL A C 1
ATOM 3092 O O . VAL A 1 386 ? -1.526 2.261 -20.371 1.00 83.38 386 VAL A O 1
ATOM 3095 N N . ASN A 1 387 ? -0.876 0.221 -19.687 1.00 82.88 387 ASN A N 1
ATOM 3096 C CA . ASN A 1 387 ? -2.178 -0.227 -19.197 1.00 82.88 387 ASN A CA 1
ATOM 3097 C C . ASN A 1 387 ? -2.121 -0.479 -17.684 1.00 82.88 387 ASN A C 1
ATOM 3099 O O . ASN A 1 387 ? -2.532 -1.540 -17.216 1.00 82.88 387 ASN A O 1
ATOM 3103 N N . SER A 1 388 ? -1.531 0.450 -16.927 1.00 89.75 388 SER A N 1
ATOM 3104 C CA . SER A 1 388 ? -1.516 0.366 -15.467 1.00 89.75 388 SER A CA 1
ATOM 3105 C C . SER A 1 388 ? -2.938 0.409 -14.915 1.00 89.75 388 SER A C 1
ATOM 3107 O O . SER A 1 388 ? -3.728 1.285 -15.265 1.00 89.75 388 SER A O 1
ATOM 3109 N N . THR A 1 389 ? -3.242 -0.498 -13.989 1.00 92.25 389 THR A N 1
ATOM 3110 C CA . THR A 1 389 ? -4.477 -0.459 -13.203 1.00 92.25 389 THR A CA 1
ATOM 3111 C C . THR A 1 389 ? -4.530 0.834 -12.391 1.00 92.25 389 THR A C 1
ATOM 3113 O O . THR A 1 389 ? -3.548 1.206 -11.735 1.00 92.25 389 THR A O 1
ATOM 3116 N N . ARG A 1 390 ? -5.670 1.529 -12.448 1.00 91.31 390 ARG A N 1
ATOM 3117 C CA . ARG A 1 390 ? -5.932 2.706 -11.609 1.00 91.31 390 ARG A CA 1
ATOM 3118 C C . ARG A 1 390 ? -6.284 2.253 -10.194 1.00 91.31 390 ARG A C 1
ATOM 3120 O O . ARG A 1 390 ? -6.842 1.174 -10.017 1.00 91.31 390 ARG A O 1
ATOM 3127 N N . LEU A 1 391 ? -5.972 3.071 -9.190 1.00 93.88 391 LEU A N 1
ATOM 3128 C CA . LEU A 1 391 ? -6.224 2.703 -7.790 1.00 93.88 391 LEU A CA 1
ATOM 3129 C C . LEU A 1 391 ? -7.713 2.448 -7.525 1.00 93.88 391 LEU A C 1
ATOM 3131 O O . LEU A 1 391 ? -8.043 1.486 -6.848 1.00 93.88 391 LEU A O 1
ATOM 3135 N N . ASP A 1 392 ? -8.596 3.234 -8.145 1.00 91.50 392 ASP A N 1
ATOM 3136 C CA . ASP A 1 392 ? -10.053 3.111 -8.011 1.00 91.50 392 ASP A CA 1
ATOM 3137 C C . ASP A 1 392 ? -10.639 1.805 -8.574 1.00 91.50 392 ASP A C 1
ATOM 3139 O O . ASP A 1 392 ? -11.775 1.443 -8.276 1.00 91.50 392 ASP A O 1
ATOM 3143 N N . GLN A 1 393 ? -9.864 1.073 -9.376 1.00 93.81 393 GLN A N 1
ATOM 3144 C CA . GLN A 1 393 ? -10.242 -0.231 -9.915 1.00 93.81 393 GLN A CA 1
ATOM 3145 C C . GLN A 1 393 ? -9.803 -1.391 -9.016 1.00 93.81 393 GLN A C 1
ATOM 3147 O O . GLN A 1 393 ? -10.217 -2.521 -9.262 1.00 93.81 393 GLN A O 1
ATOM 3152 N N . MET A 1 394 ? -8.964 -1.149 -8.006 1.00 95.69 394 MET A N 1
ATOM 3153 C CA . MET A 1 394 ? -8.465 -2.198 -7.116 1.00 95.69 394 MET A CA 1
ATOM 3154 C C . MET A 1 394 ? -9.490 -2.539 -6.034 1.00 95.69 394 MET A C 1
ATOM 3156 O O . MET A 1 394 ? -10.246 -1.675 -5.593 1.00 95.69 394 MET A O 1
ATOM 3160 N N . ASP A 1 395 ? -9.505 -3.795 -5.593 1.00 95.50 395 ASP A N 1
ATOM 3161 C CA . ASP A 1 395 ? -10.510 -4.291 -4.646 1.00 95.50 395 ASP A CA 1
ATOM 3162 C C . ASP A 1 395 ? -10.396 -3.574 -3.298 1.00 95.50 395 ASP A C 1
ATOM 3164 O O . ASP A 1 395 ? -11.384 -3.024 -2.823 1.00 95.50 395 ASP A O 1
ATOM 3168 N N . TRP A 1 396 ? -9.170 -3.418 -2.777 1.00 96.31 396 TRP A N 1
ATOM 3169 C CA . TRP A 1 396 ? -8.931 -2.692 -1.523 1.00 96.31 396 TRP A CA 1
ATOM 3170 C C . TRP A 1 396 ? -9.488 -1.264 -1.521 1.00 96.31 396 TRP A C 1
ATOM 3172 O O . TRP A 1 396 ? -9.869 -0.752 -0.469 1.00 96.31 396 TRP A O 1
ATOM 3182 N N . PHE A 1 397 ? -9.505 -0.603 -2.683 1.00 95.75 397 PHE A N 1
ATOM 3183 C CA . PHE A 1 397 ? -10.002 0.761 -2.806 1.00 95.75 397 PHE A CA 1
ATOM 3184 C C . PHE A 1 397 ? -11.520 0.791 -2.679 1.00 95.75 397 PHE A C 1
ATOM 3186 O O . PHE A 1 397 ? -12.061 1.635 -1.967 1.00 95.75 397 PHE A O 1
ATOM 3193 N N . ARG A 1 398 ? -12.199 -0.134 -3.367 1.00 94.38 398 ARG A N 1
ATOM 3194 C CA . ARG A 1 398 ? -13.659 -0.247 -3.327 1.00 94.38 398 ARG A CA 1
ATOM 3195 C C . ARG A 1 398 ? -14.127 -0.667 -1.939 1.00 94.38 398 ARG A C 1
ATOM 3197 O O . ARG A 1 398 ? -14.990 0.003 -1.392 1.00 94.38 398 ARG A O 1
ATOM 3204 N N . ASP A 1 399 ? -13.472 -1.656 -1.333 1.00 94.50 399 ASP A N 1
ATOM 3205 C CA . ASP A 1 399 ? -13.786 -2.117 0.024 1.00 94.50 399 ASP A CA 1
ATOM 3206 C C . ASP A 1 399 ? -13.669 -0.977 1.050 1.00 94.50 399 ASP A C 1
ATOM 3208 O O . ASP A 1 399 ? -14.507 -0.829 1.939 1.00 94.50 399 ASP A O 1
ATOM 3212 N N . LEU A 1 400 ? -12.632 -0.139 0.921 1.00 92.88 400 LEU A N 1
ATOM 3213 C CA . LEU A 1 400 ? -12.429 0.999 1.813 1.00 92.88 400 LEU A CA 1
ATOM 3214 C C . LEU A 1 400 ? -13.441 2.123 1.567 1.00 92.88 400 LEU A C 1
ATOM 3216 O O . LEU A 1 400 ? -13.863 2.780 2.518 1.00 92.88 400 LEU A O 1
ATOM 3220 N N . LEU A 1 401 ? -13.828 2.350 0.311 1.00 90.19 401 LEU A N 1
ATOM 3221 C CA . LEU A 1 401 ? -14.864 3.318 -0.034 1.00 90.19 401 LEU A CA 1
ATOM 3222 C C . LEU A 1 401 ? -16.225 2.880 0.520 1.00 90.19 401 LEU A C 1
ATOM 3224 O O . LEU A 1 401 ? -16.905 3.684 1.152 1.00 90.19 401 LEU A O 1
ATOM 3228 N N . ASP A 1 402 ? -16.574 1.604 0.356 1.00 89.38 402 ASP A N 1
ATOM 3229 C CA . ASP A 1 402 ? -17.801 1.019 0.894 1.00 89.38 402 ASP A CA 1
ATOM 3230 C C . ASP A 1 402 ? -17.836 1.143 2.424 1.00 89.38 402 ASP A C 1
ATOM 3232 O O . ASP A 1 402 ? -18.847 1.572 2.982 1.00 89.38 402 ASP A O 1
ATOM 3236 N N . PHE A 1 403 ? -16.712 0.873 3.102 1.00 87.81 403 PHE A N 1
ATOM 3237 C CA . PHE A 1 403 ? -16.574 1.083 4.547 1.00 87.81 403 PHE A CA 1
ATOM 3238 C C . PHE A 1 403 ? -16.735 2.556 4.952 1.00 87.81 403 PHE A C 1
ATOM 3240 O O . PHE A 1 403 ? -17.465 2.861 5.895 1.00 87.81 403 PHE A O 1
ATOM 3247 N N . ALA A 1 404 ? -16.092 3.484 4.236 1.00 83.75 404 ALA A N 1
ATOM 3248 C CA . ALA A 1 404 ? -16.180 4.916 4.523 1.00 83.75 404 ALA A CA 1
ATOM 3249 C C . ALA A 1 404 ? -17.590 5.490 4.287 1.00 83.75 404 ALA A C 1
ATOM 3251 O O . ALA A 1 404 ? -17.955 6.492 4.900 1.00 83.75 404 ALA A O 1
ATOM 3252 N N . CYS A 1 405 ? -18.386 4.858 3.420 1.00 78.75 405 CYS A N 1
ATOM 3253 C CA . CYS A 1 405 ? -19.770 5.227 3.133 1.00 78.75 405 CYS A CA 1
ATOM 3254 C C . CYS A 1 405 ? -20.807 4.555 4.049 1.00 78.75 405 CYS A C 1
ATOM 3256 O O . CYS A 1 405 ? -22.003 4.815 3.886 1.00 78.75 405 CYS A O 1
ATOM 3258 N N . LEU A 1 406 ? -20.397 3.711 5.004 1.00 71.06 406 LEU A N 1
ATOM 3259 C CA . LEU A 1 406 ? -21.337 3.113 5.949 1.00 71.06 406 LEU A CA 1
ATOM 3260 C C . LEU A 1 406 ? -22.029 4.208 6.777 1.00 71.06 406 LEU A C 1
ATOM 3262 O O . LEU A 1 406 ? -21.360 5.114 7.281 1.00 71.06 406 LEU A O 1
ATOM 3266 N N . PRO A 1 407 ? -23.362 4.136 6.957 1.00 59.72 407 PRO A N 1
ATOM 3267 C CA . PRO A 1 407 ? -24.074 5.082 7.796 1.00 59.72 407 PRO A CA 1
ATOM 3268 C C . PRO A 1 407 ? -23.578 4.939 9.234 1.00 59.72 407 PRO A C 1
ATOM 3270 O O . PRO A 1 407 ? -23.907 3.985 9.942 1.00 59.72 407 PRO A O 1
ATOM 3273 N N . THR A 1 408 ? -22.775 5.902 9.677 1.00 55.59 408 THR A N 1
ATOM 3274 C CA . THR A 1 408 ? -22.465 6.078 11.091 1.00 55.59 408 THR A CA 1
ATOM 3275 C C . THR A 1 408 ? -23.790 6.275 11.823 1.00 55.59 408 THR A C 1
ATOM 3277 O O . THR A 1 408 ? -24.600 7.096 11.390 1.00 55.59 408 THR A O 1
ATOM 3280 N N . GLY A 1 409 ? -24.037 5.472 12.865 1.00 52.03 409 GLY A N 1
ATOM 3281 C CA . GLY A 1 409 ? -25.292 5.443 13.625 1.00 52.03 409 GLY A CA 1
ATOM 3282 C C . GLY A 1 409 ? -25.771 6.826 14.093 1.00 52.03 409 GLY A C 1
ATOM 3283 O O . GLY A 1 409 ? -25.039 7.807 13.961 1.00 52.03 409 GLY A O 1
ATOM 3284 N N . PRO A 1 410 ? -27.005 6.928 14.628 1.00 42.75 410 PRO A N 1
ATOM 3285 C CA . PRO A 1 410 ? -27.638 8.212 14.910 1.00 42.75 410 PRO A CA 1
ATOM 3286 C C . PRO A 1 410 ? -26.677 9.075 15.717 1.00 42.75 410 PRO A C 1
ATOM 3288 O O . PRO A 1 410 ? -26.224 8.647 16.779 1.00 42.75 410 PRO A O 1
ATOM 3291 N N . ALA A 1 411 ? -26.337 10.246 15.171 1.00 44.31 411 ALA A N 1
ATOM 3292 C CA . ALA A 1 411 ? -25.553 11.252 15.861 1.00 44.31 411 ALA A CA 1
ATOM 3293 C C . ALA A 1 411 ? -26.186 11.429 17.239 1.00 44.31 411 ALA A C 1
ATOM 3295 O O . ALA A 1 411 ? -27.301 11.937 17.360 1.00 44.31 411 ALA A O 1
ATOM 3296 N N . VAL A 1 412 ? -25.531 10.897 18.269 1.00 41.34 412 VAL A N 1
ATOM 3297 C CA . VAL A 1 412 ? -25.979 11.098 19.635 1.00 41.34 412 VAL A CA 1
ATOM 3298 C C . VAL A 1 412 ? -25.788 12.585 19.859 1.00 41.34 412 VAL A C 1
ATOM 3300 O O . VAL A 1 412 ? -24.662 13.048 20.022 1.00 41.34 412 VAL A O 1
ATOM 3303 N N . GLU A 1 413 ? -26.890 13.331 19.794 1.00 36.88 413 GLU A N 1
ATOM 3304 C CA . GLU A 1 413 ? -26.996 14.670 20.347 1.00 36.88 413 GLU A CA 1
ATOM 3305 C C . GLU A 1 413 ? -26.678 14.547 21.839 1.00 36.88 413 GLU A C 1
ATOM 3307 O O . GLU A 1 413 ? -27.546 14.360 22.696 1.00 36.88 413 GLU A O 1
ATOM 3312 N N . SER A 1 414 ? -25.391 14.586 22.166 1.00 37.53 414 SER A N 1
ATOM 3313 C CA . SER A 1 414 ? -24.927 14.887 23.501 1.00 37.53 414 SER A CA 1
ATOM 3314 C C . SER A 1 414 ? -25.456 16.282 23.813 1.00 37.53 414 SER A C 1
ATOM 3316 O O . SER A 1 414 ? -24.959 17.288 23.312 1.00 37.53 414 SER A O 1
ATOM 3318 N N . LYS A 1 415 ? -26.535 16.343 24.603 1.00 32.34 415 LYS A N 1
ATOM 3319 C CA . LYS A 1 415 ? -27.036 17.598 25.167 1.00 32.34 415 LYS A CA 1
ATOM 3320 C C . LYS A 1 415 ? -25.845 18.369 25.746 1.00 32.34 415 LYS A C 1
ATOM 3322 O O . LYS A 1 415 ? -25.191 17.836 26.647 1.00 32.34 415 LYS A O 1
ATOM 3327 N N . PRO A 1 416 ? -25.566 19.600 25.289 1.00 36.34 416 PRO A N 1
ATOM 3328 C CA . PRO A 1 416 ? -24.537 20.404 25.910 1.00 36.34 416 PRO A CA 1
ATOM 3329 C C . PRO A 1 416 ? -25.064 20.809 27.286 1.00 36.34 416 PRO A C 1
ATOM 3331 O O . PRO A 1 416 ? -26.084 21.492 27.406 1.00 36.34 416 PRO A O 1
ATOM 3334 N N . ALA A 1 417 ? -24.392 20.359 28.344 1.00 36.56 417 ALA A N 1
ATOM 3335 C CA . ALA A 1 417 ? -24.509 21.029 29.626 1.00 36.56 417 ALA A CA 1
ATOM 3336 C C . ALA A 1 417 ? -24.000 22.460 29.413 1.00 36.56 417 ALA A C 1
ATOM 3338 O O . ALA A 1 417 ? -22.886 22.679 28.940 1.00 36.56 417 ALA A O 1
ATOM 3339 N N . VAL A 1 418 ? -24.888 23.414 29.667 1.00 44.50 418 VAL A N 1
ATOM 3340 C CA . VAL A 1 418 ? -24.721 24.843 29.420 1.00 44.50 418 VAL A CA 1
ATOM 3341 C C . VAL A 1 418 ? -23.413 25.352 30.029 1.00 44.50 418 VAL A C 1
ATOM 3343 O O . VAL A 1 418 ? -23.300 25.469 31.244 1.00 44.50 418 VAL A O 1
ATOM 3346 N N . THR A 1 419 ? -22.471 25.742 29.173 1.00 35.84 419 THR A N 1
ATOM 3347 C CA . THR A 1 419 ? -21.578 26.868 29.457 1.00 35.84 419 THR A CA 1
ATOM 3348 C C . THR A 1 419 ? -21.394 27.644 28.163 1.00 35.84 419 THR A C 1
ATOM 3350 O O . THR A 1 419 ? -20.814 27.153 27.197 1.00 35.84 419 THR A O 1
ATOM 3353 N N . GLU A 1 420 ? -21.983 28.836 28.126 1.00 41.06 420 GLU A N 1
ATOM 3354 C CA . GLU A 1 420 ? -21.863 29.785 27.029 1.00 41.06 420 GLU A CA 1
ATOM 3355 C C . GLU A 1 420 ? -20.393 30.142 26.798 1.00 41.06 420 GLU A C 1
ATOM 3357 O O . GLU A 1 420 ? -19.766 30.749 27.659 1.00 41.06 420 GLU A O 1
ATOM 3362 N N . LEU A 1 421 ? -19.863 29.737 25.643 1.00 38.25 421 LEU A N 1
ATOM 3363 C CA . LEU A 1 421 ? -18.798 30.387 24.868 1.00 38.25 421 LEU A CA 1
ATOM 3364 C C . LEU A 1 421 ? -18.669 29.607 23.551 1.00 38.25 421 LEU A C 1
ATOM 3366 O O . LEU A 1 421 ? -17.698 28.905 23.282 1.00 38.25 421 LEU A O 1
ATOM 3370 N N . ALA A 1 422 ? -19.721 29.690 22.736 1.00 41.53 422 ALA A N 1
ATOM 3371 C CA . ALA A 1 422 ? -19.727 29.157 21.383 1.00 41.53 422 ALA A CA 1
ATOM 3372 C C . ALA A 1 422 ? -18.892 30.067 20.471 1.00 41.53 422 ALA A C 1
ATOM 3374 O O . ALA A 1 422 ? -19.396 31.040 19.912 1.00 41.53 422 ALA A O 1
ATOM 3375 N N . VAL A 1 423 ? -17.613 29.728 20.314 1.00 38.12 423 VAL A N 1
ATOM 3376 C CA . VAL A 1 423 ? -16.818 30.083 19.136 1.00 38.12 423 VAL A CA 1
ATOM 3377 C C . VAL A 1 423 ? -16.078 28.821 18.695 1.00 38.12 423 VAL A C 1
ATOM 3379 O O . VAL A 1 423 ? -15.202 28.336 19.404 1.00 38.12 423 VAL A O 1
ATOM 3382 N N . ASN A 1 424 ? -16.448 28.356 17.499 1.00 35.78 424 ASN A N 1
ATOM 3383 C CA . ASN A 1 424 ? -15.885 27.273 16.677 1.00 35.78 424 ASN A CA 1
ATOM 3384 C C . ASN A 1 424 ? -16.617 25.924 16.761 1.00 35.78 424 ASN A C 1
ATOM 3386 O O . ASN A 1 424 ? -16.730 25.298 17.808 1.00 35.78 424 ASN A O 1
ATOM 3390 N N . GLY A 1 425 ? -17.161 25.523 15.606 1.00 35.09 425 GLY A N 1
ATOM 3391 C CA . GLY A 1 425 ? -18.085 24.407 15.438 1.00 35.09 425 GLY A CA 1
ATOM 3392 C C . GLY A 1 425 ? -17.426 23.036 15.534 1.00 35.09 425 GLY A C 1
ATOM 3393 O O . GLY A 1 425 ? -16.667 22.643 14.656 1.00 35.09 425 GLY A O 1
ATOM 3394 N N . ALA A 1 426 ? -17.803 22.291 16.567 1.00 39.59 426 ALA A N 1
ATOM 3395 C CA . ALA A 1 426 ? -17.419 20.903 16.788 1.00 39.59 426 ALA A CA 1
ATOM 3396 C C . ALA A 1 426 ? -18.690 20.049 16.889 1.00 39.59 426 ALA A C 1
ATOM 3398 O O . ALA A 1 426 ? -19.127 19.654 17.966 1.00 39.59 426 ALA A O 1
ATOM 3399 N N . SER A 1 427 ? -19.343 19.826 15.751 1.00 37.12 427 SER A N 1
ATOM 3400 C CA . SER A 1 427 ? -20.509 18.944 15.668 1.00 37.12 427 SER A CA 1
ATOM 3401 C C . SER A 1 427 ? -20.564 18.234 14.313 1.00 37.12 427 SER A C 1
ATOM 3403 O O . SER A 1 427 ? -21.576 18.319 13.623 1.00 37.12 427 SER A O 1
ATOM 3405 N N . THR A 1 428 ? -19.456 17.600 13.888 1.00 40.84 428 THR A N 1
ATOM 3406 C CA . THR A 1 428 ? -19.388 16.653 12.740 1.00 40.84 428 THR A CA 1
ATOM 3407 C C . THR A 1 428 ? -18.084 15.811 12.698 1.00 40.84 428 THR A C 1
ATOM 3409 O O . THR A 1 428 ? -17.639 15.428 11.623 1.00 40.84 428 THR A O 1
ATOM 3412 N N . GLU A 1 429 ? -17.407 15.530 13.820 1.00 46.44 429 GLU A N 1
ATOM 3413 C CA . GLU A 1 429 ? -16.061 14.905 13.757 1.00 46.44 429 GLU A CA 1
ATOM 3414 C C . GLU A 1 429 ? -16.067 13.398 13.414 1.00 46.44 429 GLU A C 1
ATOM 3416 O O . GLU A 1 429 ? -15.179 12.928 12.709 1.00 46.44 429 GLU A O 1
ATOM 3421 N N . ALA A 1 430 ? -17.096 12.638 13.812 1.00 46.50 430 ALA A N 1
ATOM 3422 C CA . ALA A 1 430 ? -17.113 11.175 13.643 1.00 46.50 430 ALA A CA 1
ATOM 3423 C C . ALA A 1 430 ? -17.201 10.696 12.177 1.00 46.50 430 ALA A C 1
ATOM 3425 O O . ALA A 1 430 ? -16.676 9.638 11.842 1.00 46.50 430 ALA A O 1
ATOM 3426 N N . THR A 1 431 ? -17.835 11.466 11.286 1.00 51.47 431 THR A N 1
ATOM 3427 C CA . THR A 1 431 ? -17.877 11.152 9.844 1.00 51.47 431 THR A CA 1
ATOM 3428 C C . THR A 1 431 ? -16.596 11.553 9.118 1.00 51.47 431 THR A C 1
ATOM 3430 O O . THR A 1 431 ? -16.297 11.005 8.066 1.00 51.47 431 THR A O 1
ATOM 3433 N N . ASP A 1 432 ? -15.833 12.511 9.648 1.00 63.62 432 ASP A N 1
ATOM 3434 C CA . ASP A 1 432 ? -14.584 12.964 9.025 1.00 63.62 432 ASP A CA 1
ATOM 3435 C C . ASP A 1 432 ? -13.474 11.909 9.197 1.00 63.62 432 ASP A C 1
ATOM 3437 O O . ASP A 1 432 ? -12.685 11.646 8.291 1.00 63.62 432 ASP A O 1
ATOM 3441 N N . ASP A 1 433 ? -13.469 11.201 10.326 1.00 71.94 433 ASP A N 1
ATOM 3442 C CA . ASP A 1 433 ? -12.446 10.204 10.642 1.00 71.94 433 ASP A CA 1
ATOM 3443 C C . ASP A 1 433 ? -12.422 9.008 9.679 1.00 71.94 433 ASP A C 1
ATOM 3445 O O . ASP A 1 433 ? -11.345 8.599 9.235 1.00 71.94 433 ASP A O 1
ATOM 3449 N N . THR A 1 434 ? -13.580 8.471 9.284 1.00 76.31 434 THR A N 1
ATOM 3450 C CA . THR A 1 434 ? -13.640 7.389 8.285 1.00 76.31 434 THR A CA 1
ATOM 3451 C C . THR A 1 434 ? -13.318 7.890 6.877 1.00 76.31 434 THR A C 1
ATOM 3453 O O . THR A 1 434 ? -12.634 7.196 6.124 1.00 76.31 434 THR A O 1
ATOM 3456 N N . LEU A 1 435 ? -13.717 9.119 6.529 1.00 81.00 435 LEU A N 1
ATOM 3457 C CA . LEU A 1 435 ? -13.395 9.741 5.239 1.00 81.00 435 LEU A CA 1
ATOM 3458 C C . LEU A 1 435 ? -11.886 9.976 5.060 1.00 81.00 435 LEU A C 1
ATOM 3460 O O . LEU A 1 435 ? -11.374 9.910 3.940 1.00 81.00 435 LEU A O 1
ATOM 3464 N N . ARG A 1 436 ? -11.146 10.186 6.155 1.00 85.19 436 ARG A N 1
ATOM 3465 C CA . ARG A 1 436 ? -9.681 10.341 6.140 1.00 85.19 436 ARG A CA 1
ATOM 3466 C C . ARG A 1 436 ? -8.919 9.032 5.924 1.00 85.19 436 ARG A C 1
ATOM 3468 O O . ARG A 1 436 ? -7.742 9.076 5.553 1.00 85.19 436 ARG A O 1
ATOM 3475 N N . LEU A 1 437 ? -9.559 7.870 6.082 1.00 89.44 437 LEU A N 1
ATOM 3476 C CA . LEU A 1 437 ? -8.900 6.567 5.932 1.00 89.44 437 LEU A CA 1
ATOM 3477 C C . LEU A 1 437 ? -8.304 6.360 4.546 1.00 89.44 437 LEU A C 1
ATOM 3479 O O . LEU A 1 437 ? -7.190 5.849 4.422 1.00 89.44 437 LEU A O 1
ATOM 3483 N N . LEU A 1 438 ? -9.028 6.759 3.501 1.00 91.81 438 LEU A N 1
ATOM 3484 C CA . LEU A 1 438 ? -8.572 6.594 2.128 1.00 91.81 438 LEU A CA 1
ATOM 3485 C C . LEU A 1 438 ? -7.344 7.480 1.829 1.00 91.81 438 LEU A C 1
ATOM 3487 O O . LEU A 1 438 ? -6.311 6.920 1.447 1.00 91.81 438 LEU A O 1
ATOM 3491 N N . PRO A 1 439 ? -7.364 8.806 2.086 1.00 92.06 439 PRO A N 1
ATOM 3492 C CA . PRO A 1 439 ? -6.169 9.646 2.001 1.00 92.06 439 PRO A CA 1
ATOM 3493 C C . PRO A 1 439 ? -4.973 9.126 2.814 1.00 92.06 439 PRO A C 1
ATOM 3495 O O . PRO A 1 439 ? -3.843 9.160 2.319 1.00 92.06 439 PRO A O 1
ATOM 3498 N N . TYR A 1 440 ? -5.192 8.616 4.032 1.00 91.75 440 TYR A N 1
ATOM 3499 C CA . TYR A 1 440 ? -4.112 8.046 4.845 1.00 91.75 440 TYR A CA 1
ATOM 3500 C C . TYR A 1 440 ? -3.591 6.720 4.293 1.00 91.75 440 TYR A C 1
ATOM 3502 O O . TYR A 1 440 ? -2.387 6.484 4.320 1.00 91.75 440 TYR A O 1
ATOM 3510 N N . THR A 1 441 ? -4.448 5.866 3.738 1.00 94.56 441 THR A N 1
ATOM 3511 C CA . THR A 1 441 ? -4.019 4.615 3.094 1.00 94.56 441 THR A CA 1
ATOM 3512 C C . THR A 1 441 ? -3.152 4.906 1.873 1.00 94.56 441 THR A C 1
ATOM 3514 O O . THR A 1 441 ? -2.090 4.301 1.696 1.00 94.56 441 THR A O 1
ATOM 3517 N N . VAL A 1 442 ? -3.550 5.891 1.061 1.00 95.00 442 VAL A N 1
ATOM 3518 C CA . VAL A 1 442 ? -2.755 6.338 -0.087 1.00 95.00 442 VAL A CA 1
ATOM 3519 C C . VAL A 1 442 ? -1.399 6.875 0.373 1.00 95.00 442 VAL A C 1
ATOM 3521 O O . VAL A 1 442 ? -0.371 6.450 -0.145 1.00 95.00 442 VAL A O 1
ATOM 3524 N N . GLU A 1 443 ? -1.362 7.741 1.385 1.00 93.06 443 GLU A N 1
ATOM 3525 C CA . GLU A 1 443 ? -0.113 8.310 1.903 1.00 93.06 443 GLU A CA 1
ATOM 3526 C C . GLU A 1 443 ? 0.802 7.251 2.557 1.00 93.06 443 GLU A C 1
ATOM 3528 O O . GLU A 1 443 ? 2.005 7.201 2.296 1.00 93.06 443 GLU A O 1
ATOM 3533 N N . LYS A 1 444 ? 0.257 6.385 3.421 1.00 91.00 444 LYS A N 1
ATOM 3534 C CA . LYS A 1 444 ? 1.051 5.460 4.248 1.00 91.00 444 LYS A CA 1
ATOM 3535 C C . LYS A 1 444 ? 1.429 4.165 3.539 1.00 91.00 444 LYS A C 1
ATOM 3537 O O . LYS A 1 444 ? 2.404 3.540 3.966 1.00 91.00 444 LYS A O 1
ATOM 3542 N N . VAL A 1 445 ? 0.697 3.769 2.496 1.00 95.44 445 VAL A N 1
ATOM 3543 C CA . VAL A 1 445 ? 0.895 2.492 1.792 1.00 95.44 445 VAL A CA 1
ATOM 3544 C C . VAL A 1 445 ? 1.229 2.711 0.320 1.00 95.44 445 VAL A C 1
ATOM 3546 O O . VAL A 1 445 ? 2.323 2.352 -0.120 1.00 95.44 445 VAL A O 1
ATOM 3549 N N . VAL A 1 446 ? 0.327 3.341 -0.438 1.00 96.38 446 VAL A N 1
ATOM 3550 C CA . VAL A 1 446 ? 0.479 3.479 -1.898 1.00 96.38 446 VAL A CA 1
ATOM 3551 C C . VAL A 1 446 ? 1.678 4.355 -2.252 1.00 96.38 446 VAL A C 1
ATOM 3553 O O . VAL A 1 446 ? 2.474 3.989 -3.114 1.00 96.38 446 VAL A O 1
ATOM 3556 N N . LEU A 1 447 ? 1.854 5.485 -1.566 1.00 95.81 447 LEU A N 1
ATOM 3557 C CA . LEU A 1 447 ? 2.930 6.434 -1.839 1.00 95.81 447 LEU A CA 1
ATOM 3558 C C . LEU A 1 447 ? 4.307 5.853 -1.502 1.00 95.81 447 LEU A C 1
ATOM 3560 O O . LEU A 1 447 ? 5.261 6.075 -2.246 1.00 95.81 447 LEU A O 1
ATOM 3564 N N . LYS A 1 448 ? 4.411 5.041 -0.439 1.00 94.69 448 LYS A N 1
ATOM 3565 C CA . LYS A 1 448 ? 5.644 4.297 -0.131 1.00 94.69 448 LYS A CA 1
ATOM 3566 C C . LYS A 1 448 ? 6.002 3.342 -1.264 1.00 94.69 448 LYS A C 1
ATOM 3568 O O . LYS A 1 448 ? 7.134 3.362 -1.743 1.00 94.69 448 LYS A O 1
ATOM 3573 N N . ARG A 1 449 ? 5.023 2.567 -1.745 1.00 96.62 449 ARG A N 1
ATOM 3574 C CA . ARG A 1 449 ? 5.218 1.662 -2.882 1.00 96.62 449 ARG A CA 1
ATOM 3575 C C . ARG A 1 449 ? 5.592 2.422 -4.154 1.00 96.62 449 ARG A C 1
ATOM 3577 O O . ARG A 1 449 ? 6.524 2.026 -4.846 1.00 96.62 449 ARG A O 1
ATOM 3584 N N . LEU A 1 450 ? 4.912 3.530 -4.447 1.00 97.12 450 LEU A N 1
ATOM 3585 C CA . LEU A 1 450 ? 5.223 4.388 -5.590 1.00 97.12 450 LEU A CA 1
ATOM 3586 C C . LEU A 1 450 ? 6.670 4.893 -5.524 1.00 97.12 450 LEU A C 1
ATOM 3588 O O . LEU A 1 450 ? 7.388 4.805 -6.517 1.00 97.12 450 LEU A O 1
ATOM 3592 N N . ASN A 1 451 ? 7.119 5.352 -4.354 1.00 96.88 451 ASN A N 1
ATOM 3593 C CA . ASN A 1 451 ? 8.486 5.821 -4.157 1.00 96.88 451 ASN A CA 1
ATOM 3594 C C . ASN A 1 451 ? 9.528 4.722 -4.445 1.00 96.88 451 ASN A C 1
ATOM 3596 O O . ASN A 1 451 ? 10.505 4.952 -5.161 1.00 96.88 451 ASN A O 1
ATOM 3600 N N . GLU A 1 452 ? 9.295 3.498 -3.960 1.00 96.56 452 GLU A N 1
ATOM 3601 C CA . GLU A 1 452 ? 10.152 2.345 -4.267 1.00 96.56 452 GLU A CA 1
ATOM 3602 C C . GLU A 1 452 ? 10.221 2.053 -5.771 1.00 96.56 452 GLU A C 1
ATOM 3604 O O . GLU A 1 452 ? 11.305 1.811 -6.306 1.00 96.56 452 GLU A O 1
ATOM 3609 N N . LEU A 1 453 ? 9.079 2.088 -6.462 1.00 96.69 453 LEU A N 1
ATOM 3610 C CA . LEU A 1 453 ? 8.993 1.806 -7.896 1.00 96.69 453 LEU A CA 1
ATOM 3611 C C . LEU A 1 453 ? 9.685 2.881 -8.739 1.00 96.69 453 LEU A C 1
ATOM 3613 O O . LEU A 1 453 ? 10.416 2.546 -9.677 1.00 96.69 453 LEU A O 1
ATOM 3617 N N . VAL A 1 454 ? 9.517 4.156 -8.377 1.00 97.44 454 VAL A N 1
ATOM 3618 C CA . VAL A 1 454 ? 10.200 5.288 -9.018 1.00 97.44 454 VAL A CA 1
ATOM 3619 C C . VAL A 1 454 ? 11.712 5.180 -8.829 1.00 97.44 454 VAL A C 1
ATOM 3621 O O . VAL A 1 454 ? 12.470 5.292 -9.793 1.00 97.44 454 VAL A O 1
ATOM 3624 N N . SER A 1 455 ? 12.160 4.877 -7.609 1.00 96.12 455 SER A N 1
ATOM 3625 C CA . SER A 1 455 ? 13.578 4.655 -7.312 1.00 96.12 455 SER A CA 1
ATOM 3626 C C . SER A 1 455 ? 14.162 3.481 -8.105 1.00 96.12 455 SER A C 1
ATOM 3628 O O . SER A 1 455 ? 15.283 3.547 -8.611 1.00 96.12 455 SER A O 1
ATOM 3630 N N . ALA A 1 456 ? 13.404 2.389 -8.225 1.00 95.00 456 ALA A N 1
ATOM 3631 C CA . ALA A 1 456 ? 13.895 1.145 -8.796 1.00 95.00 456 ALA A CA 1
ATOM 3632 C C . ALA A 1 456 ? 13.839 1.075 -10.325 1.00 95.00 456 ALA A C 1
ATOM 3634 O O . ALA A 1 456 ? 14.671 0.378 -10.906 1.00 95.00 456 ALA A O 1
ATOM 3635 N N . SER A 1 457 ? 12.847 1.703 -10.960 1.00 94.50 457 SER A N 1
ATOM 3636 C CA . SER A 1 457 ? 12.481 1.348 -12.338 1.00 94.50 457 SER A CA 1
ATOM 3637 C C . SER A 1 457 ? 12.009 2.484 -13.242 1.00 94.50 457 SER A C 1
ATOM 3639 O O . SER A 1 457 ? 11.995 2.275 -14.451 1.00 94.50 457 SER A O 1
ATOM 3641 N N . TRP A 1 458 ? 11.655 3.663 -12.714 1.00 95.94 458 TRP A N 1
ATOM 3642 C CA . TRP A 1 458 ? 11.243 4.785 -13.567 1.00 95.94 458 TRP A CA 1
ATOM 3643 C C . TRP A 1 458 ? 12.428 5.320 -14.367 1.00 95.94 458 TRP A C 1
ATOM 3645 O O . TRP A 1 458 ? 13.443 5.681 -13.776 1.00 95.94 458 TRP A O 1
ATOM 3655 N N . ASP A 1 459 ? 12.290 5.416 -15.686 1.00 93.38 459 ASP A N 1
ATOM 3656 C CA . ASP A 1 459 ? 13.301 5.973 -16.579 1.00 93.38 459 ASP A CA 1
ATOM 3657 C C . ASP A 1 459 ? 13.026 7.447 -16.959 1.00 93.38 459 ASP A C 1
ATOM 3659 O O . ASP A 1 459 ? 12.103 7.710 -17.738 1.00 93.38 459 ASP A O 1
ATOM 3663 N N . PRO A 1 460 ? 13.852 8.420 -16.515 1.00 93.44 460 PRO A N 1
ATOM 3664 C CA . PRO A 1 460 ? 13.654 9.835 -16.848 1.00 93.44 460 PRO A CA 1
ATOM 3665 C C . PRO A 1 460 ? 13.810 10.166 -18.340 1.00 93.44 460 PRO A C 1
ATOM 3667 O O . PRO A 1 460 ? 13.274 11.169 -18.806 1.00 93.44 460 PRO A O 1
ATOM 3670 N N . LEU A 1 461 ? 14.524 9.334 -19.110 1.00 90.75 461 LEU A N 1
ATOM 3671 C CA . LEU A 1 461 ? 14.661 9.504 -20.564 1.00 90.75 461 LEU A CA 1
ATOM 3672 C C . LEU A 1 461 ? 13.512 8.842 -21.345 1.00 90.75 461 LEU A C 1
ATOM 3674 O O . LEU A 1 461 ? 13.406 9.017 -22.565 1.00 90.75 461 LEU A O 1
ATOM 3678 N N . SER A 1 462 ? 12.633 8.096 -20.667 1.00 90.94 462 SER A N 1
ATOM 3679 C CA . SER A 1 462 ? 11.393 7.617 -21.265 1.00 90.94 462 SER A CA 1
ATOM 3680 C C . SER A 1 462 ? 10.317 8.683 -21.143 1.00 90.94 462 SER A C 1
ATOM 3682 O O . SER A 1 462 ? 9.768 8.941 -20.068 1.00 90.94 462 SER A O 1
ATOM 3684 N N . GLY A 1 463 ? 9.981 9.297 -22.282 1.00 88.56 463 GLY A N 1
ATOM 3685 C CA . GLY A 1 463 ? 8.900 10.270 -22.355 1.00 88.56 463 GLY A CA 1
ATOM 3686 C C . GLY A 1 463 ? 7.595 9.630 -21.901 1.00 88.56 463 GLY A C 1
ATOM 3687 O O . GLY A 1 463 ? 6.889 10.195 -21.077 1.00 88.56 463 GLY A O 1
ATOM 3688 N N . ARG A 1 464 ? 7.306 8.410 -22.355 1.00 89.12 464 ARG A N 1
ATOM 3689 C CA . ARG A 1 464 ? 6.082 7.692 -21.995 1.00 89.12 464 ARG A CA 1
ATOM 3690 C C . ARG A 1 464 ? 5.972 7.427 -20.493 1.00 89.12 464 ARG A C 1
ATOM 3692 O O . ARG A 1 464 ? 4.930 7.730 -19.919 1.00 89.12 464 ARG A O 1
ATOM 3699 N N . GLU A 1 465 ? 7.018 6.883 -19.871 1.00 92.81 465 GLU A N 1
ATOM 3700 C CA . GLU A 1 465 ? 7.003 6.604 -18.429 1.00 92.81 465 GLU A CA 1
ATOM 3701 C C . GLU A 1 465 ? 6.895 7.901 -17.618 1.00 92.81 465 GLU A C 1
ATOM 3703 O O . GLU A 1 465 ? 6.117 7.971 -16.669 1.00 92.81 465 GLU A O 1
ATOM 3708 N N . SER A 1 466 ? 7.600 8.956 -18.039 1.00 94.50 466 SER A N 1
ATOM 3709 C CA . SER A 1 466 ? 7.547 10.268 -17.387 1.00 94.50 466 SER A CA 1
ATOM 3710 C C . SER A 1 466 ? 6.174 10.932 -17.509 1.00 94.50 466 SER A C 1
ATOM 3712 O O . SER A 1 466 ? 5.683 11.482 -16.529 1.00 94.50 466 SER A O 1
ATOM 3714 N N . HIS A 1 467 ? 5.505 10.837 -18.665 1.00 93.25 467 HIS A N 1
ATOM 3715 C CA . HIS A 1 467 ? 4.136 11.342 -18.816 1.00 93.25 467 HIS A CA 1
ATOM 3716 C C . HIS A 1 467 ? 3.172 10.596 -17.889 1.00 93.25 467 HIS A C 1
ATOM 3718 O O . HIS A 1 467 ? 2.382 11.236 -17.203 1.00 93.25 467 HIS A O 1
ATOM 3724 N N . GLN A 1 468 ? 3.252 9.264 -17.821 1.00 94.00 468 GLN A N 1
ATOM 3725 C CA . GLN A 1 468 ? 2.388 8.480 -16.934 1.00 94.00 468 GLN A CA 1
ATOM 3726 C C . GLN A 1 468 ? 2.630 8.792 -15.458 1.00 94.00 468 GLN A C 1
ATOM 3728 O O . GLN A 1 468 ? 1.670 8.977 -14.714 1.00 94.00 468 GLN A O 1
ATOM 3733 N N . LEU A 1 469 ? 3.894 8.924 -15.047 1.00 96.06 469 LEU A N 1
ATOM 3734 C CA . LEU A 1 469 ? 4.236 9.301 -13.680 1.00 96.06 469 LEU A CA 1
ATOM 3735 C C . LEU A 1 469 ? 3.707 10.700 -13.332 1.00 96.06 469 LEU A C 1
ATOM 3737 O O . LEU A 1 469 ? 3.121 10.880 -12.268 1.00 96.06 469 LEU A O 1
ATOM 3741 N N . VAL A 1 470 ? 3.863 11.677 -14.231 1.00 95.75 470 VAL A N 1
ATOM 3742 C CA . VAL A 1 470 ? 3.337 13.038 -14.038 1.00 95.75 470 VAL A CA 1
ATOM 3743 C C . VAL A 1 470 ? 1.813 13.031 -13.943 1.00 95.75 470 VAL A C 1
ATOM 3745 O O . VAL A 1 470 ? 1.271 13.669 -13.043 1.00 95.75 470 VAL A O 1
ATOM 3748 N N . HIS A 1 471 ? 1.125 12.307 -14.831 1.00 94.44 471 HIS A N 1
ATOM 3749 C CA . HIS A 1 471 ? -0.329 12.157 -14.770 1.00 94.44 471 HIS A CA 1
ATOM 3750 C C . HIS A 1 471 ? -0.768 11.555 -13.437 1.00 94.44 471 HIS A C 1
ATOM 3752 O O . HIS A 1 471 ? -1.589 12.156 -12.754 1.00 94.44 471 HIS A O 1
ATOM 3758 N N . LEU A 1 472 ? -0.150 10.449 -13.014 1.00 94.94 472 LEU A N 1
ATOM 3759 C CA . LEU A 1 472 ? -0.456 9.820 -11.735 1.00 94.94 472 LEU A CA 1
ATOM 3760 C C . LEU A 1 472 ? -0.243 10.782 -10.562 1.00 94.94 472 LEU A C 1
ATOM 3762 O O . LEU A 1 472 ? -1.137 10.942 -9.743 1.00 94.94 472 LEU A O 1
ATOM 3766 N N . ILE A 1 473 ? 0.913 11.441 -10.465 1.00 94.50 473 ILE A N 1
ATOM 3767 C CA . ILE A 1 473 ? 1.202 12.358 -9.350 1.00 94.50 473 ILE A CA 1
ATOM 3768 C C . ILE A 1 473 ? 0.210 13.526 -9.337 1.00 94.50 473 ILE A C 1
ATOM 3770 O O . ILE A 1 473 ? -0.254 13.928 -8.270 1.00 94.50 473 ILE A O 1
ATOM 3774 N N . ARG A 1 474 ? -0.151 14.062 -10.506 1.00 94.12 474 ARG A N 1
ATOM 3775 C CA . ARG A 1 474 ? -1.143 15.135 -10.610 1.00 94.12 474 ARG A CA 1
ATOM 3776 C C . ARG A 1 474 ? -2.524 14.664 -10.158 1.00 94.12 474 ARG A C 1
ATOM 3778 O O . ARG A 1 474 ? -3.165 15.355 -9.375 1.00 94.12 474 ARG A O 1
ATOM 3785 N N . ASP A 1 475 ? -2.944 13.478 -10.583 1.00 93.38 475 ASP A N 1
ATOM 3786 C CA . ASP A 1 475 ? -4.215 12.891 -10.165 1.00 93.38 475 ASP A CA 1
ATOM 3787 C C . ASP A 1 475 ? -4.229 12.642 -8.651 1.00 93.38 475 ASP A C 1
ATOM 3789 O O . ASP A 1 475 ? -5.186 13.013 -7.972 1.00 93.38 475 ASP A O 1
ATOM 3793 N N . LEU A 1 476 ? -3.149 12.090 -8.089 1.00 93.50 476 LEU A N 1
ATOM 3794 C CA . LEU A 1 476 ? -3.050 11.826 -6.654 1.00 93.50 476 LEU A CA 1
ATOM 3795 C C . LEU A 1 476 ? -3.043 13.120 -5.819 1.00 93.50 476 LEU A C 1
ATOM 3797 O O . LEU A 1 476 ? -3.717 13.175 -4.797 1.00 93.50 476 LEU A O 1
ATOM 3801 N N . THR A 1 477 ? -2.323 14.162 -6.247 1.00 92.19 477 THR A N 1
ATOM 3802 C CA . THR A 1 477 ? -2.258 15.459 -5.534 1.00 92.19 477 THR A CA 1
ATOM 3803 C C . THR A 1 477 ? -3.557 16.258 -5.614 1.00 92.19 477 THR A C 1
ATOM 3805 O O . THR A 1 477 ? -3.871 17.002 -4.690 1.00 92.19 477 THR A O 1
ATOM 3808 N N . VAL A 1 478 ? -4.337 16.100 -6.688 1.00 92.75 478 VAL A N 1
ATOM 3809 C CA . VAL A 1 478 ? -5.678 16.699 -6.799 1.00 92.75 478 VAL A CA 1
ATOM 3810 C C . VAL A 1 478 ? -6.704 15.921 -5.973 1.00 92.75 478 VAL A C 1
ATOM 3812 O O . VAL A 1 478 ? -7.589 16.526 -5.375 1.00 92.75 478 VAL A O 1
ATOM 3815 N N . THR A 1 479 ? -6.595 14.591 -5.938 1.00 91.00 479 THR A N 1
ATOM 3816 C CA . THR A 1 479 ? -7.605 13.724 -5.312 1.00 91.00 479 THR A CA 1
ATOM 3817 C C . THR A 1 479 ? -7.420 13.597 -3.800 1.00 91.00 479 THR A C 1
ATOM 3819 O O . THR A 1 479 ? -8.407 13.534 -3.071 1.00 91.00 479 THR A O 1
ATOM 3822 N N . TYR A 1 480 ? -6.176 13.554 -3.309 1.00 91.31 480 TYR A N 1
ATOM 3823 C CA . TYR A 1 480 ? -5.884 13.248 -1.907 1.00 91.31 480 TYR A CA 1
ATOM 3824 C C . TYR A 1 480 ? -5.181 14.418 -1.208 1.00 91.31 480 TYR A C 1
ATOM 3826 O O . TYR A 1 480 ? -4.018 14.701 -1.505 1.00 91.31 480 TYR A O 1
ATOM 3834 N N . PRO A 1 481 ? -5.824 15.060 -0.213 1.00 87.88 481 PRO A N 1
ATOM 3835 C CA . PRO A 1 481 ? -5.262 16.229 0.470 1.00 87.88 481 PRO A CA 1
ATOM 3836 C C . PRO A 1 481 ? -4.019 15.908 1.316 1.00 87.88 481 PRO A C 1
ATOM 3838 O O . PRO A 1 481 ? -3.253 16.806 1.657 1.00 87.88 481 PRO A O 1
ATOM 3841 N N . THR A 1 482 ? -3.795 14.632 1.645 1.00 89.12 482 THR A N 1
ATOM 3842 C CA . THR A 1 482 ? -2.603 14.150 2.362 1.00 89.12 482 THR A CA 1
ATOM 3843 C C . THR A 1 482 ? -1.327 14.244 1.522 1.00 89.12 482 THR A C 1
ATOM 3845 O O . THR A 1 482 ? -0.226 14.261 2.076 1.00 89.12 482 THR A O 1
ATOM 3848 N N . LEU A 1 483 ? -1.445 14.346 0.193 1.00 91.69 483 LEU A N 1
ATOM 3849 C CA . LEU A 1 483 ? -0.318 14.533 -0.718 1.00 91.69 483 LEU A CA 1
ATOM 3850 C C . LEU A 1 483 ? -0.045 16.023 -0.928 1.00 91.69 483 LEU A C 1
ATOM 3852 O O . LEU A 1 483 ? -0.288 16.592 -1.991 1.00 91.69 483 LEU A O 1
ATOM 3856 N N . CYS A 1 484 ? 0.482 16.656 0.113 1.00 88.62 484 CYS A N 1
ATOM 3857 C CA . CYS A 1 484 ? 0.801 18.078 0.134 1.00 88.62 484 CYS A CA 1
ATOM 3858 C C . CYS A 1 484 ? 2.267 18.337 0.520 1.00 88.62 484 CYS A C 1
ATOM 3860 O O . CYS A 1 484 ? 2.985 17.443 0.983 1.00 88.62 484 CYS A O 1
ATOM 3862 N N . ALA A 1 485 ? 2.719 19.575 0.299 1.00 85.69 485 ALA A N 1
ATOM 3863 C CA . ALA A 1 485 ? 4.029 20.035 0.756 1.00 85.69 485 ALA A CA 1
ATOM 3864 C C . ALA A 1 485 ? 4.102 19.997 2.294 1.00 85.69 485 ALA A C 1
ATOM 3866 O O . ALA A 1 485 ? 3.129 20.347 2.960 1.00 85.69 485 ALA A O 1
ATOM 3867 N N . GLY A 1 486 ? 5.235 19.567 2.855 1.00 85.69 486 GLY A N 1
ATOM 3868 C CA . GLY A 1 486 ? 5.392 19.328 4.293 1.00 85.69 486 GLY A CA 1
ATOM 3869 C C . GLY A 1 486 ? 5.094 17.889 4.731 1.00 85.69 486 GLY A C 1
ATOM 3870 O O . GLY A 1 486 ? 5.479 17.500 5.834 1.00 85.69 486 GLY A O 1
ATOM 3871 N N . SER A 1 487 ? 4.449 17.062 3.892 1.00 90.31 487 SER A N 1
ATOM 3872 C CA . SER A 1 487 ? 4.375 15.620 4.157 1.00 90.31 487 SER A CA 1
ATOM 3873 C C . SER A 1 487 ? 5.697 14.952 3.794 1.00 90.31 487 SER A C 1
ATOM 3875 O O . SER A 1 487 ? 6.106 14.936 2.631 1.00 90.31 487 SER A O 1
ATOM 3877 N N . ARG A 1 488 ? 6.322 14.304 4.783 1.00 91.88 488 ARG A N 1
ATOM 3878 C CA . ARG A 1 488 ? 7.585 13.572 4.617 1.00 91.88 488 ARG A CA 1
ATOM 3879 C C . ARG A 1 488 ? 7.529 12.546 3.483 1.00 91.88 488 ARG A C 1
ATOM 3881 O O . ARG A 1 488 ? 8.510 12.375 2.770 1.00 91.88 488 ARG A O 1
ATOM 3888 N N . SER A 1 489 ? 6.410 11.839 3.317 1.00 91.19 489 SER A N 1
ATOM 3889 C CA . SER A 1 489 ? 6.284 10.818 2.269 1.00 91.19 489 SER A CA 1
ATOM 3890 C C . SER A 1 489 ? 6.209 11.435 0.872 1.00 91.19 489 SER A C 1
ATOM 3892 O O . SER A 1 489 ? 6.792 10.892 -0.065 1.00 91.19 489 SER A O 1
ATOM 3894 N N . THR A 1 490 ? 5.550 12.587 0.741 1.00 93.75 490 THR A N 1
ATOM 3895 C CA . THR A 1 490 ? 5.501 13.356 -0.508 1.00 93.75 490 THR A CA 1
ATOM 3896 C C . THR A 1 490 ? 6.874 13.933 -0.842 1.00 93.75 490 THR A C 1
ATOM 3898 O O . THR A 1 490 ? 7.352 13.764 -1.960 1.00 93.75 490 THR A O 1
ATOM 3901 N N . GLU A 1 491 ? 7.551 14.548 0.129 1.00 94.69 491 GLU A N 1
ATOM 3902 C CA . GLU A 1 491 ? 8.903 15.099 -0.043 1.00 94.69 491 GLU A CA 1
ATOM 3903 C C . GLU A 1 491 ? 9.900 14.021 -0.476 1.00 94.69 491 GLU A C 1
ATOM 3905 O O . GLU A 1 491 ? 10.601 14.199 -1.468 1.00 94.69 491 GLU A O 1
ATOM 3910 N N . GLN A 1 492 ? 9.875 12.851 0.171 1.00 95.56 492 GLN A N 1
ATOM 3911 C CA . GLN A 1 492 ? 10.716 11.709 -0.199 1.00 95.56 492 GLN A CA 1
ATOM 3912 C C . GLN A 1 492 ? 10.498 11.230 -1.639 1.00 95.56 492 GLN A C 1
ATOM 3914 O O . GLN A 1 492 ? 11.457 10.818 -2.298 1.00 95.56 492 GLN A O 1
ATOM 3919 N N . LEU A 1 493 ? 9.257 11.270 -2.139 1.00 95.94 493 LEU A N 1
ATOM 3920 C CA . LEU A 1 493 ? 8.966 10.935 -3.533 1.00 95.94 493 LEU A CA 1
ATOM 3921 C C . LEU A 1 493 ? 9.644 11.935 -4.480 1.00 95.94 493 LEU A C 1
ATOM 3923 O O . LEU A 1 493 ? 10.326 11.523 -5.418 1.00 95.94 493 LEU A O 1
ATOM 3927 N N . PHE A 1 494 ? 9.495 13.239 -4.233 1.00 95.75 494 PHE A N 1
ATOM 3928 C CA . PHE A 1 494 ? 10.102 14.270 -5.079 1.00 95.75 494 PHE A CA 1
ATOM 3929 C C . PHE A 1 494 ? 11.632 14.283 -4.985 1.00 95.75 494 PHE A C 1
ATOM 3931 O O . PHE A 1 494 ? 12.291 14.394 -6.016 1.00 95.75 494 PHE A O 1
ATOM 3938 N N . GLU A 1 495 ? 12.209 14.079 -3.800 1.00 96.88 495 GLU A N 1
ATOM 3939 C CA . GLU A 1 495 ? 13.655 13.882 -3.627 1.00 96.88 495 GLU A CA 1
ATOM 3940 C C . GLU A 1 495 ? 14.159 12.695 -4.454 1.00 96.88 495 GLU A C 1
ATOM 3942 O O . GLU A 1 495 ? 15.176 12.788 -5.142 1.00 96.88 495 GLU A O 1
ATOM 3947 N N . THR A 1 496 ? 13.424 11.580 -4.438 1.00 97.62 496 THR A N 1
ATOM 3948 C CA . THR A 1 496 ? 13.762 10.392 -5.229 1.00 97.62 496 THR A CA 1
ATOM 3949 C C . THR A 1 496 ? 13.694 10.684 -6.725 1.00 97.62 496 THR A C 1
ATOM 3951 O O . THR A 1 496 ? 14.598 10.286 -7.461 1.00 97.62 496 THR A O 1
ATOM 3954 N N . ILE A 1 497 ? 12.675 11.415 -7.184 1.00 97.44 497 ILE A N 1
ATOM 3955 C CA . ILE A 1 497 ? 12.545 11.843 -8.583 1.00 97.44 497 ILE A CA 1
ATOM 3956 C C . ILE A 1 497 ? 13.736 12.716 -8.995 1.00 97.44 497 ILE A C 1
ATOM 3958 O O . ILE A 1 497 ? 14.389 12.420 -9.996 1.00 97.44 497 ILE A O 1
ATOM 3962 N N . VAL A 1 498 ? 14.057 13.751 -8.213 1.00 97.44 498 VAL A N 1
ATOM 3963 C CA . VAL A 1 498 ? 15.178 14.663 -8.491 1.00 97.44 498 VAL A CA 1
ATOM 3964 C C . VAL A 1 498 ? 16.492 13.891 -8.541 1.00 97.44 498 VAL A C 1
ATOM 3966 O O . VAL A 1 498 ? 17.208 13.971 -9.536 1.00 97.44 498 VAL A O 1
ATOM 3969 N N . LYS A 1 499 ? 16.765 13.046 -7.542 1.00 96.94 499 LYS A N 1
ATOM 3970 C CA . LYS A 1 499 ? 17.976 12.218 -7.502 1.00 96.94 499 LYS A CA 1
ATOM 3971 C C . LYS A 1 499 ? 18.096 11.308 -8.725 1.00 96.94 499 LYS A C 1
ATOM 3973 O O . LYS A 1 499 ? 19.182 11.126 -9.270 1.00 96.94 499 LYS A O 1
ATOM 3978 N N . ARG A 1 500 ? 16.988 10.721 -9.183 1.00 95.12 500 ARG A N 1
ATOM 3979 C CA . ARG A 1 500 ? 16.964 9.883 -10.392 1.00 95.12 500 ARG A CA 1
ATOM 3980 C C . ARG A 1 500 ? 17.258 10.700 -11.653 1.00 95.12 500 ARG A C 1
ATOM 3982 O O . ARG A 1 500 ? 18.003 10.221 -12.509 1.00 95.12 500 ARG A O 1
ATOM 3989 N N . MET A 1 501 ? 16.735 11.922 -11.757 1.00 95.75 501 MET A N 1
ATOM 3990 C CA . MET A 1 501 ? 17.074 12.843 -12.848 1.00 95.75 501 MET A CA 1
ATOM 3991 C C . MET A 1 501 ? 18.557 13.236 -12.815 1.00 95.75 501 MET A C 1
ATOM 3993 O O . MET A 1 501 ? 19.216 13.172 -13.848 1.00 95.75 501 MET A O 1
ATOM 3997 N N . GLU A 1 502 ? 19.104 13.572 -11.646 1.00 95.38 502 GLU A N 1
ATOM 3998 C CA . GLU A 1 502 ? 20.521 13.925 -11.475 1.00 95.38 502 GLU A CA 1
ATOM 3999 C C . GLU A 1 502 ? 21.453 12.792 -11.908 1.00 95.38 502 GLU A C 1
ATOM 4001 O O . GLU A 1 502 ? 22.354 13.017 -12.715 1.00 95.38 502 GLU A O 1
ATOM 4006 N N . VAL A 1 503 ? 21.198 11.564 -11.437 1.00 93.00 503 VAL A N 1
ATOM 4007 C CA . VAL A 1 503 ? 21.967 10.373 -11.838 1.00 93.00 503 VAL A CA 1
ATOM 4008 C C . VAL A 1 503 ? 21.897 10.168 -13.350 1.00 93.00 503 VAL A C 1
ATOM 4010 O O . VAL A 1 503 ? 22.909 9.897 -13.987 1.00 93.00 503 VAL A O 1
ATOM 4013 N N . THR A 1 504 ? 20.719 10.353 -13.946 1.00 91.94 504 THR A N 1
ATOM 4014 C CA . THR A 1 504 ? 20.542 10.232 -15.399 1.00 91.94 504 THR A CA 1
ATOM 4015 C C . THR A 1 504 ? 21.345 11.300 -16.150 1.00 91.94 504 THR A C 1
ATOM 4017 O O . THR A 1 504 ? 22.005 10.997 -17.138 1.00 91.94 504 THR A O 1
ATOM 4020 N N . ILE A 1 505 ? 21.356 12.548 -15.677 1.00 90.75 505 ILE A N 1
ATOM 4021 C CA . ILE A 1 505 ? 22.139 13.627 -16.297 1.00 90.75 505 ILE A CA 1
ATOM 4022 C C . ILE A 1 505 ? 23.644 13.350 -16.194 1.00 90.75 505 ILE A C 1
ATOM 4024 O O . ILE A 1 505 ? 24.370 13.575 -17.157 1.00 90.75 505 ILE A O 1
ATOM 4028 N N . GLN A 1 506 ? 24.110 12.860 -15.044 1.00 88.94 506 GLN A N 1
ATOM 4029 C CA . GLN A 1 506 ? 25.529 12.607 -14.792 1.00 88.94 506 GLN A CA 1
ATOM 4030 C C . GLN A 1 506 ? 26.057 11.374 -15.532 1.00 88.94 506 GLN A C 1
ATOM 4032 O O . GLN A 1 506 ? 27.184 11.394 -16.024 1.00 88.94 506 GLN A O 1
ATOM 4037 N N . GLU A 1 507 ? 25.268 10.300 -15.594 1.00 86.75 507 GLU A N 1
ATOM 4038 C CA . GLU A 1 507 ? 25.735 9.004 -16.093 1.00 86.75 507 GLU A CA 1
ATOM 4039 C C . GLU A 1 507 ? 25.241 8.660 -17.506 1.00 86.75 507 GLU A C 1
ATOM 4041 O O . GLU A 1 507 ? 25.906 7.891 -18.203 1.00 86.75 507 GLU A O 1
ATOM 4046 N N . ASP A 1 508 ? 24.089 9.191 -17.934 1.00 83.44 508 ASP A N 1
ATOM 4047 C CA . ASP A 1 508 ? 23.420 8.775 -19.176 1.00 83.44 508 ASP A CA 1
ATOM 4048 C C . ASP A 1 508 ? 23.430 9.836 -20.281 1.00 83.44 508 ASP A C 1
ATOM 4050 O O . ASP A 1 508 ? 23.115 9.502 -21.423 1.00 83.44 508 ASP A O 1
ATOM 4054 N N . ILE A 1 509 ? 23.774 11.096 -19.989 1.00 81.56 509 ILE A N 1
ATOM 4055 C CA . ILE A 1 509 ? 23.843 12.167 -20.993 1.00 81.56 509 ILE A CA 1
ATOM 4056 C C . ILE A 1 509 ? 25.303 12.437 -21.368 1.00 81.56 509 ILE A C 1
ATOM 4058 O O . ILE A 1 509 ? 26.096 12.924 -20.568 1.00 81.56 509 ILE A O 1
ATOM 4062 N N . PHE A 1 510 ? 25.654 12.177 -22.628 1.00 76.12 510 PHE A N 1
ATOM 4063 C CA . PHE A 1 510 ? 26.963 12.527 -23.178 1.00 76.12 510 PHE A CA 1
ATOM 4064 C C . PHE A 1 510 ? 26.946 13.927 -23.791 1.00 76.12 510 PHE A C 1
ATOM 4066 O O . PHE A 1 510 ? 26.225 14.186 -24.756 1.00 76.12 510 PHE A O 1
ATOM 4073 N N . ILE A 1 511 ? 27.791 14.812 -23.260 1.00 73.94 511 ILE A N 1
ATOM 4074 C CA . ILE A 1 511 ? 28.048 16.141 -23.818 1.00 73.94 511 ILE A CA 1
ATOM 4075 C C . ILE A 1 511 ? 29.431 16.100 -24.487 1.00 73.94 511 ILE A C 1
ATOM 4077 O O . ILE A 1 511 ? 30.440 16.087 -23.778 1.00 73.94 511 ILE A O 1
ATOM 4081 N N . PRO A 1 512 ? 29.518 16.049 -25.830 1.00 67.75 512 PRO A N 1
ATOM 4082 C CA . PRO A 1 512 ? 30.805 16.072 -26.516 1.00 67.75 512 PRO A CA 1
ATOM 4083 C C . PRO A 1 512 ? 31.542 17.383 -26.220 1.00 67.75 512 PRO A C 1
ATOM 4085 O O . PRO A 1 512 ? 31.070 18.471 -26.553 1.00 67.75 512 PRO A O 1
ATOM 4088 N N . LEU A 1 513 ? 32.725 17.278 -25.613 1.00 67.88 513 LEU A N 1
ATOM 4089 C CA . LEU A 1 513 ? 33.642 18.401 -25.447 1.00 67.88 513 LEU A CA 1
ATOM 4090 C C . LEU A 1 513 ? 34.359 18.635 -26.778 1.00 67.88 513 LEU A C 1
ATOM 4092 O O . LEU A 1 513 ? 35.420 18.069 -27.038 1.00 67.88 513 LEU A O 1
ATOM 4096 N N . TYR A 1 514 ? 33.759 19.442 -27.649 1.00 63.12 514 TYR A N 1
ATOM 4097 C CA . TYR A 1 514 ? 34.464 19.912 -28.836 1.00 63.12 514 TYR A CA 1
ATOM 4098 C C . TYR A 1 514 ? 35.577 20.880 -28.406 1.00 63.12 514 TYR A C 1
ATOM 4100 O O . TYR A 1 514 ? 35.309 21.785 -27.606 1.00 63.12 514 TYR A O 1
ATOM 4108 N N . PRO A 1 515 ? 36.819 20.733 -28.905 1.00 58.19 515 PRO A N 1
ATOM 4109 C CA . PRO A 1 515 ? 37.817 21.778 -28.730 1.00 58.19 515 PRO A CA 1
ATOM 4110 C C . PRO A 1 515 ? 37.267 23.072 -29.339 1.00 58.19 515 PRO A C 1
ATOM 4112 O O . PRO A 1 515 ? 36.672 23.048 -30.419 1.00 58.19 515 PRO A O 1
ATOM 4115 N N . LYS A 1 516 ? 37.421 24.194 -28.622 1.00 55.03 516 LYS A N 1
ATOM 4116 C CA . LYS A 1 516 ? 37.089 25.515 -29.171 1.00 55.03 516 LYS A CA 1
ATOM 4117 C C . LYS A 1 516 ? 37.869 25.683 -30.478 1.00 55.03 516 LYS A C 1
ATOM 4119 O O . LYS A 1 516 ? 39.079 25.458 -30.473 1.00 55.03 516 LYS A O 1
ATOM 4124 N N . GLN A 1 517 ? 37.145 25.990 -31.555 1.00 45.03 517 GLN A N 1
ATOM 4125 C CA . GLN A 1 517 ? 37.720 26.271 -32.872 1.00 45.03 517 GLN A CA 1
ATOM 4126 C C . GLN A 1 517 ? 38.698 27.439 -32.818 1.00 45.03 517 GLN A C 1
ATOM 4128 O O . GLN A 1 517 ? 38.418 28.399 -32.059 1.00 45.03 517 GLN A O 1
#

Sequence (517 aa):
EDDDDDEDEDEIYDVSRSLQSSTSTRRPAFVVSEARDTVVKRPVIGSRLKHRENELESIRQDFLATEHGSDRDSDQDAEWERQQIQKALITQNPAVLEALQPTSRTDSGTSIDPDSTDPLFAGLNAANVTLENVKASLLQKYEKVSQSLSEHDAALNQARADLERGRQVQTDCRKQLPELAKKFSYAQNLKSYVDDLVECFNEKMTKLEYLERKSTILLRERYQKLVERRRLDMKDMADLATQTSTATPNSASKNSDEAKQLEARRRRCAERESRRMRRQRARENSSGSQIPVLAHLDGMSTDDEEPQSVIAKRKADLDALLVDARSLFEDVVDEYCHLPSIFQRFADWHAQFPQSYAEAYVALCLPQLFSPLVRIQLIGWNPTAVNSTRLDQMDWFRDLLDFACLPTGPAVESKPAVTELAVNGASTEATDDTLRLLPYTVEKVVLKRLNELVSASWDPLSGRESHQLVHLIRDLTVTYPTLCAGSRSTEQLFETIVKRMEVTIQEDIFIPLYPKQ

Foldseek 3Di:
DDDDDDDDDDDDDDDDDDDDDDDDDDDDDDDDDDDDDDPDDPPVVVVVVVVVVVVVVVVVVVVVCVVVVPPVVVVVVVVVVVVVVVVVVVPDDVVVVVVPPPPPPVPPDDPPPVPPPVPLDVPDDPVDDDPVVSVVSNVVVVVVVVVVVVVVVVVVVVVVVVVVVVVVVVVVCVVCVVVVVVVVVLVVVLVVLLVVLVVLCVVLVVVLVVLLVLLLVLQLVLQVVLLVLLLLVVVLVVVVVPPPPPPDPDPPDDDPVNVVVVVVSVVSVVVVVVLVVVVVVVVVVVPPDPDPDPPDDPPLDDSSDDPPVSVVVSVVSLVVSLVVLVCSCVVPDCCSQPLLNVLVSLLVCCQPPVPVSVVVLVLLCVLVSCLSNVSSQCSSADLLDPPGDDPCNGPVNVSLVVSLPPPRPDQPPPPDPDDDDDDDDDRPVSSVSSVCSNLVNCQVHVLVSVLSNLLRHQDPSHPSSVVSVVVVLVCNVVPHVCLDPPNPSNVSSVVSNVVNVVCCCVSNDDDDPDDDD

pLDDT: mean 76.68, std 22.08, range [27.38, 98.44]

Organism: NCBI:txid27848

Secondary structure (DSSP, 8-state):
-------------------------------PPP-----S-HHHHHHHHHHHHHHHHHHHHHHHHHHSS-TTHHHHHHHHHHHHHHHHHHTS-HHHHHHHS------------TT----TTTT--TTS--HHHHHHHHHHHHHHHHHHHHHHHHHHHHHHHHHHHHHHHHHHHHHHHHHHHHHHHHHHHHHHHHHHHHHHHHHHHHHHHHHHHHHHHHHHHHHHHHHHHHHHHHHHHHHHHHS-TT--TT-----HHHHHHHHHHHHHHHHHHHHHHHHHHHHHHHT-SSS------TT-S------HHHHHHHHHHHHHHHHHHHGGGTTS-HHHH-HHHHHHHHHHHHHH-HHHHHHTTHHHHHHHHTHHHHHHHTTT--TTSTTPPPGGGSHHHHHHHHHHTS-PPP----PPP------S--S-HHHHHHHTHHHHHIIIIIHHHHHHHHHHH--TT-HHHHHHHHHHHHHHHHH-TTSSTT-HHHHHHHHHHHHHHHHHHHHH-----PPP-